Protein 1VK3 (pdb70)

Secondary structure (DSSP, 8-state):
-HHHHHHHHHHHTSPPPHHHHHHHH---HHHH-TTTHHHHHTS-B-TTSSSTTEEESSSSEEEEEEEEE-HHHHHH-HHHHHHHHHHHHHHHHH---EEEEEEEEE-----HHHHHHHHHHHHHHT--EEEEEEEE-GGGTT---EEEEEEEEEE-----SS--STT-EEEEEESPB-S---GGG-----HHHH--HHHHH--TTS--SEE----TTHHHHHHHHHHHHTT-EEEE-GGGS-BSS---HHHHHH---S---EEE-GGGHHHHHHHHHHTT-EEEEEEEEESS-EEE--TTS---EEHHHHHS---PPPPP----SPPP------EE--HHHHHHTTT---TTSSS-GGGS-B---BTTBEEEB--B--HHHHTT-HHHHHHHHHHHHHHHHHHTTPEE--EEEEEE-S-TTT-HHHHH--HHHHHHHHHTPPEEEEEEE---EETTEEPP-EEEE--EEE-GGGPPPP-SEEEEEES-SS--HHHHHHHHHHHHHHHHTT-EEE--TTSS-HHHHHHHHHTT-EEEE-PPP--SS---EEEESS----SS-EEEEEEEE-

Foldseek 3Di:
DVVQLVVVCVQVVHHDDPLVVLLCCLLPCQAFVQLCPVVVVLFFFDPVDQAFQWFDFPLFKIKRKFKEKLFLLCLLFVQLSQLLNVQQRCVASVLPFNWAEKEKEKEADPDVSNLLSNFVLCVLLVHAYAYYWYKHHPLCVSTIIIMMMIMGMDTPVDAAAAAADFQWFKKKKFAAFDQADNCSNGAHDDNLRLVLSVLSNVVVVVFFNHGDAQAFQGQSSSQLRRHVVNQWEKEWELQFGGHPDPDDSSSSRGTGHGTMIGTGHPVSPVVSQVSRVVSVMHMGTTMGIGHQQWYWYYVPDTPIDRSVPSNHNHHDDADDDDDDDDDAADQDDMDIDGSCVSNVVSVGHSPPALARCLLFWGWCDDQFWIKIKGKWKQLSRCQVPVLVRGLLRLLLSLVRCLLQVWAAAAKEKEWEKAACVVPVRSVNSCSSRVSCVLRVHGHRYYGYDYNRDDPPHMRRGIMIIMMTIGTSVLTADDDWFWKKDWAWQADDPVCSVQLSVLSNVLSNVRKRKGRDQVQDDVSNQVSLVVVPKHWDWDDDHHGSHGRIMITHHDWRDGPTDMGTTTIIGD

Sequence (570 aa):
KLRYLNILKEKLGREPTFVELQAFSVWSEHCGYSHTKKYIRRLPKTGFEGNAGVVNLDDYYSVAFKIESHNHPSAIEPYNGAATGVGGIIRDVLAGARPTAIFDSLHSRIIDGIIEGIADYGNSIGVPTVGGELRISSLYAHNPLVNVLAAGVVRNDLVDSKASRPGQVIVIFGGATGRDGTKLSIQVGDPFAEKLIEAFLEVEEGLVEGAQDLGAGGVLSATSELVAKGNLGAIVHLDRVPLREPDEPWEILISESQERAVVTSPQKASRILEIARKHLLFGDVVAEVIEEPVYRVYRNDLVEVPVQLLANAPEEDIVEYTPGKIPEFKRVEFEEVNAREVFEQYDHVGTDTVVPPGFGAAVRIKRDGGYSLVTHSRADLALQDTYWGTLIAVLESVRKTLSVGAEPLAITNCVNYGDPDVDPVGLSATALKNACEFSGVPVASGNASLYNTYQGKPIPPTLVVGLGKVNPQKVAKPKPSKVFAVGWNDFELEREKELWRAIRKLSEEGAFILSSSQLLTRTHVETFREYGLKIEVKLPEVRPAHQVLVFSERTPVVDVPVKEIGTLSR

Organism: Thermotoga maritima (strain ATCC 43589 / DSM 3109 / JCM 10099 / NBRC 100826 / MSB8) (NCBI:txid243274)

Solvent-accessible surface area: 23366 Å² total

Radius of gyration: 24.09 Å; Cα contacts (8 Å, |Δi|>4): 1378; chains: 1; bounding box: 52×68×67 Å

B-factor: mean 25.3, std 8.31, range [3.89, 69.63]

CATH classification: 3.90.650.10 (+3 more: 3.30.1330.10, 3.30.1330.10, 3.30.70.1670)

Structure (mmCIF, N/CA/C/O backbone):
data_1VK3
#
_entry.id   1VK3
#
_cell.length_a   59.775
_cell.length_b   72.689
_cell.length_c   128.418
_cell.angle_alpha   90.00
_cell.angle_beta   90.00
_cell.angle_gamma   90.00
#
_symmetry.space_group_name_H-M   'P 21 21 21'
#
loop_
_entity.id
_entity.type
_entity.pdbx_description
1 polymer 'Phosphoribosylformylglycinamidine synthase II'
2 non-polymer 'CHLORIDE ION'
3 water water
#
loop_
_atom_site.group_PDB
_atom_site.id
_atom_site.type_symbol
_atom_site.label_atom_id
_atom_site.label_alt_id
_atom_site.label_comp_id
_atom_site.label_asym_id
_atom_site.label_entity_id
_atom_site.label_seq_id
_atom_site.pdbx_PDB_ins_code
_atom_site.Cartn_x
_atom_site.Cartn_y
_atom_site.Cartn_z
_atom_site.occupancy
_atom_site.B_iso_or_equiv
_atom_site.auth_seq_id
_atom_site.auth_comp_id
_atom_site.auth_asym_id
_atom_site.auth_atom_id
_atom_site.pdbx_PDB_model_num
ATOM 1 N N . LYS A 1 14 ? -2.548 54.540 32.151 1.00 38.26 2 LYS A N 1
ATOM 2 C CA . LYS A 1 14 ? -1.544 53.578 31.611 1.00 37.96 2 LYS A CA 1
ATOM 3 C C . LYS A 1 14 ? -1.995 53.082 30.244 1.00 37.00 2 LYS A C 1
ATOM 4 O O . LYS A 1 14 ? -1.203 52.562 29.456 1.00 36.58 2 LYS A O 1
ATOM 6 N N . LEU A 1 15 ? -3.283 53.246 29.979 1.00 36.15 3 LEU A N 1
ATOM 7 C CA . LEU A 1 15 ? -3.850 52.931 28.679 1.00 36.11 3 LEU A CA 1
ATOM 8 C C . LEU A 1 15 ? -3.141 53.752 27.612 1.00 35.92 3 LEU A C 1
ATOM 9 O O . LEU A 1 15 ? -2.892 53.260 26.503 1.00 35.99 3 LEU A O 1
ATOM 14 N N . ARG A 1 16 ? -2.813 55.002 27.960 1.00 34.25 4 ARG A N 1
ATOM 15 C CA . ARG A 1 16 ? -2.026 55.861 27.079 1.00 31.72 4 ARG A CA 1
ATOM 16 C C . ARG A 1 16 ? -0.655 55.240 26.839 1.00 26.66 4 ARG A C 1
ATOM 17 O O . ARG A 1 16 ? -0.211 55.170 25.703 1.00 24.79 4 ARG A O 1
ATOM 25 N N . TYR A 1 17 ? -0.017 54.752 27.903 1.00 23.95 5 TYR A N 1
ATOM 26 C CA . TYR A 1 17 ? 1.317 54.162 27.797 1.00 25.46 5 TYR A CA 1
ATOM 27 C C . TYR A 1 17 ? 1.322 52.847 27.040 1.00 24.51 5 TYR A C 1
ATOM 28 O O . TYR A 1 17 ? 2.202 52.611 26.215 1.00 25.21 5 TYR A O 1
ATOM 37 N N . LEU A 1 18 ? 0.338 52.003 27.324 1.00 24.63 6 LEU A N 1
ATOM 38 C CA . LEU A 1 18 ? 0.126 50.757 26.574 1.00 25.67 6 LEU A CA 1
ATOM 39 C C . LEU A 1 18 ? -0.015 51.014 25.065 1.00 23.48 6 LEU A C 1
ATOM 40 O O . LEU A 1 18 ? 0.559 50.291 24.253 1.00 21.05 6 LEU A O 1
ATOM 45 N N . ASN A 1 19 ? -0.775 52.046 24.706 1.00 24.05 7 ASN A N 1
ATOM 46 C CA . ASN A 1 19 ? -0.888 52.453 23.301 1.00 25.55 7 ASN A CA 1
ATOM 47 C C . ASN A 1 19 ? 0.432 52.928 22.705 1.00 24.10 7 ASN A C 1
ATOM 48 O O . ASN A 1 19 ? 0.681 52.716 21.526 1.00 23.48 7 ASN A O 1
ATOM 53 N N . ILE A 1 20 ? 1.282 53.557 23.523 1.00 23.05 8 ILE A N 1
ATOM 54 C CA . ILE A 1 20 ? 2.595 53.972 23.045 1.00 22.71 8 ILE A CA 1
ATOM 55 C C . ILE A 1 20 ? 3.459 52.728 22.844 1.00 22.94 8 ILE A C 1
ATOM 56 O O . ILE A 1 20 ? 4.017 52.516 21.760 1.00 22.34 8 ILE A O 1
ATOM 61 N N . LEU A 1 21 ? 3.536 51.891 23.877 1.00 22.79 9 LEU A N 1
ATOM 62 C CA . LEU A 1 21 ? 4.242 50.618 23.782 1.00 22.00 9 LEU A CA 1
ATOM 63 C C . LEU A 1 21 ? 3.859 49.848 22.503 1.00 23.41 9 LEU A C 1
ATOM 64 O O . LEU A 1 21 ? 4.721 49.384 21.741 1.00 23.71 9 LEU A O 1
ATOM 69 N N . LYS A 1 22 ? 2.558 49.729 22.275 1.00 22.94 10 LYS A N 1
ATOM 70 C CA . LYS A 1 22 ? 2.049 48.996 21.131 1.00 23.32 10 LYS A CA 1
ATOM 71 C C . LYS A 1 22 ? 2.520 49.622 19.817 1.00 22.13 10 LYS A C 1
ATOM 72 O O . LYS A 1 22 ? 2.890 48.895 18.903 1.00 21.82 10 LYS A O 1
ATOM 78 N N . GLU A 1 23 ? 2.515 50.954 19.724 1.00 22.58 11 GLU A N 1
ATOM 79 C CA . GLU A 1 23 ? 2.970 51.631 18.501 1.00 24.52 11 GLU A CA 1
ATOM 80 C C . GLU A 1 23 ? 4.458 51.375 18.273 1.00 24.33 11 GLU A C 1
ATOM 81 O O . GLU A 1 23 ? 4.880 51.030 17.166 1.00 23.93 11 GLU A O 1
ATOM 83 N N . LYS A 1 24 ? 5.237 51.532 19.337 1.00 24.65 12 LYS A N 1
ATOM 84 C CA . LYS A 1 24 ? 6.670 51.290 19.293 1.00 24.83 12 LYS A CA 1
ATOM 85 C C . LYS A 1 24 ? 7.032 49.865 18.865 1.00 26.52 12 LYS A C 1
ATOM 86 O O . LYS A 1 24 ? 7.910 49.666 18.014 1.00 26.67 12 LYS A O 1
ATOM 92 N N . LEU A 1 25 ? 6.354 48.875 19.442 1.00 26.34 13 LEU A N 1
ATOM 93 C CA . LEU A 1 25 ? 6.596 47.497 19.053 1.00 27.00 13 LEU A CA 1
ATOM 94 C C . LEU A 1 25 ? 5.914 47.155 17.730 1.00 28.70 13 LEU A C 1
ATOM 95 O O . LEU A 1 25 ? 6.304 46.201 17.069 1.00 30.24 13 LEU A O 1
ATOM 100 N N . GLY A 1 26 ? 4.905 47.932 17.339 1.00 29.09 14 GLY A N 1
ATOM 101 C CA . GLY A 1 26 ? 4.159 47.660 16.109 1.00 28.77 14 GLY A CA 1
ATOM 10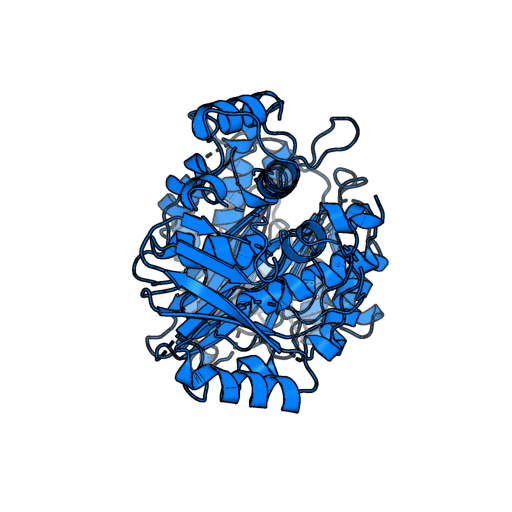2 C C . GLY A 1 26 ? 3.407 46.342 16.165 1.00 29.31 14 GLY A C 1
ATOM 103 O O . GLY A 1 26 ? 3.199 45.715 15.133 1.00 32.08 14 GLY A O 1
ATOM 104 N N . ARG A 1 27 ? 3.002 45.939 17.372 1.00 28.87 15 ARG A N 1
ATOM 105 C CA . ARG A 1 27 ? 2.232 44.712 17.633 1.00 27.00 15 ARG A CA 1
ATOM 106 C C . ARG A 1 27 ? 1.808 44.649 19.114 1.00 27.64 15 ARG A C 1
ATOM 107 O O . ARG A 1 27 ? 2.344 45.397 19.965 1.00 27.69 15 ARG A O 1
ATOM 115 N N . GLU A 1 28 ? 0.884 43.731 19.427 1.00 26.80 16 GLU A N 1
ATOM 116 C CA . GLU A 1 28 ? 0.478 43.447 20.814 1.00 25.89 16 GLU A CA 1
ATOM 117 C C . GLU A 1 28 ? 1.663 42.965 21.672 1.00 26.08 16 GLU A C 1
ATOM 118 O O . GLU A 1 28 ? 2.430 42.089 21.260 1.00 26.65 16 GLU A O 1
ATOM 124 N N . PRO A 1 29 ? 1.819 43.533 22.863 1.00 25.54 17 PRO A N 1
ATOM 125 C CA . PRO A 1 29 ? 2.871 43.093 23.767 1.00 24.69 17 PRO A CA 1
ATOM 126 C C . PRO A 1 29 ? 2.534 41.714 24.347 1.00 23.53 17 PRO A C 1
ATOM 127 O O . PRO A 1 29 ? 1.372 41.405 24.597 1.00 21.73 17 PRO A O 1
ATOM 131 N N . THR A 1 30 ? 3.560 40.894 24.525 1.00 23.84 18 THR A N 1
ATOM 132 C CA . THR A 1 30 ? 3.431 39.591 25.160 1.00 22.82 18 THR A CA 1
ATOM 133 C C . THR A 1 30 ? 3.146 39.743 26.659 1.00 21.24 18 THR A C 1
ATOM 134 O O . THR A 1 30 ? 3.206 40.843 27.214 1.00 19.69 18 THR A O 1
ATOM 138 N N . PHE A 1 31 ? 2.840 38.623 27.298 1.00 20.46 19 PHE A N 1
ATOM 139 C CA . PHE A 1 31 ? 2.648 38.597 28.725 1.00 21.49 19 PHE A CA 1
ATOM 140 C C . PHE A 1 31 ? 3.860 39.171 29.461 1.00 22.43 19 PHE A C 1
ATOM 141 O O . PHE A 1 31 ? 3.706 39.990 30.372 1.00 23.42 19 PHE A O 1
ATOM 149 N N . VAL A 1 32 ? 5.056 38.756 29.054 1.00 21.43 20 VAL A N 1
ATOM 150 C CA . VAL A 1 32 ? 6.292 39.196 29.711 1.00 22.70 20 VAL A CA 1
ATOM 151 C C . VAL A 1 32 ? 6.597 40.687 29.496 1.00 22.32 20 VAL A C 1
ATOM 152 O O . VAL A 1 32 ? 7.089 41.341 30.406 1.00 22.30 20 VAL A O 1
ATOM 156 N N . GLU A 1 33 ? 6.294 41.211 28.309 1.00 22.36 21 GLU A N 1
ATOM 157 C CA . GLU A 1 33 ? 6.498 42.639 27.990 1.00 21.92 21 GLU A CA 1
ATOM 158 C C . GLU A 1 33 ? 5.546 43.517 28.788 1.00 21.66 21 GLU A C 1
ATOM 159 O O . GLU A 1 33 ? 5.927 44.565 29.302 1.00 22.23 21 GLU A O 1
ATOM 165 N N . LEU A 1 34 ? 4.302 43.065 28.906 1.00 22.66 22 LEU A N 1
ATOM 166 C CA . LEU A 1 34 ? 3.331 43.670 29.813 1.00 20.48 22 LEU A CA 1
ATOM 167 C C . LEU A 1 34 ? 3.860 43.765 31.253 1.00 21.18 22 LEU A C 1
ATOM 168 O O . LEU A 1 34 ? 3.711 44.803 31.894 1.00 21.18 22 LEU A O 1
ATOM 173 N N . GLN A 1 35 ? 4.484 42.700 31.750 1.00 20.79 23 GLN A N 1
ATOM 174 C CA . GLN A 1 35 ? 5.071 42.727 33.102 1.00 23.52 23 GLN A CA 1
ATOM 175 C C . GLN A 1 35 ? 6.311 43.633 33.170 1.00 24.01 23 GLN A C 1
ATOM 176 O O . GLN A 1 35 ? 6.454 44.436 34.100 1.00 25.83 23 GLN A O 1
ATOM 182 N N . ALA A 1 36 ? 7.200 43.476 32.185 1.00 21.40 24 ALA A N 1
ATOM 183 C CA . ALA A 1 36 ? 8.452 44.218 32.093 1.00 18.57 24 ALA A CA 1
ATOM 184 C C . ALA A 1 36 ? 8.241 45.740 32.036 1.00 18.30 24 ALA A C 1
ATOM 185 O O . ALA A 1 36 ? 8.864 46.472 32.804 1.00 16.53 24 ALA A O 1
ATOM 187 N N . PHE A 1 37 ? 7.358 46.191 31.134 1.00 16.63 25 PHE A N 1
ATOM 188 C CA . PHE A 1 37 ? 7.039 47.609 30.942 1.00 16.53 25 PHE A CA 1
ATOM 189 C C . PHE A 1 37 ? 6.154 48.202 32.033 1.00 18.38 25 PHE A C 1
ATOM 190 O O . PHE A 1 37 ? 6.221 49.407 32.309 1.00 20.30 25 PHE A O 1
ATOM 198 N N . SER A 1 38 ? 5.341 47.368 32.673 1.00 17.93 26 SER A N 1
ATOM 199 C CA . SER A 1 38 ? 4.545 47.845 33.798 1.00 20.42 26 SER A CA 1
ATOM 200 C C . SER A 1 38 ? 5.471 48.261 34.951 1.00 20.35 26 SER A C 1
ATOM 201 O O . SER A 1 38 ? 5.137 49.170 35.719 1.00 23.78 26 SER A O 1
ATOM 204 N N . VAL A 1 39 ? 6.643 47.626 35.038 1.00 17.22 27 VAL A N 1
ATOM 205 C CA . VAL A 1 39 ? 7.670 47.999 36.018 1.00 19.32 27 VAL A CA 1
ATOM 206 C C . VAL A 1 39 ? 8.514 49.202 35.547 1.00 18.00 27 VAL A C 1
ATOM 207 O O . VAL A 1 39 ? 8.544 50.244 36.206 1.00 15.89 27 VAL A O 1
ATOM 219 N N . TRP A 1 41 ? 8.186 51.282 33.082 1.00 17.46 29 TRP A N 1
ATOM 220 C CA . TRP A 1 41 ? 7.453 52.487 32.716 1.00 14.95 29 TRP A CA 1
ATOM 221 C C . TRP A 1 41 ? 6.504 52.970 33.813 1.00 16.56 29 TRP A C 1
ATOM 222 O O . TRP A 1 41 ? 5.706 53.886 33.593 1.00 17.19 29 TRP A O 1
ATOM 233 N N . SER A 1 42 ? 6.578 52.351 34.986 1.00 16.25 30 SER A N 1
ATOM 234 C CA . SER A 1 42 ? 5.909 52.911 36.155 1.00 18.09 30 SER A CA 1
ATOM 235 C C . SER A 1 42 ? 6.644 54.215 36.467 1.00 17.61 30 SER A C 1
ATOM 236 O O . SER A 1 42 ? 7.786 54.389 36.033 1.00 18.57 30 SER A O 1
ATOM 239 N N . GLU A 1 43 ? 5.993 55.121 37.186 1.00 16.02 31 GLU A N 1
ATOM 240 C CA . GLU A 1 43 ? 6.609 56.387 37.571 1.00 18.79 31 GLU A CA 1
ATOM 241 C C . GLU A 1 43 ? 7.842 56.112 38.438 1.00 21.45 31 GLU A C 1
ATOM 242 O O . GLU A 1 43 ? 8.881 56.766 38.274 1.00 23.95 31 GLU A O 1
ATOM 248 N N . HIS A 1 44 ? 7.741 55.109 39.315 1.00 21.00 32 HIS A N 1
ATOM 249 C CA . HIS A 1 44 ? 8.849 54.736 40.208 1.00 23.32 32 HIS A CA 1
ATOM 250 C C . HIS A 1 44 ? 10.139 54.453 39.444 1.00 23.09 32 HIS A C 1
ATOM 251 O O . HIS A 1 44 ? 11.214 54.869 39.869 1.00 24.48 32 HIS A O 1
ATOM 258 N N . CYS A 1 45 ? 10.023 53.759 38.309 1.00 23.56 33 CYS A N 1
ATOM 259 C CA . CYS A 1 45 ? 11.190 53.387 37.521 1.00 21.85 33 CYS A CA 1
ATOM 260 C C . CYS A 1 45 ? 11.451 54.296 36.333 1.00 20.89 33 CYS A C 1
ATOM 261 O O . CYS A 1 45 ? 12.595 54.640 36.077 1.00 22.23 33 CYS A O 1
ATOM 264 N N . GLY A 1 46 ? 10.403 54.683 35.612 1.00 19.61 34 GLY A N 1
ATOM 265 C CA . GLY A 1 46 ? 10.563 55.434 34.362 1.00 18.31 34 GLY A CA 1
ATOM 266 C C . GLY A 1 46 ? 10.623 56.959 34.423 1.00 19.11 34 GLY A C 1
ATOM 267 O O . GLY A 1 46 ? 11.082 57.597 33.457 1.00 16.33 34 GLY A O 1
ATOM 268 N N . TYR A 1 47 ? 10.138 57.541 35.532 1.00 17.54 35 TYR A N 1
ATOM 269 C CA . TYR A 1 47 ? 10.156 59.006 35.760 1.00 17.54 35 TYR A CA 1
ATOM 270 C C . TYR A 1 47 ? 9.472 59.867 34.695 1.00 16.93 35 TYR A C 1
ATOM 271 O O . TYR A 1 47 ? 9.954 60.964 34.392 1.00 19.93 35 TYR A O 1
ATOM 280 N N . SER A 1 48 ? 8.348 59.410 34.136 1.00 16.76 36 SER A N 1
ATOM 281 C CA . SER A 1 48 ? 7.713 60.134 32.996 1.00 15.37 36 SER A CA 1
ATOM 282 C C . SER A 1 48 ? 7.378 61.606 33.233 1.00 14.55 36 SER A C 1
ATOM 283 O O . SER A 1 48 ? 7.513 62.433 32.325 1.00 14.92 36 SER A O 1
ATOM 286 N N . HIS A 1 49 ? 6.920 61.924 34.442 1.00 15.22 37 HIS A N 1
ATOM 287 C CA . HIS A 1 49 ? 6.511 63.299 34.814 1.00 16.25 37 HIS A CA 1
ATOM 288 C C . HIS A 1 49 ? 7.678 64.239 35.198 1.00 16.00 37 HIS A C 1
ATOM 289 O O . HIS A 1 49 ? 7.513 65.471 35.209 1.00 16.35 37 HIS A O 1
ATOM 296 N N . THR A 1 50 ? 8.842 63.663 35.516 1.00 16.30 38 THR A N 1
ATOM 297 C CA . THR A 1 50 ? 9.993 64.437 36.019 1.00 18.69 38 THR A CA 1
ATOM 298 C C . THR A 1 50 ? 11.227 64.451 35.103 1.00 19.92 38 THR A C 1
ATOM 299 O O . THR A 1 50 ? 12.096 65.313 35.255 1.00 20.83 38 THR A O 1
ATOM 303 N N . LYS A 1 51 ? 11.327 63.503 34.179 1.00 17.96 39 LYS A N 1
ATOM 304 C CA . LYS A 1 51 ? 12.524 63.429 33.338 1.00 19.34 39 LYS A CA 1
ATOM 305 C C . LYS A 1 51 ? 12.929 64.754 32.678 1.00 18.96 39 LYS A C 1
ATOM 306 O O . LYS A 1 51 ? 14.092 65.137 32.712 1.00 23.43 39 LYS A O 1
ATOM 312 N N . LYS A 1 52 ? 11.976 65.443 32.069 1.00 20.52 40 LYS A N 1
ATOM 313 C CA . LYS A 1 52 ? 12.239 66.742 31.473 1.00 19.35 40 LYS A CA 1
ATOM 314 C C . LYS A 1 52 ? 12.686 67.770 32.516 1.00 19.81 40 LYS A C 1
ATOM 315 O O . LYS A 1 52 ? 13.696 68.440 32.301 1.00 20.35 40 LYS A O 1
ATOM 321 N N . TYR A 1 53 ? 11.954 67.890 33.631 1.00 16.66 41 TYR A N 1
ATOM 322 C CA . TYR A 1 53 ? 12.386 68.745 34.741 1.00 16.35 41 TYR A CA 1
ATOM 323 C C . TYR A 1 53 ? 13.814 68.406 35.205 1.00 17.50 41 TYR A C 1
ATOM 324 O O . TYR A 1 53 ? 14.587 69.299 35.522 1.00 18.17 41 TYR A O 1
ATOM 333 N N . ILE A 1 54 ? 14.156 67.120 35.246 1.00 18.00 42 ILE A N 1
ATOM 334 C CA . ILE A 1 54 ? 15.480 66.692 35.700 1.00 19.07 42 ILE A CA 1
ATOM 335 C C . ILE A 1 54 ? 16.578 67.151 34.740 1.00 18.26 42 ILE A C 1
ATOM 336 O O . ILE A 1 54 ? 17.680 67.515 35.184 1.00 15.41 42 ILE A O 1
ATOM 341 N N . ARG A 1 55 ? 16.264 67.160 33.441 1.00 16.22 43 ARG A N 1
ATOM 342 C CA . ARG A 1 55 ? 17.205 67.635 32.414 1.00 18.99 43 ARG A CA 1
ATOM 343 C C . ARG A 1 55 ? 17.477 69.125 32.489 1.00 20.01 43 ARG A C 1
ATOM 344 O O . ARG A 1 55 ? 18.438 69.599 31.879 1.00 23.52 43 ARG A O 1
ATOM 352 N N . ARG A 1 56 ? 16.637 69.854 33.226 1.00 19.60 44 ARG A N 1
ATOM 353 C CA . ARG A 1 56 ? 16.809 71.297 33.411 1.00 19.89 44 ARG A CA 1
ATOM 354 C C . ARG A 1 56 ? 17.521 71.625 34.729 1.00 21.37 44 ARG A C 1
ATOM 355 O O . ARG A 1 56 ? 17.708 72.786 35.076 1.00 21.15 44 ARG A O 1
ATOM 363 N N . LEU A 1 57 ? 17.909 70.596 35.472 1.00 21.47 45 LEU A N 1
ATOM 364 C CA . LEU A 1 57 ? 18.678 70.811 36.689 1.00 21.20 45 LEU A CA 1
ATOM 365 C C . LEU A 1 57 ? 20.160 70.923 36.353 1.00 20.77 45 LEU A C 1
ATOM 366 O O . LEU A 1 57 ? 20.670 70.122 35.558 1.00 19.17 45 LEU A O 1
ATOM 371 N N . PRO A 1 58 ? 20.859 71.896 36.953 1.00 21.73 46 PRO A N 1
ATOM 372 C CA . PRO A 1 58 ? 22.318 71.972 36.792 1.00 22.24 46 PRO A CA 1
ATOM 373 C C . PRO A 1 58 ? 22.924 70.817 37.580 1.00 24.36 46 PRO A C 1
ATOM 374 O O . PRO A 1 58 ? 22.718 70.703 38.794 1.00 24.40 46 PRO A O 1
ATOM 378 N N . LYS A 1 59 ? 23.635 69.948 36.875 1.00 26.27 47 LYS A N 1
ATOM 379 C CA . LYS A 1 59 ? 24.150 68.718 37.459 1.00 27.95 47 LYS A CA 1
ATOM 380 C C . LYS A 1 59 ? 25.687 68.686 37.537 1.00 28.18 47 LYS A C 1
ATOM 381 O O . LYS A 1 59 ? 26.379 69.488 36.884 1.00 27.13 47 LYS A O 1
ATOM 390 N N . THR A 1 60 ? 26.200 67.762 38.350 1.00 28.51 48 THR A N 1
ATOM 391 C CA . THR A 1 60 ? 27.635 67.561 38.511 1.00 30.86 48 THR A CA 1
ATOM 392 C C . THR A 1 60 ? 28.228 66.846 37.302 1.00 32.99 48 THR A C 1
ATOM 393 O O . THR A 1 60 ? 28.458 65.640 37.338 1.00 33.44 48 THR A O 1
ATOM 397 N N . GLY A 1 61 ? 28.452 67.596 36.227 1.00 36.34 49 GLY A N 1
ATOM 398 C CA . GLY A 1 61 ? 29.285 67.132 35.108 1.00 40.48 49 GLY A CA 1
ATOM 399 C C . GLY A 1 61 ? 30.725 67.094 35.593 1.00 42.60 49 GLY A C 1
ATOM 400 O O . GLY A 1 61 ? 31.048 67.690 36.629 1.00 44.15 49 GLY A O 1
ATOM 401 N N . PHE A 1 62 ? 31.589 66.385 34.871 1.00 43.77 50 PHE A N 1
ATOM 402 C CA . PHE A 1 62 ? 32.986 66.175 35.306 1.00 44.08 50 PHE A CA 1
ATOM 403 C C . PHE A 1 62 ? 33.154 64.947 36.215 1.00 44.94 50 PHE A C 1
ATOM 404 O O . PHE A 1 62 ? 34.231 64.349 36.276 1.00 46.42 50 PHE A O 1
ATOM 412 N N . GLU A 1 63 ? 32.085 64.590 36.923 1.00 45.19 51 GLU A N 1
ATOM 413 C CA . GLU A 1 63 ? 31.989 63.321 37.643 1.00 43.90 51 GLU A CA 1
ATOM 414 C C . GLU A 1 63 ? 31.412 62.282 36.675 1.00 45.25 51 GLU A C 1
ATOM 415 O O . GLU A 1 63 ? 30.342 62.494 36.096 1.00 45.31 51 GLU A O 1
ATOM 421 N N . GLY A 1 64 ? 32.117 61.166 36.490 1.00 46.86 52 GLY A N 1
ATOM 422 C CA . GLY A 1 64 ? 31.687 60.125 35.537 1.00 46.69 52 GLY A CA 1
ATOM 423 C C . GLY A 1 64 ? 30.580 59.169 35.987 1.00 47.44 52 GLY A C 1
ATOM 424 O O . GLY A 1 64 ? 30.276 58.193 35.290 1.00 49.24 52 GLY A O 1
ATOM 425 N N . ASN A 1 65 ? 30.001 59.426 37.162 1.00 46.43 53 ASN A N 1
ATOM 426 C CA . ASN A 1 65 ? 28.832 58.688 37.662 1.00 44.77 53 ASN A CA 1
ATOM 427 C C . ASN A 1 65 ? 28.067 59.593 38.617 1.00 42.83 53 ASN A C 1
ATOM 428 O O . ASN A 1 65 ? 28.669 60.417 39.306 1.00 42.12 53 ASN A O 1
ATOM 430 N N . ALA A 1 66 ? 26.743 59.456 38.633 1.00 40.12 54 ALA A N 1
ATOM 431 C CA . ALA A 1 66 ? 25.902 60.274 39.484 1.00 38.11 54 ALA A CA 1
ATOM 432 C C . ALA A 1 66 ? 26.070 59.857 40.945 1.00 36.39 54 ALA A C 1
ATOM 433 O O . ALA A 1 66 ? 26.217 58.674 41.233 1.00 37.19 54 ALA A O 1
ATOM 435 N N . GLY A 1 67 ? 26.067 60.832 41.852 1.00 33.37 55 GLY A N 1
ATOM 436 C CA . GLY A 1 67 ? 26.132 60.549 43.284 1.00 31.44 55 GLY A CA 1
ATOM 437 C C . GLY A 1 67 ? 27.510 60.668 43.910 1.00 29.31 55 GLY A C 1
ATOM 438 O O . GLY A 1 67 ? 27.627 60.768 45.141 1.00 30.93 55 GLY A O 1
ATOM 439 N N . VAL A 1 68 ? 28.544 60.676 43.065 1.00 25.99 56 VAL A N 1
ATOM 440 C CA . VAL A 1 68 ? 29.942 60.704 43.493 1.00 26.22 56 VAL A CA 1
ATOM 441 C C . VAL A 1 68 ? 30.549 62.091 43.271 1.00 25.33 56 VAL A C 1
ATOM 442 O O . VAL A 1 68 ? 30.604 62.582 42.143 1.00 25.20 56 VAL A O 1
ATOM 446 N N . VAL A 1 69 ? 31.035 62.704 44.340 1.00 23.22 57 VAL A N 1
ATOM 447 C CA . VAL A 1 69 ? 31.504 64.078 44.283 1.00 21.80 57 VAL A CA 1
ATOM 448 C C . VAL A 1 69 ? 32.909 64.215 44.870 1.00 22.05 57 VAL A C 1
ATOM 449 O O . VAL A 1 69 ? 33.153 63.851 46.028 1.00 21.71 57 VAL A O 1
ATOM 453 N N . ASN A 1 70 ? 33.813 64.744 44.046 1.00 21.04 58 ASN A N 1
ATOM 454 C CA . ASN A 1 70 ? 35.197 64.966 44.417 1.00 20.88 58 ASN A CA 1
ATOM 455 C C . ASN A 1 70 ? 35.303 65.826 45.670 1.00 21.50 58 ASN A C 1
ATOM 456 O O . ASN A 1 70 ? 34.578 66.808 45.831 1.00 20.11 58 ASN A O 1
ATOM 461 N N . LEU A 1 71 ? 36.197 65.432 46.565 1.00 22.26 59 LEU A N 1
ATOM 462 C CA . LEU A 1 71 ? 36.323 66.109 47.838 1.00 23.45 59 LEU A CA 1
ATOM 463 C C . LEU A 1 71 ? 37.646 66.834 47.908 1.00 23.74 59 LEU A C 1
ATOM 464 O O . LEU A 1 71 ? 37.669 68.029 48.108 1.00 27.95 59 LEU A O 1
ATOM 469 N N . ASP A 1 72 ? 38.743 66.114 47.707 1.00 24.03 60 ASP A N 1
ATOM 470 C CA . ASP A 1 72 ? 40.076 66.712 47.757 1.00 23.02 60 ASP A CA 1
ATOM 471 C C . ASP A 1 72 ? 41.016 66.219 46.657 1.00 21.44 60 ASP A C 1
ATOM 472 O O . ASP A 1 72 ? 42.222 66.331 46.793 1.00 19.81 60 ASP A O 1
ATOM 477 N N . ASP A 1 73 ? 40.467 65.680 45.575 1.00 22.78 61 ASP A N 1
ATOM 478 C CA . ASP A 1 73 ? 41.279 65.115 44.476 1.00 27.32 61 ASP A CA 1
ATOM 479 C C . ASP A 1 73 ? 41.754 63.693 44.760 1.00 27.63 61 ASP A C 1
ATOM 480 O O . ASP A 1 73 ? 42.050 62.940 43.833 1.00 27.92 61 ASP A O 1
ATOM 485 N N . TYR A 1 74 ? 41.852 63.344 46.038 1.00 28.23 62 TYR A N 1
ATOM 486 C CA . TYR A 1 74 ? 42.233 61.996 46.436 1.00 28.49 62 TYR A CA 1
ATOM 487 C C . TYR A 1 74 ? 40.972 61.178 46.764 1.00 25.66 62 TYR A C 1
ATOM 488 O O . TYR A 1 74 ? 40.809 60.072 46.245 1.00 25.07 62 TYR A O 1
ATOM 497 N N . TYR A 1 75 ? 40.080 61.734 47.591 1.00 22.27 63 TYR A N 1
ATOM 498 C CA . TYR A 1 75 ? 38.818 61.089 47.943 1.00 21.12 63 TYR A CA 1
ATOM 499 C C . TYR A 1 75 ? 37.597 61.760 47.309 1.00 21.96 63 TYR A C 1
ATOM 500 O O . TYR A 1 75 ? 37.551 62.988 47.154 1.00 19.00 63 TYR A O 1
ATOM 509 N N . SER A 1 76 ? 36.625 60.937 46.914 1.00 20.58 64 SER A N 1
ATOM 510 C CA . SER A 1 76 ? 35.288 61.427 46.620 1.00 20.54 64 SER A CA 1
ATOM 511 C C . SER A 1 76 ? 34.324 60.957 47.701 1.00 20.85 64 SER A C 1
ATOM 512 O O . SER A 1 76 ? 34.600 60.020 48.449 1.00 22.15 64 SER A O 1
ATOM 515 N N . VAL A 1 77 ? 33.185 61.624 47.780 1.00 21.52 65 VAL A N 1
ATOM 516 C CA . VAL A 1 77 ? 32.102 61.158 48.612 1.00 18.94 65 VAL A CA 1
ATOM 517 C C . VAL A 1 77 ? 31.013 60.653 47.655 1.00 17.11 65 VAL A C 1
ATOM 518 O O . VAL A 1 77 ? 30.564 61.408 46.795 1.00 17.44 65 VAL A O 1
ATOM 522 N N . ALA A 1 78 ? 30.644 59.374 47.785 1.00 15.45 66 ALA A N 1
ATOM 523 C CA . ALA A 1 78 ? 29.428 58.812 47.169 1.00 16.80 66 ALA A CA 1
ATOM 524 C C . ALA A 1 78 ? 28.243 58.988 48.119 1.00 16.38 66 ALA A C 1
ATOM 525 O O . ALA A 1 78 ? 28.272 58.487 49.230 1.00 18.04 66 ALA A O 1
ATOM 527 N N . PHE A 1 79 ? 27.216 59.713 47.676 1.00 19.82 67 PHE A N 1
ATOM 528 C CA . PHE A 1 79 ? 25.991 59.919 48.467 1.00 19.42 67 PHE A CA 1
ATOM 529 C C . PHE A 1 79 ? 24.704 60.007 47.636 1.00 20.36 67 PHE A C 1
ATOM 530 O O . PHE A 1 79 ? 24.698 60.459 46.482 1.00 17.68 67 PHE A O 1
ATOM 538 N N . LYS A 1 80 ? 23.610 59.558 48.251 1.00 21.92 68 LYS A N 1
ATOM 539 C CA . LYS A 1 80 ? 22.305 59.581 47.620 1.00 21.72 68 LYS A CA 1
ATOM 540 C C . LYS A 1 80 ? 21.218 59.441 48.665 1.00 22.13 68 LYS A C 1
ATOM 541 O O . LYS A 1 80 ? 21.365 58.696 49.643 1.00 23.03 68 LYS A O 1
ATOM 547 N N . ILE A 1 81 ? 20.129 60.170 48.439 1.00 22.03 69 ILE A N 1
ATOM 548 C CA . ILE A 1 81 ? 18.906 60.051 49.212 1.00 22.36 69 ILE A CA 1
ATOM 549 C C . ILE A 1 81 ? 17.833 59.320 48.390 1.00 22.41 69 ILE A C 1
ATOM 550 O O . ILE A 1 81 ? 17.718 59.546 47.178 1.00 19.59 69 ILE A O 1
ATOM 555 N N . GLU A 1 82 ? 17.047 58.469 49.063 1.00 23.16 70 GLU A N 1
ATOM 556 C CA . GLU A 1 82 ? 15.965 57.706 48.433 1.00 24.16 70 GLU A CA 1
ATOM 557 C C . GLU A 1 82 ? 14.737 57.669 49.362 1.00 22.76 70 GLU A C 1
ATOM 558 O O . GLU A 1 82 ? 14.882 57.639 50.581 1.00 17.57 70 GLU A O 1
ATOM 564 N N . SER A 1 83 ? 13.537 57.673 48.772 1.00 22.62 71 SER A N 1
ATOM 565 C CA . SER A 1 83 ? 12.270 57.544 49.511 1.00 21.33 71 SER A CA 1
ATOM 566 C C . SER A 1 83 ? 11.813 56.085 49.562 1.00 21.99 71 SER A C 1
ATOM 567 O O . SER A 1 83 ? 12.123 55.302 48.662 1.00 21.85 71 SER A O 1
ATOM 570 N N . HIS A 1 84 ? 11.067 55.735 50.611 1.00 20.90 72 HIS A N 1
ATOM 571 C CA . HIS A 1 84 ? 10.456 54.414 50.744 1.00 19.98 72 HIS A CA 1
ATOM 572 C C . HIS A 1 84 ? 9.070 54.618 51.348 1.00 19.34 72 HIS A C 1
ATOM 573 O O . HIS A 1 84 ? 8.619 53.874 52.222 1.00 18.50 72 HIS A O 1
ATOM 580 N N . ASN A 1 85 ? 8.407 55.660 50.849 1.00 20.55 73 ASN A N 1
ATOM 581 C CA . ASN A 1 85 ? 7.099 56.106 51.309 1.00 20.23 73 ASN A CA 1
ATOM 582 C C . ASN A 1 85 ? 6.007 55.049 51.174 1.00 20.86 73 ASN A C 1
ATOM 583 O O . ASN A 1 85 ? 5.323 54.714 52.142 1.00 22.76 73 ASN A O 1
ATOM 588 N N . HIS A 1 86 ? 5.852 54.516 49.974 1.00 24.78 74 HIS A N 1
ATOM 589 C CA . HIS A 1 86 ? 4.743 53.606 49.691 1.00 26.37 74 HIS A CA 1
ATOM 590 C C . HIS A 1 86 ? 4.821 52.299 50.515 1.00 25.46 74 HIS A C 1
ATOM 591 O O . HIS A 1 86 ? 3.862 51.975 51.212 1.00 25.19 74 HIS A O 1
ATOM 598 N N . PRO A 1 87 ? 5.939 51.562 50.496 1.00 25.97 75 PRO A N 1
ATOM 599 C CA . PRO A 1 87 ? 6.093 50.424 51.431 1.00 26.00 75 PRO A CA 1
ATOM 600 C C . PRO A 1 87 ? 5.868 50.765 52.916 1.00 24.09 75 PRO A C 1
ATOM 601 O O . PRO A 1 87 ? 5.251 49.988 53.637 1.00 23.83 75 PRO A O 1
ATOM 605 N N . SER A 1 88 ? 6.347 51.928 53.353 1.00 24.44 76 SER A N 1
ATOM 606 C CA . SER A 1 88 ? 6.219 52.356 54.749 1.00 22.99 76 SER A CA 1
ATOM 607 C C . SER A 1 88 ? 4.790 52.643 55.207 1.00 22.61 76 SER A C 1
ATOM 608 O O . SER A 1 88 ? 4.482 52.492 56.396 1.00 22.55 76 SER A O 1
ATOM 611 N N . ALA A 1 89 ? 3.930 53.080 54.286 1.00 21.54 77 ALA A N 1
ATOM 612 C CA . ALA A 1 89 ? 2.523 53.299 54.614 1.00 22.81 77 ALA A CA 1
ATOM 613 C C . ALA A 1 89 ? 1.857 51.939 54.853 1.00 24.02 77 ALA A C 1
ATOM 614 O O . ALA A 1 89 ? 1.038 51.781 55.756 1.00 23.71 77 ALA A O 1
ATOM 616 N N . ILE A 1 90 ? 2.253 50.951 54.063 1.00 24.07 78 ILE A N 1
ATOM 617 C CA . ILE A 1 90 ? 1.687 49.612 54.152 1.00 24.28 78 ILE A CA 1
ATOM 618 C C . ILE A 1 90 ? 2.238 48.804 55.331 1.00 22.96 78 ILE A C 1
ATOM 619 O O . ILE A 1 90 ? 1.489 48.124 56.025 1.00 23.47 78 ILE A O 1
ATOM 624 N N . GLU A 1 91 ? 3.546 48.868 55.543 1.00 21.59 79 GLU A N 1
ATOM 625 C CA . GLU A 1 91 ? 4.162 48.123 56.630 1.00 24.12 79 GLU A CA 1
ATOM 626 C C . GLU A 1 91 ? 5.309 48.966 57.199 1.00 21.44 79 GLU A C 1
ATOM 627 O O . GLU A 1 91 ? 6.460 48.848 56.764 1.00 22.39 79 GLU A O 1
ATOM 633 N N . PRO A 1 92 ? 5.004 49.835 58.156 1.00 20.53 80 PRO A N 1
ATOM 634 C CA . PRO A 1 92 ? 5.996 50.790 58.636 1.00 19.76 80 PRO A CA 1
ATOM 635 C C . PRO A 1 92 ? 7.380 50.159 58.927 1.00 19.37 80 PRO A C 1
ATOM 636 O O . PRO A 1 92 ? 8.389 50.675 58.427 1.00 20.20 80 PRO A O 1
ATOM 640 N N . TYR A 1 93 ? 7.415 49.045 59.669 1.00 18.18 81 TYR A N 1
ATOM 641 C CA . TYR A 1 93 ? 8.671 48.411 60.113 1.00 18.42 81 TYR A CA 1
ATOM 642 C C . TYR A 1 93 ? 9.507 47.873 58.954 1.00 20.67 81 TYR A C 1
ATOM 643 O O . TYR A 1 93 ? 10.676 48.242 58.799 1.00 20.16 81 TYR A O 1
ATOM 652 N N . ASN A 1 94 ? 8.906 47.001 58.146 1.00 21.93 82 ASN A N 1
ATOM 653 C CA . ASN A 1 94 ? 9.621 46.415 57.023 1.00 22.05 82 ASN A CA 1
ATOM 654 C C . ASN A 1 94 ? 9.909 47.428 55.935 1.00 20.54 82 ASN A C 1
ATOM 655 O O . ASN A 1 94 ? 10.951 47.350 55.262 1.00 20.77 82 ASN A O 1
ATOM 660 N N . GLY A 1 95 ? 9.005 48.395 55.790 1.00 18.15 83 GLY A N 1
ATOM 661 C CA . GLY A 1 95 ? 9.142 49.437 54.781 1.00 18.00 83 GLY A CA 1
ATOM 662 C C . GLY A 1 95 ? 10.350 50.298 55.078 1.00 18.02 83 GLY A C 1
ATOM 663 O O . GLY A 1 95 ? 11.145 50.584 54.197 1.00 20.73 83 GLY A O 1
ATOM 664 N N . ALA A 1 96 ? 10.499 50.687 56.335 1.00 18.68 84 ALA A N 1
ATOM 665 C CA . ALA A 1 96 ? 11.625 51.522 56.752 1.00 17.38 84 ALA A CA 1
ATOM 666 C C . ALA A 1 96 ? 12.960 50.775 56.745 1.00 16.65 84 ALA A C 1
ATOM 667 O O . ALA A 1 96 ? 13.950 51.297 56.261 1.00 17.74 84 ALA A O 1
ATOM 669 N N . ALA A 1 97 ? 12.982 49.557 57.271 1.00 18.90 85 ALA A N 1
ATOM 670 C CA . ALA A 1 97 ? 14.195 48.739 57.322 1.00 17.23 85 ALA A CA 1
ATOM 671 C C . ALA A 1 97 ? 14.728 48.468 55.921 1.00 19.32 85 ALA A C 1
ATOM 672 O O . ALA A 1 97 ? 15.929 48.576 55.665 1.00 18.18 85 ALA A O 1
ATOM 674 N N . THR A 1 98 ? 13.812 48.118 55.020 1.00 20.13 86 THR A N 1
ATOM 675 C CA . THR A 1 98 ? 14.136 47.754 53.653 1.00 20.86 86 THR A CA 1
ATOM 676 C C . THR A 1 98 ? 14.610 49.015 52.915 1.00 20.77 86 THR A C 1
ATOM 677 O O . THR A 1 98 ? 15.532 48.967 52.099 1.00 22.79 86 THR A O 1
ATOM 681 N N . GLY A 1 99 ? 13.993 50.148 53.237 1.00 19.49 87 GLY A N 1
ATOM 682 C CA . GLY A 1 99 ? 14.450 51.447 52.758 1.00 18.77 87 GLY A CA 1
ATOM 683 C C . GLY A 1 99 ? 15.915 51.699 53.059 1.00 19.19 87 GLY A C 1
ATOM 684 O O . GLY A 1 99 ? 16.697 52.108 52.178 1.00 17.99 87 GLY A O 1
ATOM 685 N N . VAL A 1 100 ? 16.300 51.436 54.301 1.00 18.33 88 VAL A N 1
ATOM 686 C CA . VAL A 1 100 ? 17.688 51.582 54.678 1.00 18.48 88 VAL A CA 1
ATOM 687 C C . VAL A 1 100 ? 18.571 50.634 53.875 1.00 18.31 88 VAL A C 1
ATOM 688 O O . VAL A 1 100 ? 19.610 51.050 53.353 1.00 16.11 88 VAL A O 1
ATOM 692 N N . GLY A 1 101 ? 18.162 49.372 53.774 1.00 16.00 89 GLY A N 1
ATOM 693 C CA . GLY A 1 101 ? 18.963 48.405 53.022 1.00 17.75 89 GLY A CA 1
ATOM 694 C C . GLY A 1 101 ? 19.183 48.745 51.556 1.00 17.44 89 GLY A C 1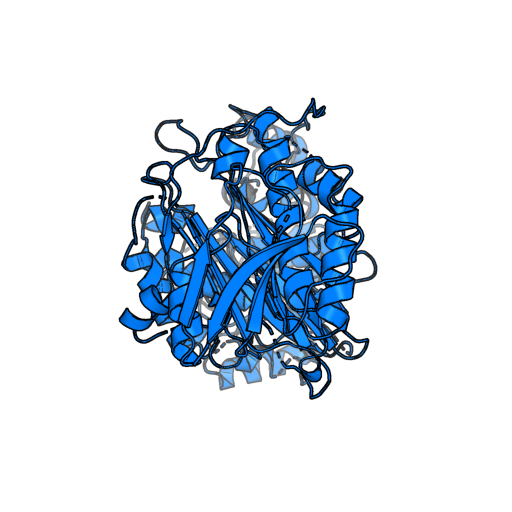
ATOM 695 O O . GLY A 1 101 ? 20.263 48.480 51.010 1.00 16.75 89 GLY A O 1
ATOM 696 N N . GLY A 1 102 ? 18.160 49.324 50.915 1.00 16.83 90 GLY A N 1
ATOM 697 C CA . GLY A 1 102 ? 18.249 49.738 49.513 1.00 16.60 90 GLY A CA 1
ATOM 698 C C . GLY A 1 102 ? 19.242 50.860 49.230 1.00 19.25 90 GLY A C 1
ATOM 699 O O . GLY A 1 102 ? 20.025 50.789 48.269 1.00 15.96 90 GLY A O 1
ATOM 700 N N . ILE A 1 103 ? 19.206 51.915 50.049 1.00 20.68 91 ILE A N 1
ATOM 701 C CA . ILE A 1 103 ? 20.121 53.048 49.853 1.00 23.05 91 ILE A CA 1
ATOM 702 C C . ILE A 1 103 ? 21.588 52.715 50.206 1.00 22.68 91 ILE A C 1
ATOM 703 O O . ILE A 1 103 ? 22.512 53.263 49.602 1.00 24.97 91 ILE A O 1
ATOM 708 N N . ILE A 1 104 ? 21.799 51.810 51.160 1.00 22.96 92 ILE A N 1
ATOM 709 C CA . ILE A 1 104 ? 23.144 51.272 51.438 1.00 22.30 92 ILE A CA 1
ATOM 710 C C . ILE A 1 104 ? 23.753 50.537 50.219 1.00 21.75 92 ILE A C 1
ATOM 711 O O . ILE A 1 104 ? 24.934 50.739 49.876 1.00 20.21 92 ILE A O 1
ATOM 716 N N . ARG A 1 105 ? 22.938 49.718 49.551 1.00 22.14 93 ARG A N 1
ATOM 717 C CA . ARG A 1 105 ? 23.385 48.977 48.364 1.00 21.24 93 ARG A CA 1
ATOM 718 C C . ARG A 1 105 ? 23.709 49.952 47.250 1.00 21.42 93 ARG A C 1
ATOM 719 O O . ARG A 1 105 ? 24.624 49.700 46.443 1.00 20.26 93 ARG A O 1
ATOM 727 N N . ASP A 1 106 ? 22.934 51.042 47.194 1.00 21.96 94 ASP A N 1
ATOM 728 C CA . ASP A 1 106 ? 23.097 52.093 46.170 1.00 22.72 94 ASP A CA 1
ATOM 729 C C . ASP A 1 106 ? 24.462 52.773 46.296 1.00 19.46 94 ASP A C 1
ATOM 730 O O . ASP A 1 106 ? 25.186 52.950 45.300 1.00 19.91 94 ASP A O 1
ATOM 735 N N . VAL A 1 107 ? 24.821 53.134 47.521 1.00 19.32 95 VAL A N 1
ATOM 736 C CA . VAL A 1 107 ? 26.120 53.767 47.802 1.00 19.37 95 VAL A CA 1
ATOM 737 C C . VAL A 1 107 ? 27.262 52.765 47.587 1.00 19.55 95 VAL A C 1
ATOM 738 O O . VAL A 1 107 ? 28.251 53.077 46.933 1.00 21.06 95 VAL A O 1
ATOM 742 N N . LEU A 1 108 ? 27.097 51.557 48.109 1.00 18.01 96 LEU A N 1
ATOM 743 C CA . LEU A 1 108 ? 28.035 50.489 47.867 1.00 15.80 96 LEU A CA 1
ATOM 744 C C . LEU A 1 108 ? 28.376 50.321 46.380 1.00 18.29 96 LEU A C 1
ATOM 745 O O . LEU A 1 108 ? 29.553 50.251 46.022 1.00 16.23 96 LEU A O 1
ATOM 750 N N . ALA A 1 109 ? 27.353 50.285 45.519 1.00 18.32 97 ALA A N 1
ATOM 751 C CA . ALA A 1 109 ? 27.563 50.067 44.088 1.00 17.61 97 ALA A CA 1
ATOM 752 C C . ALA A 1 109 ? 28.465 51.125 43.438 1.00 20.14 97 ALA A C 1
ATOM 753 O O . ALA A 1 109 ? 29.135 50.847 42.450 1.00 21.46 97 ALA A O 1
ATOM 763 N N . GLY A 1 111 ? 31.015 52.115 44.825 1.00 25.93 99 GLY A N 1
ATOM 764 C CA . GLY A 1 111 ? 32.361 51.661 45.174 1.00 23.44 99 GLY A CA 1
ATOM 765 C C . GLY A 1 111 ? 32.789 52.073 46.562 1.00 23.89 99 GLY A C 1
ATOM 766 O O . GLY A 1 111 ? 33.946 51.869 46.951 1.00 25.01 99 GLY A O 1
ATOM 767 N N . ALA A 1 112 ? 31.852 52.638 47.321 1.00 24.31 100 ALA A N 1
ATOM 768 C CA . ALA A 1 112 ? 32.149 53.204 48.642 1.00 23.84 100 ALA A CA 1
ATOM 769 C C . ALA A 1 112 ? 31.692 52.299 49.773 1.00 23.91 100 ALA A C 1
ATOM 770 O O . ALA A 1 112 ? 30.599 51.720 49.713 1.00 22.81 100 ALA A O 1
ATOM 772 N N . ARG A 1 113 ? 32.508 52.201 50.823 1.00 23.78 101 ARG A N 1
ATOM 773 C CA . ARG A 1 113 ? 32.030 51.601 52.050 1.00 24.01 101 ARG A CA 1
ATOM 774 C C . ARG A 1 113 ? 30.994 52.559 52.627 1.00 23.69 101 ARG A C 1
ATOM 775 O O . ARG A 1 113 ? 31.325 53.709 52.963 1.00 22.97 101 ARG A O 1
ATOM 783 N N . PRO A 1 114 ? 29.735 52.124 52.709 1.00 24.38 102 PRO A N 1
ATOM 784 C CA . PRO A 1 114 ? 28.714 52.983 53.281 1.00 24.29 102 PRO A CA 1
ATOM 785 C C . PRO A 1 114 ? 29.088 53.219 54.739 1.00 24.51 102 PRO A C 1
ATOM 786 O O . PRO A 1 114 ? 29.322 52.263 55.493 1.00 23.35 102 PRO A O 1
ATOM 790 N N . THR A 1 115 ? 29.185 54.493 55.111 1.00 24.64 103 THR A N 1
ATOM 791 C CA . THR A 1 115 ? 29.748 54.852 56.399 1.00 25.22 103 THR A CA 1
ATOM 792 C C . THR A 1 115 ? 28.886 55.836 57.213 1.00 23.91 103 THR A C 1
ATOM 793 O O . THR A 1 115 ? 29.157 56.072 58.385 1.00 25.00 103 THR A O 1
ATOM 797 N N . ALA A 1 116 ? 27.846 56.385 56.587 1.00 21.61 104 ALA A N 1
ATOM 798 C CA . ALA A 1 116 ? 26.992 57.377 57.224 1.00 20.81 104 ALA A CA 1
ATOM 799 C C . ALA A 1 116 ? 25.562 57.270 56.727 1.00 21.99 104 ALA A C 1
ATOM 800 O O . ALA A 1 116 ? 25.334 57.118 55.530 1.00 19.97 104 ALA A O 1
ATOM 802 N N . ILE A 1 117 ? 24.613 57.350 57.665 1.00 21.83 105 ILE A N 1
ATOM 803 C CA . ILE A 1 117 ? 23.194 57.422 57.360 1.00 22.68 105 ILE A CA 1
ATOM 804 C C . ILE A 1 117 ? 22.563 58.660 58.012 1.00 22.10 105 ILE A C 1
ATOM 805 O O . ILE A 1 117 ? 22.808 58.968 59.186 1.00 19.70 105 ILE A O 1
ATOM 810 N N . PHE A 1 118 ? 21.742 59.353 57.228 1.00 22.84 106 PHE A N 1
ATOM 811 C CA . PHE A 1 118 ? 20.989 60.533 57.669 1.00 20.87 106 PHE A CA 1
ATOM 812 C C . PHE A 1 118 ? 19.550 60.309 57.247 1.00 23.01 106 PHE A C 1
ATOM 813 O O . PHE A 1 118 ? 19.275 60.129 56.050 1.00 19.53 106 PHE A O 1
ATOM 821 N N . ASP A 1 119 ? 18.641 60.310 58.228 1.00 21.34 107 ASP A N 1
ATOM 822 C CA . ASP A 1 119 ? 17.220 60.056 57.972 1.00 25.60 107 ASP A CA 1
ATOM 823 C C . ASP A 1 119 ? 16.388 61.338 57.878 1.00 24.42 107 ASP A C 1
ATOM 824 O O . ASP A 1 119 ? 16.621 62.308 58.603 1.00 25.03 107 ASP A O 1
ATOM 829 N N . SER A 1 120 ? 15.419 61.346 56.977 1.00 23.11 108 SER A N 1
ATOM 830 C CA . SER A 1 120 ? 14.480 62.445 56.912 1.00 22.74 108 SER A CA 1
ATOM 831 C C . SER A 1 120 ? 13.094 61.845 56.964 1.00 22.11 108 SER A C 1
ATOM 832 O O . SER A 1 120 ? 12.623 61.266 55.974 1.00 19.05 108 SER A O 1
ATOM 835 N N . LEU A 1 121 ? 12.466 61.974 58.140 1.00 21.46 109 LEU A N 1
ATOM 836 C CA . LEU A 1 121 ? 11.170 61.351 58.424 1.00 21.14 109 LEU A CA 1
ATOM 837 C C . LEU A 1 121 ? 10.071 62.398 58.595 1.00 20.60 109 LEU A C 1
ATOM 838 O O . LEU A 1 121 ? 10.261 63.410 59.269 1.00 20.39 109 LEU A O 1
ATOM 843 N N . HIS A 1 122 ? 8.915 62.142 57.992 1.00 19.53 110 HIS A N 1
ATOM 844 C CA . HIS A 1 122 ? 7.811 63.073 58.070 1.00 20.28 110 HIS A CA 1
ATOM 845 C C . HIS A 1 122 ? 6.513 62.303 58.318 1.00 21.20 110 HIS A C 1
ATOM 846 O O . HIS A 1 122 ? 6.096 61.480 57.497 1.00 20.18 110 HIS A O 1
ATOM 861 N N . SER A 1 124 ? 2.584 61.975 60.933 1.00 23.01 112 SER A N 1
ATOM 862 C CA . SER A 1 124 ? 1.608 62.589 61.835 1.00 25.04 112 SER A CA 1
ATOM 863 C C . SER A 1 124 ? 2.007 62.378 63.280 1.00 24.76 112 SER A C 1
ATOM 864 O O . SER A 1 124 ? 1.567 63.097 64.161 1.00 24.45 112 SER A O 1
ATOM 867 N N . ARG A 1 125 ? 2.856 61.385 63.509 1.00 26.04 113 ARG A N 1
ATOM 868 C CA . ARG A 1 125 ? 3.146 60.902 64.852 1.00 28.28 113 ARG A CA 1
ATOM 869 C C . ARG A 1 125 ? 4.485 60.189 64.789 1.00 27.19 113 ARG A C 1
ATOM 870 O O . ARG A 1 125 ? 4.944 59.856 63.697 1.00 28.22 113 ARG A O 1
ATOM 878 N N . ILE A 1 126 ? 5.129 59.966 65.936 1.00 26.87 114 ILE A N 1
ATOM 879 C CA . ILE A 1 126 ? 6.259 59.043 65.976 1.00 27.58 114 ILE A CA 1
ATOM 880 C C . ILE A 1 126 ? 5.720 57.638 65.729 1.00 26.41 114 ILE A C 1
ATOM 881 O O . ILE A 1 126 ? 5.076 57.059 66.608 1.00 28.00 114 ILE A O 1
ATOM 886 N N . ILE A 1 127 ? 5.941 57.111 64.523 1.00 24.38 115 ILE A N 1
ATOM 887 C CA . ILE A 1 127 ? 5.521 55.752 64.211 1.00 23.54 115 ILE A CA 1
ATOM 888 C C . ILE A 1 127 ? 6.626 54.791 64.625 1.00 24.10 115 ILE A C 1
ATOM 889 O O . ILE A 1 127 ? 7.588 54.575 63.866 1.00 24.76 115 ILE A O 1
ATOM 894 N N . ASP A 1 128 ? 6.478 54.217 65.820 1.00 23.27 116 ASP A N 1
ATOM 895 C CA . ASP A 1 128 ? 7.442 53.260 66.380 1.00 24.12 116 ASP A CA 1
ATOM 896 C C . ASP A 1 128 ? 8.058 52.309 65.350 1.00 22.01 116 ASP A C 1
ATOM 897 O O . ASP A 1 128 ? 9.268 52.120 65.350 1.00 23.71 116 ASP A O 1
ATOM 902 N N . GLY A 1 129 ? 7.245 51.729 64.468 1.00 20.95 117 GLY A N 1
ATOM 903 C CA . GLY A 1 129 ? 7.755 50.762 63.483 1.00 18.61 117 GLY A CA 1
ATOM 904 C C . GLY A 1 129 ? 8.773 51.371 62.538 1.00 20.09 117 GLY A C 1
ATOM 905 O O . GLY A 1 129 ? 9.727 50.702 62.089 1.00 19.30 117 GLY A O 1
ATOM 906 N N . ILE A 1 130 ? 8.575 52.650 62.223 1.00 20.00 118 ILE A N 1
ATOM 907 C CA . ILE A 1 130 ? 9.494 53.338 61.328 1.00 19.05 118 ILE A CA 1
ATOM 908 C C . ILE A 1 130 ? 10.835 53.594 62.034 1.00 19.50 118 ILE A C 1
ATOM 909 O O . ILE A 1 130 ? 11.906 53.244 61.502 1.00 18.27 118 ILE A O 1
ATOM 914 N N . ILE A 1 131 ? 10.770 54.169 63.235 1.00 18.70 119 ILE A N 1
ATOM 915 C CA . ILE A 1 131 ? 11.983 54.497 63.972 1.00 20.56 119 ILE A CA 1
ATOM 916 C C . ILE A 1 131 ? 12.728 53.205 64.296 1.00 20.67 119 ILE A C 1
ATOM 917 O O . ILE A 1 131 ? 13.942 53.115 64.098 1.00 22.62 119 ILE A O 1
ATOM 922 N N . GLU A 1 132 ? 11.986 52.196 64.739 1.00 20.46 120 GLU A N 1
ATOM 923 C CA . GLU A 1 132 ? 12.591 50.909 65.070 1.00 20.28 120 GLU A CA 1
ATOM 924 C C . GLU A 1 132 ? 13.126 50.144 63.864 1.00 20.17 120 GLU A C 1
ATOM 925 O O . GLU A 1 132 ? 14.159 49.473 63.976 1.00 19.66 120 GLU A O 1
ATOM 931 N N . GLY A 1 133 ? 12.431 50.225 62.726 1.00 18.71 121 GLY A N 1
ATOM 932 C CA . GLY A 1 133 ? 12.866 49.495 61.540 1.00 19.72 121 GLY A CA 1
ATOM 933 C C . GLY A 1 133 ? 14.213 49.993 61.055 1.00 19.97 121 GLY A C 1
ATOM 934 O O . GLY A 1 133 ? 15.042 49.216 60.594 1.00 21.77 121 GLY A O 1
ATOM 935 N N . ILE A 1 134 ? 14.405 51.303 61.159 1.00 19.21 122 ILE A N 1
ATOM 936 C CA . ILE A 1 134 ? 15.636 51.977 60.790 1.00 19.35 122 ILE A CA 1
ATOM 937 C C . ILE A 1 134 ? 16.730 51.692 61.816 1.00 19.25 122 ILE A C 1
ATOM 938 O O . ILE A 1 134 ? 17.864 51.384 61.458 1.00 17.93 122 ILE A O 1
ATOM 943 N N . ALA A 1 135 ? 16.375 51.796 63.095 1.00 19.17 123 ALA A N 1
ATOM 944 C CA . ALA A 1 135 ? 17.307 51.539 64.189 1.00 18.12 123 ALA A CA 1
ATOM 945 C C . ALA A 1 135 ? 17.860 50.105 64.147 1.00 20.79 123 ALA A C 1
ATOM 946 O O . ALA A 1 135 ? 19.082 49.894 64.158 1.00 23.03 123 ALA A O 1
ATOM 948 N N . ASP A 1 136 ? 16.962 49.121 64.094 1.00 20.35 124 ASP A N 1
ATOM 949 C CA . ASP A 1 136 ? 17.354 47.709 64.103 1.00 19.53 124 ASP A CA 1
ATOM 950 C C . ASP A 1 136 ? 18.200 47.321 62.909 1.00 18.34 124 ASP A C 1
ATOM 951 O O . ASP A 1 136 ? 19.167 46.578 63.041 1.00 19.96 124 ASP A O 1
ATOM 956 N N . TYR A 1 137 ? 17.819 47.806 61.741 1.00 17.81 125 TYR A N 1
ATOM 957 C CA . TYR A 1 137 ? 18.554 47.498 60.530 1.00 19.12 125 TYR A CA 1
ATOM 958 C C . TYR A 1 137 ? 19.943 48.159 60.586 1.00 20.18 125 TYR A C 1
ATOM 959 O O . TYR A 1 137 ? 20.965 47.530 60.306 1.00 20.96 125 TYR A O 1
ATOM 968 N N . GLY A 1 138 ? 19.961 49.435 60.956 1.00 19.96 126 GLY A N 1
ATOM 969 C CA . GLY A 1 138 ? 21.198 50.184 61.069 1.00 21.62 126 GLY A CA 1
ATOM 970 C C . GLY A 1 138 ? 22.164 49.568 62.061 1.00 17.59 126 GLY A C 1
ATOM 971 O O . GLY A 1 138 ? 23.352 49.480 61.781 1.00 17.48 126 GLY A O 1
ATOM 972 N N . ASN A 1 139 ? 21.647 49.148 63.209 1.00 17.68 127 ASN A N 1
ATOM 973 C CA . ASN A 1 139 ? 22.437 48.433 64.215 1.00 20.16 127 ASN A CA 1
ATOM 974 C C . ASN A 1 139 ? 23.007 47.118 63.689 1.00 21.63 127 ASN A C 1
ATOM 975 O O . ASN A 1 139 ? 24.146 46.782 63.981 1.00 23.57 127 ASN A O 1
ATOM 980 N N . SER A 1 140 ? 22.228 46.381 62.904 1.00 21.62 128 SER A N 1
ATOM 981 C CA . SER A 1 140 ? 22.676 45.065 62.434 1.00 22.30 128 SER A CA 1
ATOM 982 C C . SER A 1 140 ? 23.721 45.107 61.307 1.00 21.21 128 SER A C 1
ATOM 983 O O . SER A 1 140 ? 24.537 44.202 61.220 1.00 23.10 128 SER A O 1
ATOM 986 N N . ILE A 1 141 ? 23.711 46.149 60.473 1.00 21.77 129 ILE A N 1
ATOM 987 C CA . ILE A 1 141 ? 24.702 46.290 59.379 1.00 21.57 129 ILE A CA 1
ATOM 988 C C . ILE A 1 141 ? 26.029 46.945 59.728 1.00 21.60 129 ILE A C 1
ATOM 989 O O . ILE A 1 141 ? 26.943 46.920 58.906 1.00 20.97 129 ILE A O 1
ATOM 994 N N . GLY A 1 142 ? 26.121 47.566 60.903 1.00 23.44 130 GLY A N 1
ATOM 995 C CA . GLY A 1 142 ? 27.361 48.199 61.346 1.00 23.51 130 GLY A CA 1
ATOM 996 C C . GLY A 1 142 ? 27.642 49.525 60.656 1.00 25.01 130 GLY A C 1
ATOM 997 O O . GLY A 1 142 ? 28.794 49.929 60.522 1.00 27.47 130 GLY A O 1
ATOM 998 N N . VAL A 1 143 ? 26.589 50.206 60.215 1.00 25.48 131 VAL A N 1
ATOM 999 C CA . VAL A 1 143 ? 26.734 51.496 59.557 1.00 24.10 131 VAL A CA 1
ATOM 1000 C C . VAL A 1 143 ? 26.072 52.562 60.408 1.00 25.53 131 VAL A C 1
ATOM 1001 O O . VAL A 1 143 ? 24.859 52.506 60.617 1.00 27.14 131 VAL A O 1
ATOM 1005 N N . PRO A 1 144 ? 26.857 53.532 60.894 1.00 24.31 132 PRO A N 1
ATOM 1006 C CA . PRO A 1 144 ? 26.336 54.536 61.831 1.00 23.00 132 PRO A CA 1
ATOM 1007 C C . PRO A 1 144 ? 25.330 55.542 61.238 1.00 21.33 132 PRO A C 1
ATOM 1008 O O . PRO A 1 144 ? 25.498 56.002 60.105 1.00 21.52 132 PRO A O 1
ATOM 1012 N N . THR A 1 145 ? 24.290 55.846 62.017 1.00 20.55 133 THR A N 1
ATOM 1013 C CA . THR A 1 145 ? 23.433 57.000 61.795 1.00 21.46 133 THR A CA 1
ATOM 1014 C C . THR A 1 145 ? 24.160 58.241 62.300 1.00 20.79 133 THR A C 1
ATOM 1015 O O . THR A 1 145 ? 24.518 58.322 63.480 1.00 20.18 133 THR A O 1
ATOM 1019 N N . VAL A 1 146 ? 24.420 59.178 61.395 1.00 18.87 134 VAL A N 1
ATOM 1020 C CA . VAL A 1 146 ? 25.150 60.417 61.749 1.00 20.25 134 VAL A CA 1
ATOM 1021 C C . VAL A 1 146 ? 24.185 61.595 61.990 1.00 21.27 134 VAL A C 1
ATOM 1022 O O . VAL A 1 146 ? 24.562 62.592 62.583 1.00 20.89 134 VAL A O 1
ATOM 1026 N N . GLY A 1 147 ? 22.949 61.485 61.506 1.00 21.42 135 GLY A N 1
ATOM 1027 C CA . GLY A 1 147 ? 21.919 62.445 61.882 1.00 23.12 135 GLY A CA 1
ATOM 1028 C C . GLY A 1 147 ? 20.527 62.064 61.420 1.00 25.93 135 GLY A C 1
ATOM 1029 O O . GLY A 1 147 ? 20.330 61.026 60.763 1.00 24.40 135 GLY A O 1
ATOM 1030 N N . GLY A 1 148 ? 19.566 62.921 61.763 1.00 26.42 136 GLY A N 1
ATOM 1031 C CA . GLY A 1 148 ? 18.180 62.768 61.352 1.00 25.84 136 GLY A CA 1
ATOM 1032 C C . GLY A 1 148 ? 17.451 64.100 61.387 1.00 28.55 136 GLY A C 1
ATOM 1033 O O . GLY A 1 148 ? 17.724 64.954 62.229 1.00 28.84 136 GLY A O 1
ATOM 1034 N N . GLU A 1 149 ? 16.556 64.289 60.423 1.00 28.52 137 GLU A N 1
ATOM 1035 C CA . GLU A 1 149 ? 15.606 65.381 60.429 1.00 27.57 137 GLU A CA 1
ATOM 1036 C C . GLU A 1 149 ? 14.246 64.702 60.619 1.00 27.18 137 GLU A C 1
ATOM 1037 O O . GLU A 1 149 ? 13.859 63.838 59.826 1.00 27.29 137 GLU A O 1
ATOM 1043 N N . LEU A 1 150 ? 13.540 65.058 61.687 1.00 25.43 138 LEU A N 1
ATOM 1044 C CA . LEU A 1 150 ? 12.262 64.433 61.990 1.00 27.47 138 LEU A CA 1
ATOM 1045 C C . LEU A 1 150 ? 11.175 65.485 62.222 1.00 27.09 138 LEU A C 1
ATOM 1046 O O . LEU A 1 150 ? 11.268 66.285 63.146 1.00 27.75 138 LEU A O 1
ATOM 1051 N N . ARG A 1 151 ? 10.164 65.479 61.358 1.00 27.36 139 ARG A N 1
ATOM 1052 C CA . ARG A 1 151 ? 9.094 66.479 61.353 1.00 27.36 139 ARG A CA 1
ATOM 1053 C C . ARG A 1 151 ? 7.746 65.798 61.541 1.00 25.69 139 ARG A C 1
ATOM 1054 O O . ARG A 1 151 ? 7.487 64.771 60.932 1.00 24.92 139 ARG A O 1
ATOM 1062 N N . ILE A 1 152 ? 6.895 66.387 62.382 1.00 25.20 140 ILE A N 1
ATOM 1063 C CA . ILE A 1 152 ? 5.609 65.809 62.768 1.00 23.13 140 ILE A CA 1
ATOM 1064 C C . ILE A 1 152 ? 4.485 66.760 62.334 1.00 24.39 140 ILE A C 1
ATOM 1065 O O . ILE A 1 152 ? 4.448 67.915 62.750 1.00 25.61 140 ILE A O 1
ATOM 1070 N N . SER A 1 153 ? 3.584 66.275 61.481 1.00 25.63 141 SER A N 1
ATOM 1071 C CA . SER A 1 153 ? 2.428 67.044 61.030 1.00 25.12 141 SER A CA 1
ATOM 1072 C C . SER A 1 153 ? 1.273 66.120 60.659 1.00 25.78 141 SER A C 1
ATOM 1073 O O . SER A 1 153 ? 1.459 65.155 59.903 1.00 25.36 141 SER A O 1
ATOM 1076 N N . SER A 1 154 ? 0.083 66.431 61.171 1.00 23.98 142 SER A N 1
ATOM 1077 C CA . SER A 1 154 ? -1.126 65.672 60.843 1.00 26.40 142 SER A CA 1
ATOM 1078 C C . SER A 1 154 ? -1.418 65.617 59.328 1.00 25.03 142 SER A C 1
ATOM 1079 O O . SER A 1 154 ? -2.134 64.736 58.851 1.00 25.53 142 SER A O 1
ATOM 1082 N N . LEU A 1 155 ? -0.840 66.542 58.575 1.00 26.16 143 LEU A N 1
ATOM 1083 C CA . LEU A 1 155 ? -0.956 66.531 57.105 1.00 26.05 143 LEU A CA 1
ATOM 1084 C C . LEU A 1 155 ? -0.278 65.325 56.451 1.00 24.40 143 LEU A C 1
ATOM 1085 O O . LEU A 1 155 ? -0.459 65.076 55.258 1.00 23.56 143 LEU A O 1
ATOM 1090 N N . TYR A 1 156 ? 0.495 64.589 57.248 1.00 24.83 144 TYR A N 1
ATOM 1091 C CA . TYR A 1 156 ? 1.204 63.381 56.818 1.00 25.98 144 TYR A CA 1
ATOM 1092 C C . TYR A 1 156 ? 0.585 62.053 57.327 1.00 27.98 144 TYR A C 1
ATOM 1093 O O . TYR A 1 156 ? 1.204 60.988 57.198 1.00 28.37 144 TYR A O 1
ATOM 1102 N N . ALA A 1 157 ? -0.619 62.114 57.901 1.00 27.65 145 ALA A N 1
ATOM 1103 C CA . ALA A 1 157 ? -1.204 60.979 58.652 1.00 27.35 145 ALA A CA 1
ATOM 1104 C C . ALA A 1 157 ? -1.325 59.640 57.908 1.00 28.62 145 ALA A C 1
ATOM 1105 O O . ALA A 1 157 ? -1.064 58.567 58.480 1.00 29.97 145 ALA A O 1
ATOM 1107 N N . HIS A 1 158 ? -1.742 59.690 56.652 1.00 27.25 146 HIS A N 1
ATOM 1108 C CA . HIS A 1 158 ? -1.916 58.464 55.907 1.00 27.29 146 HIS A CA 1
ATOM 1109 C C . HIS A 1 158 ? -0.800 58.239 54.880 1.00 28.02 146 HIS A C 1
ATOM 1110 O O . HIS A 1 158 ? -0.847 57.285 54.099 1.00 29.84 146 HIS A O 1
ATOM 1117 N N . ASN A 1 159 ? 0.198 59.122 54.893 1.00 26.05 147 ASN A N 1
ATOM 1118 C CA . ASN A 1 159 ? 1.315 59.058 53.961 1.00 24.84 147 ASN A CA 1
ATOM 1119 C C . ASN A 1 159 ? 2.600 59.484 54.666 1.00 23.95 147 ASN A C 1
ATOM 1120 O O . ASN A 1 159 ? 3.106 60.599 54.426 1.00 22.65 147 ASN A O 1
ATOM 1125 N N . PRO A 1 160 ? 3.148 58.633 55.533 1.00 22.81 148 PRO A N 1
ATOM 1126 C CA . PRO A 1 160 ? 4.417 58.973 56.154 1.00 22.62 148 PRO A CA 1
ATOM 1127 C C . PRO A 1 160 ? 5.534 58.964 55.087 1.00 22.69 148 PRO A C 1
ATOM 1128 O O . PRO A 1 160 ? 5.562 58.086 54.215 1.00 24.04 148 PRO A O 1
ATOM 1132 N N . LEU A 1 161 ? 6.406 59.971 55.142 1.00 21.74 149 LEU A N 1
ATOM 1133 C CA . LEU A 1 161 ? 7.576 60.061 54.271 1.00 21.82 149 LEU A CA 1
ATOM 1134 C C . LEU A 1 161 ? 8.823 59.490 54.953 1.00 21.53 149 LEU A C 1
ATOM 1135 O O . LEU A 1 161 ? 9.208 59.930 56.043 1.00 21.13 149 LEU A O 1
ATOM 1140 N N . VAL A 1 162 ? 9.420 58.494 54.303 1.00 20.33 150 VAL A N 1
ATOM 1141 C CA . VAL A 1 162 ? 10.658 57.882 54.754 1.00 19.36 150 VAL A CA 1
ATOM 1142 C C . VAL A 1 162 ? 11.729 58.127 53.685 1.00 18.60 150 VAL A C 1
ATOM 1143 O O . VAL A 1 162 ? 11.744 57.506 52.634 1.00 21.07 150 VAL A O 1
ATOM 1147 N N . ASN A 1 163 ? 12.582 59.103 53.941 1.00 18.39 151 ASN A N 1
ATOM 1148 C CA . ASN A 1 163 ? 13.706 59.392 53.066 1.00 17.11 151 ASN A CA 1
ATOM 1149 C C . ASN A 1 163 ? 14.962 59.047 53.818 1.00 19.49 151 ASN A C 1
ATOM 1150 O O . ASN A 1 163 ? 15.129 59.428 54.970 1.00 20.37 151 ASN A O 1
ATOM 1155 N N . VAL A 1 164 ? 15.850 58.317 53.171 1.00 20.01 152 VAL A N 1
ATOM 1156 C CA . VAL A 1 164 ? 17.053 57.901 53.825 1.00 21.68 152 VAL A CA 1
ATOM 1157 C C . VAL A 1 164 ? 18.208 58.312 52.921 1.00 22.61 152 VAL A C 1
ATOM 1158 O O . VAL A 1 164 ? 18.214 58.025 51.710 1.00 20.88 152 VAL A O 1
ATOM 1162 N N . LEU A 1 165 ? 19.157 59.024 53.507 1.00 20.39 153 LEU A N 1
ATOM 1163 C CA . LEU A 1 165 ? 20.357 59.394 52.801 1.00 20.20 153 LEU A CA 1
ATOM 1164 C C . LEU A 1 165 ? 21.512 58.569 53.363 1.00 19.44 153 LEU A C 1
ATOM 1165 O O . LEU A 1 165 ? 21.634 58.394 54.579 1.00 17.87 153 LEU A O 1
ATOM 1170 N N . ALA A 1 166 ? 22.350 58.072 52.463 1.00 19.10 154 ALA A N 1
ATOM 1171 C CA . ALA A 1 166 ? 23.525 57.304 52.826 1.00 19.25 154 ALA A CA 1
ATOM 1172 C C . ALA A 1 166 ? 24.736 57.895 52.122 1.00 19.66 154 ALA A C 1
ATOM 1173 O O . ALA A 1 166 ? 24.632 58.447 51.017 1.00 18.29 154 ALA A O 1
ATOM 1175 N N . ALA A 1 167 ? 25.881 57.809 52.788 1.00 19.28 155 ALA A N 1
ATOM 1176 C CA . ALA A 1 167 ? 27.121 58.316 52.240 1.00 16.77 155 ALA A CA 1
ATOM 1177 C C . ALA A 1 167 ? 28.274 57.407 52.586 1.00 16.03 155 ALA A C 1
ATOM 1178 O O . ALA A 1 167 ? 28.173 56.561 53.482 1.00 14.63 155 ALA A O 1
ATOM 1180 N N . GLY A 1 168 ? 29.350 57.562 51.812 1.00 17.51 156 GLY A N 1
ATOM 1181 C CA . GLY A 1 168 ? 30.605 56.875 52.013 1.00 14.94 156 GLY A CA 1
ATOM 1182 C C . GLY A 1 168 ? 31.708 57.506 51.169 1.00 19.04 156 GLY A C 1
ATOM 1183 O O . GLY A 1 168 ? 31.461 58.257 50.206 1.00 19.76 156 GLY A O 1
ATOM 1184 N N . VAL A 1 169 ? 32.938 57.199 51.545 1.00 20.18 157 VAL A N 1
ATOM 1185 C CA . VAL A 1 169 ? 34.122 57.740 50.905 1.00 20.43 157 VAL A CA 1
ATOM 1186 C C . VAL A 1 169 ? 34.742 56.655 50.028 1.00 19.29 157 VAL A C 1
ATOM 1187 O O . VAL A 1 169 ? 34.780 55.478 50.390 1.00 19.51 157 VAL A O 1
ATOM 1191 N N . VAL A 1 170 ? 35.212 57.074 48.862 1.00 18.46 158 VAL A N 1
ATOM 1192 C CA . VAL A 1 170 ? 35.835 56.195 47.907 1.00 15.53 158 VAL A CA 1
ATOM 1193 C C . VAL A 1 170 ? 37.050 56.906 47.316 1.00 16.54 158 VAL A C 1
ATOM 1194 O O . VAL A 1 170 ? 36.997 58.092 47.021 1.00 19.69 158 VAL A O 1
ATOM 1198 N N . ARG A 1 171 ? 38.154 56.179 47.203 1.00 17.84 159 ARG A N 1
ATOM 1199 C CA . ARG A 1 171 ? 39.338 56.617 46.466 1.00 19.04 159 ARG A CA 1
ATOM 1200 C C . ARG A 1 171 ? 39.027 56.968 45.014 1.00 19.96 159 ARG A C 1
ATOM 1201 O O . ARG A 1 171 ? 38.397 56.182 44.296 1.00 16.71 159 ARG A O 1
ATOM 1205 N N . ASN A 1 172 ? 39.484 58.146 44.587 1.00 23.51 160 ASN A N 1
ATOM 1206 C CA . ASN A 1 172 ? 39.346 58.585 43.186 1.00 27.26 160 ASN A CA 1
ATOM 1207 C C . ASN A 1 172 ? 39.963 57.642 42.162 1.00 29.17 160 ASN A C 1
ATOM 1208 O O . ASN A 1 172 ? 39.595 57.680 40.985 1.00 30.02 160 ASN A O 1
ATOM 1213 N N . ASP A 1 173 ? 40.892 56.803 42.621 1.00 30.92 161 ASP A N 1
ATOM 1214 C CA . ASP A 1 173 ? 41.534 55.804 41.773 1.00 33.46 161 ASP A CA 1
ATOM 1215 C C . ASP A 1 173 ? 40.862 54.436 41.852 1.00 35.76 161 ASP A C 1
ATOM 1216 O O . ASP A 1 173 ? 41.428 53.443 41.395 1.00 36.96 161 ASP A O 1
ATOM 1229 N N . LEU A 1 175 ? 36.977 54.290 41.683 1.00 34.94 163 LEU A N 1
ATOM 1230 C CA . LEU A 1 175 ? 35.564 54.591 41.454 1.00 31.65 163 LEU A CA 1
ATOM 1231 C C . LEU A 1 175 ? 34.904 53.479 40.632 1.00 31.81 163 LEU A C 1
ATOM 1232 O O . LEU A 1 175 ? 35.527 52.909 39.729 1.00 32.44 163 LEU A O 1
ATOM 1237 N N . VAL A 1 176 ? 33.656 53.150 40.949 1.00 29.24 164 VAL A N 1
ATOM 1238 C CA . VAL A 1 176 ? 32.961 52.127 40.194 1.00 27.60 164 VAL A CA 1
ATOM 1239 C C . VAL A 1 176 ? 31.971 52.799 39.254 1.00 28.45 164 VAL A C 1
ATOM 1240 O O . VAL A 1 176 ? 31.205 53.681 39.664 1.00 28.12 164 VAL A O 1
ATOM 1244 N N . ASP A 1 177 ? 32.017 52.398 37.989 1.00 29.38 165 ASP A N 1
ATOM 1245 C CA . ASP A 1 177 ? 31.095 52.901 36.979 1.00 31.61 165 ASP A CA 1
ATOM 1246 C C . ASP A 1 177 ? 29.717 52.283 37.165 1.00 30.64 165 ASP A C 1
ATOM 1247 O O . ASP A 1 177 ? 29.599 51.138 37.596 1.00 29.22 165 ASP A O 1
ATOM 1252 N N . SER A 1 178 ? 28.677 53.041 36.840 1.00 31.68 166 SER A N 1
ATOM 1253 C CA . SER A 1 178 ? 27.302 52.521 36.901 1.00 33.24 166 SER A CA 1
ATOM 1254 C C . SER A 1 178 ? 26.780 52.179 35.514 1.00 30.32 166 SER A C 1
ATOM 1255 O O . SER A 1 178 ? 25.603 52.344 35.215 1.00 30.96 166 SER A O 1
ATOM 1258 N N . LYS A 1 179 ? 27.677 51.697 34.669 1.00 30.09 167 LYS A N 1
ATOM 1259 C CA . LYS A 1 179 ? 27.317 51.253 33.325 1.00 28.83 167 LYS A CA 1
ATOM 1260 C C . LYS A 1 179 ? 28.196 50.070 3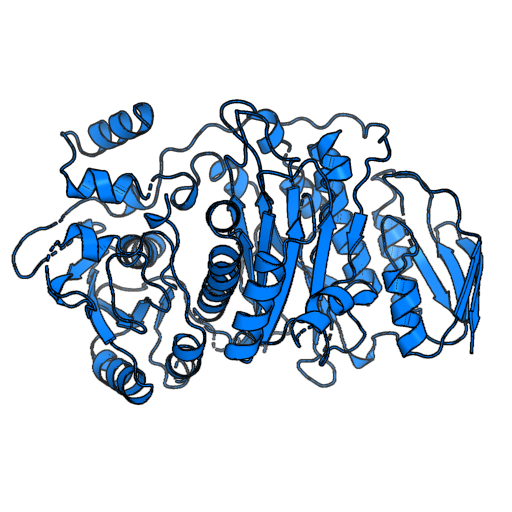2.912 1.00 27.19 167 LYS A C 1
ATOM 1261 O O . LYS A 1 179 ? 29.244 49.834 33.515 1.00 25.99 167 LYS A O 1
ATOM 1267 N N . ALA A 1 180 ? 27.725 49.311 31.925 1.00 25.91 168 ALA A N 1
ATOM 1268 C CA . ALA A 1 180 ? 28.571 48.399 31.138 1.00 25.76 168 ALA A CA 1
ATOM 1269 C C . ALA A 1 180 ? 29.367 49.259 30.158 1.00 25.22 168 ALA A C 1
ATOM 1270 O O . ALA A 1 180 ? 29.016 50.406 29.935 1.00 27.44 168 ALA A O 1
ATOM 1272 N N . SER A 1 181 ? 30.433 48.734 29.571 1.00 25.39 169 SER A N 1
ATOM 1273 C CA . SER A 1 181 ? 31.404 49.611 28.906 1.00 24.48 169 SER A CA 1
ATOM 1274 C C . SER A 1 181 ? 31.841 49.158 27.534 1.00 22.90 169 SER A C 1
ATOM 1275 O O . SER A 1 181 ? 32.386 49.953 26.760 1.00 21.39 169 SER A O 1
ATOM 1278 N N . ARG A 1 182 ? 31.650 47.869 27.261 1.00 22.03 170 ARG A N 1
ATOM 1279 C CA . ARG A 1 182 ? 32.073 47.264 26.009 1.00 22.95 170 ARG A CA 1
ATOM 1280 C C . ARG A 1 182 ? 31.382 45.915 25.805 1.00 22.24 170 ARG A C 1
ATOM 1281 O O . ARG A 1 182 ? 31.171 45.161 26.762 1.00 21.59 170 ARG A O 1
ATOM 1289 N N . PRO A 1 183 ? 31.031 45.612 24.557 1.00 21.81 171 PRO A N 1
ATOM 1290 C CA . PRO A 1 183 ? 30.490 44.301 24.228 1.00 21.40 171 PRO A CA 1
ATOM 1291 C C . PRO A 1 183 ? 31.452 43.214 24.726 1.00 21.38 171 PRO A C 1
ATOM 1292 O O . PRO A 1 183 ? 32.678 43.387 24.673 1.00 20.72 171 PRO A O 1
ATOM 1296 N N . GLY A 1 184 ? 30.897 42.124 25.240 1.00 21.14 172 GLY A N 1
ATOM 1297 C CA . GLY A 1 184 ? 31.722 41.008 25.655 1.00 18.87 172 GLY A CA 1
ATOM 1298 C C . GLY A 1 184 ? 31.993 40.963 27.143 1.00 17.60 172 GLY A C 1
ATOM 1299 O O . GLY A 1 184 ? 32.410 39.923 27.661 1.00 16.59 172 GLY A O 1
ATOM 1300 N N . GLN A 1 185 ? 31.778 42.081 27.836 1.00 15.18 173 GLN A N 1
ATOM 1301 C CA . GLN A 1 185 ? 31.688 42.028 29.295 1.00 14.77 173 GLN A CA 1
ATOM 1302 C C . GLN A 1 185 ? 30.530 41.121 29.646 1.00 15.69 173 GLN A C 1
ATOM 1303 O O . GLN A 1 185 ? 29.662 40.869 28.805 1.00 16.51 173 GLN A O 1
ATOM 1309 N N . VAL A 1 186 ? 30.535 40.622 30.879 1.00 16.92 174 VAL A N 1
ATOM 1310 C CA . VAL A 1 186 ? 29.445 39.808 31.402 1.00 15.82 174 VAL A CA 1
ATOM 1311 C C . VAL A 1 186 ? 28.875 40.473 32.643 1.00 16.32 174 VAL A C 1
ATOM 1312 O O . VAL A 1 186 ? 29.517 41.357 33.229 1.00 18.10 174 VAL A O 1
ATOM 1316 N N . ILE A 1 187 ? 27.673 40.062 33.037 1.00 15.09 175 ILE A N 1
ATOM 1317 C CA . ILE A 1 187 ? 27.077 40.572 34.293 1.00 17.04 175 ILE A CA 1
ATOM 1318 C C . ILE A 1 187 ? 26.795 39.454 35.286 1.00 19.19 175 ILE A C 1
ATOM 1319 O O . ILE A 1 187 ? 26.078 38.483 34.985 1.00 21.81 175 ILE A O 1
ATOM 1324 N N . VAL A 1 188 ? 27.416 39.586 36.458 1.00 19.93 176 VAL A N 1
ATOM 1325 C CA . VAL A 1 188 ? 27.188 38.718 37.594 1.00 18.82 176 VAL A CA 1
ATOM 1326 C C . VAL A 1 188 ? 26.090 39.312 38.475 1.00 19.05 176 VAL A C 1
ATOM 1327 O O . VAL A 1 188 ? 26.084 40.520 38.766 1.00 16.82 176 VAL A O 1
ATOM 1331 N N . ILE A 1 189 ? 25.143 38.450 38.856 1.00 21.59 177 ILE A N 1
ATOM 1332 C CA . ILE A 1 189 ? 24.187 38.721 39.938 1.00 19.08 177 ILE A CA 1
ATOM 1333 C C . ILE A 1 189 ? 24.651 37.943 41.163 1.00 19.86 177 ILE A C 1
ATOM 1334 O O . ILE A 1 189 ? 24.844 36.723 41.083 1.00 20.76 177 ILE A O 1
ATOM 1339 N N . PHE A 1 190 ? 24.851 38.636 42.288 1.00 19.03 178 PHE A N 1
ATOM 1340 C CA . PHE A 1 190 ? 25.223 37.942 43.509 1.00 19.64 178 PHE A CA 1
ATOM 1341 C C . PHE A 1 190 ? 24.636 38.562 44.787 1.00 22.07 178 PHE A C 1
ATOM 1342 O O . PHE A 1 190 ? 24.277 39.747 44.808 1.00 21.87 178 PHE A O 1
ATOM 1350 N N . GLY A 1 191 ? 24.572 37.755 45.851 1.00 20.61 179 GLY A N 1
ATOM 1351 C CA . GLY A 1 191 ? 24.038 38.187 47.138 1.00 21.09 179 GLY A CA 1
ATOM 1352 C C . GLY A 1 191 ? 22.985 37.214 47.612 1.00 22.08 179 GLY A C 1
ATOM 1353 O O . GLY A 1 191 ? 23.211 36.012 47.577 1.00 22.41 179 GLY A O 1
ATOM 1354 N N . GLY A 1 192 ? 21.839 37.721 48.071 1.00 23.74 180 GLY A N 1
ATOM 1355 C CA . GLY A 1 192 ? 20.727 36.848 48.478 1.00 23.23 180 GLY A CA 1
ATOM 1356 C C . GLY A 1 192 ? 20.111 36.117 47.283 1.00 24.17 180 GLY A C 1
ATOM 1357 O O . GLY A 1 192 ? 20.141 36.611 46.142 1.00 24.99 180 GLY A O 1
ATOM 1358 N N . ALA A 1 193 ? 19.555 34.935 47.531 1.00 23.26 181 ALA A N 1
ATOM 1359 C CA . ALA A 1 193 ? 18.844 34.213 46.493 1.00 22.67 181 ALA A CA 1
ATOM 1360 C C . ALA A 1 193 ? 17.542 34.938 46.108 1.00 22.96 181 ALA A C 1
ATOM 1361 O O . ALA A 1 193 ? 17.011 35.765 46.866 1.00 23.70 181 ALA A O 1
ATOM 1363 N N . THR A 1 194 ? 17.040 34.610 44.920 1.00 24.67 182 THR A N 1
ATOM 1364 C CA . THR A 1 194 ? 15.854 35.231 44.328 1.00 21.02 182 THR A CA 1
ATOM 1365 C C . THR A 1 194 ? 14.593 34.436 44.645 1.00 23.92 182 THR A C 1
ATOM 1366 O O . THR A 1 194 ? 14.475 33.248 44.304 1.00 24.43 182 THR A O 1
ATOM 1370 N N . GLY A 1 195 ? 13.661 35.095 45.330 1.00 23.92 183 GLY A N 1
ATOM 1371 C CA . GLY A 1 195 ? 12.368 34.495 45.634 1.00 24.18 183 GLY A CA 1
ATOM 1372 C C . GLY A 1 195 ? 11.227 35.204 44.928 1.00 24.08 183 GLY A C 1
ATOM 1373 O O . GLY A 1 195 ? 11.429 35.988 43.992 1.00 20.59 183 GLY A O 1
ATOM 1374 N N . ARG A 1 196 ? 10.019 34.919 45.380 1.00 26.63 184 ARG A N 1
ATOM 1375 C CA . ARG A 1 196 ? 8.845 35.600 44.880 1.00 29.28 184 ARG A CA 1
ATOM 1376 C C . ARG A 1 196 ? 8.614 36.790 45.773 1.00 30.45 184 ARG A C 1
ATOM 1377 O O . ARG A 1 196 ? 7.895 36.705 46.764 1.00 33.04 184 ARG A O 1
ATOM 1385 N N . ASP A 1 197 ? 9.261 37.894 45.430 1.00 31.95 185 ASP A N 1
ATOM 1386 C CA . ASP A 1 197 ? 9.212 39.115 46.231 1.00 33.58 185 ASP A CA 1
ATOM 1387 C C . ASP A 1 197 ? 8.832 40.289 45.337 1.00 33.42 185 ASP A C 1
ATOM 1388 O O . ASP A 1 197 ? 9.473 40.499 44.305 1.00 31.48 185 ASP A O 1
ATOM 1393 N N . GLY A 1 198 ? 7.805 41.047 45.728 1.00 34.27 186 GLY A N 1
ATOM 1394 C CA . GLY A 1 198 ? 7.411 42.256 44.986 1.00 35.42 186 GLY A CA 1
ATOM 1395 C C . GLY A 1 198 ? 6.807 42.014 43.607 1.00 35.51 186 GLY A C 1
ATOM 1396 O O . GLY A 1 198 ? 6.280 40.932 43.323 1.00 34.41 186 GLY A O 1
ATOM 1397 N N . THR A 1 215 ? -1.462 43.631 48.273 1.00 47.57 203 THR A N 1
ATOM 1398 C CA . THR A 1 215 ? -0.850 44.749 48.995 1.00 48.58 203 THR A CA 1
ATOM 1399 C C . THR A 1 215 ? 0.409 44.347 49.776 1.00 48.85 203 THR A C 1
ATOM 1400 O O . THR A 1 215 ? 1.485 44.892 49.520 1.00 49.07 203 THR A O 1
ATOM 1404 N N . LYS A 1 216 ? 0.285 43.389 50.699 1.00 48.95 204 LYS A N 1
ATOM 1405 C CA . LYS A 1 216 ? 1.447 42.866 51.438 1.00 49.71 204 LYS A CA 1
ATOM 1406 C C . LYS A 1 216 ? 2.465 42.194 50.512 1.00 50.95 204 LYS A C 1
ATOM 1407 O O . LYS A 1 216 ? 3.594 41.919 50.922 1.00 51.83 204 LYS A O 1
ATOM 1413 N N . LEU A 1 217 ? 2.056 41.944 49.267 1.00 51.72 205 LEU A N 1
ATOM 1414 C CA . LEU A 1 217 ? 2.940 41.426 48.226 1.00 51.96 205 LEU A CA 1
ATOM 1415 C C . LEU A 1 217 ? 3.995 42.457 47.833 1.00 52.62 205 LEU A C 1
ATOM 1416 O O . LEU A 1 217 ? 5.028 42.100 47.267 1.00 53.99 205 LEU A O 1
ATOM 1421 N N . SER A 1 218 ? 3.728 43.729 48.128 1.00 52.33 206 SER A N 1
ATOM 1422 C CA . SER A 1 218 ? 4.657 44.815 47.803 1.00 52.83 206 SER A CA 1
ATOM 1423 C C . SER A 1 218 ? 5.681 45.090 48.918 1.00 52.24 206 SER A C 1
ATOM 1424 O O . SER A 1 218 ? 6.594 45.904 48.743 1.00 52.06 206 SER A O 1
ATOM 1427 N N . ILE A 1 219 ? 5.517 44.409 50.051 1.00 51.38 207 ILE A N 1
ATOM 1428 C CA . ILE A 1 219 ? 6.469 44.482 51.154 1.00 50.64 207 ILE A CA 1
ATOM 1429 C C . ILE A 1 219 ? 7.494 43.345 51.062 1.00 49.88 207 ILE A C 1
ATOM 1430 O O . ILE A 1 219 ? 7.128 42.176 50.902 1.00 49.87 207 ILE A O 1
ATOM 1431 N N . GLN A 1 220 ? 8.775 43.702 51.144 1.00 48.30 208 GLN A N 1
ATOM 1432 C CA . GLN A 1 220 ? 9.858 42.724 51.247 1.00 46.49 208 GLN A CA 1
ATOM 1433 C C . GLN A 1 220 ? 10.486 42.793 52.630 1.00 44.08 208 GLN A C 1
ATOM 1434 O O . GLN A 1 220 ? 10.452 43.841 53.283 1.00 43.77 208 GLN A O 1
ATOM 1440 N N . VAL A 1 221 ? 11.058 41.675 53.074 1.00 42.31 209 VAL A N 1
ATOM 1441 C CA . VAL A 1 221 ? 11.715 41.620 54.379 1.00 40.77 209 VAL A CA 1
ATOM 1442 C C . VAL A 1 221 ? 13.231 41.697 54.194 1.00 39.55 209 VAL A C 1
ATOM 1443 O O . VAL A 1 221 ? 13.863 40.762 53.681 1.00 40.82 209 VAL A O 1
ATOM 1447 N N . GLY A 1 222 ? 13.803 42.829 54.591 1.00 35.83 210 GLY A N 1
ATOM 1448 C CA . GLY A 1 222 ? 15.222 43.047 54.423 1.00 31.24 210 GLY A CA 1
ATOM 1449 C C . GLY A 1 222 ? 15.941 42.274 55.495 1.00 29.55 210 GLY A C 1
ATOM 1450 O O . GLY A 1 222 ? 15.403 42.100 56.603 1.00 29.31 210 GLY A O 1
ATOM 1451 N N . ASP A 1 223 ? 17.141 41.784 55.185 1.00 26.73 211 ASP A N 1
ATOM 1452 C CA . ASP A 1 223 ? 17.981 41.287 56.262 1.00 26.28 211 ASP A CA 1
ATOM 1453 C C . ASP A 1 223 ? 19.426 41.777 56.290 1.00 23.00 211 ASP A C 1
ATOM 1454 O O . ASP A 1 223 ? 20.225 41.563 55.373 1.00 22.48 211 ASP A O 1
ATOM 1459 N N . PRO A 1 224 ? 19.718 42.490 57.368 1.00 20.00 212 PRO A N 1
ATOM 1460 C CA . PRO A 1 224 ? 20.946 43.248 57.484 1.00 17.60 212 PRO A CA 1
ATOM 1461 C C . PRO A 1 224 ? 22.188 42.355 57.528 1.00 17.37 212 PRO A C 1
ATOM 1462 O O . PRO A 1 224 ? 23.279 42.782 57.123 1.00 17.66 212 PRO A O 1
ATOM 1466 N N . PHE A 1 225 ? 22.025 41.121 57.982 1.00 14.91 213 PHE A N 1
ATOM 1467 C CA . PHE A 1 225 ? 23.160 40.222 58.120 1.00 15.61 213 PHE A CA 1
ATOM 1468 C C . PHE A 1 225 ? 23.654 39.810 56.740 1.00 15.59 213 PHE A C 1
ATOM 1469 O O . PHE A 1 225 ? 24.847 39.838 56.468 1.00 13.64 213 PHE A O 1
ATOM 1477 N N . ALA A 1 226 ? 22.728 39.472 55.855 1.00 16.47 214 ALA A N 1
ATOM 1478 C CA . ALA A 1 226 ? 23.094 39.228 54.481 1.00 17.48 214 ALA A CA 1
ATOM 1479 C C . ALA A 1 226 ? 23.727 40.482 53.831 1.00 18.79 214 ALA A C 1
ATOM 1480 O O . ALA A 1 226 ? 24.754 40.391 53.165 1.00 18.81 214 ALA A O 1
ATOM 1482 N N . GLU A 1 227 ? 23.124 41.654 54.012 1.00 19.07 215 GLU A N 1
ATOM 1483 C CA . GLU A 1 227 ? 23.661 42.838 53.366 1.00 19.20 215 GLU A CA 1
ATOM 1484 C C . GLU A 1 227 ? 25.074 43.173 53.876 1.00 20.88 215 GLU A C 1
ATOM 1485 O O . GLU A 1 227 ? 25.946 43.599 53.116 1.00 22.27 215 GLU A O 1
ATOM 1491 N N . LYS A 1 228 ? 25.292 42.957 55.162 1.00 22.50 216 LYS A N 1
ATOM 1492 C CA . LYS A 1 228 ? 26.612 43.102 55.770 1.00 23.76 216 LYS A CA 1
ATOM 1493 C C . LYS A 1 228 ? 27.680 42.250 55.045 1.00 24.38 216 LYS A C 1
ATOM 1494 O O . LYS A 1 228 ? 28.801 42.715 54.812 1.00 22.03 216 LYS A O 1
ATOM 1508 N N . LEU A 1 230 ? 27.294 41.186 51.921 1.00 23.40 218 LEU A N 1
ATOM 1509 C CA . LEU A 1 230 ? 27.286 41.745 50.572 1.00 23.17 218 LEU A CA 1
ATOM 1510 C C . LEU A 1 230 ? 28.251 42.918 50.469 1.00 22.52 218 LEU A C 1
ATOM 1511 O O . LEU A 1 230 ? 28.946 43.041 49.461 1.00 22.25 218 LEU A O 1
ATOM 1516 N N . ILE A 1 231 ? 28.296 43.760 51.513 1.00 21.65 219 ILE A N 1
ATOM 1517 C CA . ILE A 1 231 ? 29.279 44.869 51.599 1.00 22.69 219 ILE A CA 1
ATOM 1518 C C . ILE A 1 231 ? 30.745 44.413 51.586 1.00 22.11 219 ILE A C 1
ATOM 1519 O O . ILE A 1 231 ? 31.545 44.925 50.814 1.00 21.98 219 ILE A O 1
ATOM 1524 N N . GLU A 1 232 ? 31.085 43.461 52.448 1.00 24.57 220 GLU A N 1
ATOM 1525 C CA . GLU A 1 232 ? 32.439 42.930 52.531 1.00 24.23 220 GLU A CA 1
ATOM 1526 C C . GLU A 1 232 ? 32.873 42.267 51.225 1.00 25.23 220 GLU A C 1
ATOM 1527 O O . GLU A 1 232 ? 34.000 42.476 50.752 1.00 27.66 220 GLU A O 1
ATOM 1533 N N . ALA A 1 233 ? 31.969 41.483 50.643 1.00 23.45 221 ALA A N 1
ATOM 1534 C CA . ALA A 1 233 ? 32.236 40.749 49.420 1.00 22.37 221 ALA A CA 1
ATOM 1535 C C . ALA A 1 233 ? 32.452 41.672 48.208 1.00 23.47 221 ALA A C 1
ATOM 1536 O O . ALA A 1 233 ? 33.379 41.438 47.407 1.00 23.29 221 ALA A O 1
ATOM 1538 N N . PHE A 1 234 ? 31.592 42.697 48.076 1.00 22.61 222 PHE A N 1
ATOM 1539 C CA . PHE A 1 234 ? 31.699 43.707 47.015 1.00 22.32 222 PHE A CA 1
ATOM 1540 C C . PHE A 1 234 ? 32.968 44.520 47.165 1.00 22.84 222 PHE A C 1
ATOM 1541 O O . PHE A 1 234 ? 33.714 44.700 46.201 1.00 22.63 222 PHE A O 1
ATOM 1549 N N . LEU A 1 235 ? 33.230 45.007 48.376 1.00 24.42 223 LEU A N 1
ATOM 1550 C CA . LEU A 1 235 ? 34.475 45.728 48.614 1.00 24.40 223 LEU A CA 1
ATOM 1551 C C . LEU A 1 235 ? 35.719 44.862 48.341 1.00 25.13 223 LEU A C 1
ATOM 1552 O O . LEU A 1 235 ? 36.702 45.348 47.768 1.00 23.96 223 LEU A O 1
ATOM 1557 N N . GLU A 1 236 ? 35.677 43.581 48.713 1.00 25.14 224 GLU A N 1
ATOM 1558 C CA . GLU A 1 236 ? 36.769 42.680 48.359 1.00 25.42 224 GLU A CA 1
ATOM 1559 C C . GLU A 1 236 ? 36.954 42.542 46.831 1.00 25.68 224 GLU A C 1
ATOM 1560 O O . GLU A 1 236 ? 38.074 42.670 46.320 1.00 24.04 224 GLU A O 1
ATOM 1574 N N . VAL A 1 238 ? 36.066 44.698 44.522 1.00 19.57 226 VAL A N 1
ATOM 1575 C CA . VAL A 1 238 ? 36.554 45.998 44.071 1.00 18.76 226 VAL A CA 1
ATOM 1576 C C . VAL A 1 238 ? 38.062 46.094 44.239 1.00 22.28 226 VAL A C 1
ATOM 1577 O O . VAL A 1 238 ? 38.768 46.489 43.300 1.00 23.45 226 VAL A O 1
ATOM 1581 N N . GLU A 1 239 ? 38.547 45.708 45.425 1.00 22.84 227 GLU A N 1
ATOM 1582 C CA . GLU A 1 239 ? 39.968 45.788 45.783 1.00 24.35 227 GLU A CA 1
ATOM 1583 C C . GLU A 1 239 ? 40.814 44.905 44.875 1.00 26.61 227 GLU A C 1
ATOM 1584 O O . GLU A 1 239 ? 41.953 45.240 44.551 1.00 27.65 227 GLU A O 1
ATOM 1586 N N . GLU A 1 240 ? 40.255 43.775 44.453 1.00 26.19 228 GLU A N 1
ATOM 1587 C CA . GLU A 1 240 ? 41.001 42.874 43.586 1.00 27.26 228 GLU A CA 1
ATOM 1588 C C . GLU A 1 240 ? 41.040 43.354 42.126 1.00 26.18 228 GLU A C 1
ATOM 1589 O O . GLU A 1 240 ? 41.842 42.875 41.331 1.00 29.30 228 GLU A O 1
ATOM 1595 N N . GLY A 1 241 ? 40.186 44.309 41.781 1.00 24.51 229 GLY A N 1
ATOM 1596 C CA . GLY A 1 241 ? 40.149 44.843 40.427 1.00 23.46 229 GLY A CA 1
ATOM 1597 C C . GLY A 1 241 ? 39.158 44.101 39.557 1.00 22.97 229 GLY A C 1
ATOM 1598 O O . GLY A 1 241 ? 39.321 44.023 38.334 1.00 22.95 229 GLY A O 1
ATOM 1599 N N . LEU A 1 242 ? 38.121 43.561 40.190 1.00 22.69 230 LEU A N 1
ATOM 1600 C CA . LEU A 1 242 ? 37.209 42.649 39.517 1.00 22.64 230 LEU A CA 1
ATOM 1601 C C . LEU A 1 242 ? 35.961 43.366 39.042 1.00 23.61 230 LEU A C 1
ATOM 1602 O O . LEU A 1 242 ? 35.334 42.955 38.063 1.00 23.67 230 LEU A O 1
ATOM 1607 N N . VAL A 1 243 ? 35.607 44.449 39.729 1.00 22.65 231 VAL A N 1
ATOM 1608 C CA . VAL A 1 243 ? 34.389 45.180 39.398 1.00 20.81 231 VAL A CA 1
ATOM 1609 C C . VAL A 1 243 ? 34.651 46.237 38.334 1.00 21.93 231 VAL A C 1
ATOM 1610 O O . VAL A 1 243 ? 35.315 47.231 38.598 1.00 23.37 231 VAL A O 1
ATOM 1614 N N . GLU A 1 244 ? 34.127 46.013 37.132 1.00 20.80 232 GLU A N 1
ATOM 1615 C CA . GLU A 1 244 ? 34.252 46.981 36.037 1.00 21.11 232 GLU A CA 1
ATOM 1616 C C . GLU A 1 244 ? 33.022 47.897 35.880 1.00 20.03 232 GLU A C 1
ATOM 1617 O O . GLU A 1 244 ? 33.095 48.927 35.240 1.00 19.14 232 GLU A O 1
ATOM 1623 N N . GLY A 1 245 ? 31.898 47.491 36.459 1.00 20.20 233 GLY A N 1
ATOM 1624 C CA . GLY A 1 245 ? 30.692 48.314 36.572 1.00 16.59 233 GLY A CA 1
ATOM 1625 C C . GLY A 1 245 ? 29.801 47.672 37.639 1.00 16.00 233 GLY A C 1
ATOM 1626 O O . GLY A 1 245 ? 30.040 46.532 38.019 1.00 15.67 233 GLY A O 1
ATOM 1627 N N . ALA A 1 246 ? 28.810 48.402 38.150 1.00 15.95 234 ALA A N 1
ATOM 1628 C CA . ALA A 1 246 ? 27.895 47.856 39.163 1.00 16.60 234 ALA A CA 1
ATOM 1629 C C . ALA A 1 246 ? 26.597 48.637 39.262 1.00 18.07 234 ALA A C 1
ATOM 1630 O O . ALA A 1 246 ? 26.562 49.848 38.993 1.00 16.53 234 ALA A O 1
ATOM 1632 N N . GLN A 1 247 ? 25.548 47.928 39.678 1.00 18.07 235 GLN A N 1
ATOM 1633 C CA . GLN A 1 247 ? 24.266 48.499 40.058 1.00 18.04 235 GLN A CA 1
ATOM 1634 C C . GLN A 1 247 ? 23.515 47.590 41.054 1.00 19.80 235 GLN A C 1
ATOM 1635 O O . GLN A 1 247 ? 23.326 46.404 40.814 1.00 23.25 235 GLN A O 1
ATOM 1641 N N . ASP A 1 248 ? 23.063 48.164 42.158 1.00 21.69 236 ASP A N 1
ATOM 1642 C CA . ASP A 1 248 ? 22.210 47.470 43.131 1.00 23.53 236 ASP A CA 1
ATOM 1643 C C . ASP A 1 248 ? 20.894 47.010 42.510 1.00 24.19 236 ASP A C 1
ATOM 1644 O O . ASP A 1 248 ? 20.334 47.687 41.628 1.00 23.70 236 ASP A O 1
ATOM 1649 N N . LEU A 1 249 ? 20.380 45.875 42.978 1.00 24.25 237 LEU A N 1
ATOM 1650 C CA . LEU A 1 249 ? 19.008 45.501 42.614 1.00 21.92 237 LEU A CA 1
ATOM 1651 C C . LEU A 1 249 ? 18.032 46.090 43.615 1.00 21.18 237 LEU A C 1
ATOM 1652 O O . LEU A 1 249 ? 18.228 46.014 44.838 1.00 20.12 237 LEU A O 1
ATOM 1657 N N . GLY A 1 250 ? 17.007 46.733 43.078 1.00 21.83 238 GLY A N 1
ATOM 1658 C CA . GLY A 1 250 ? 15.909 47.243 43.879 1.00 21.67 238 GLY A CA 1
ATOM 1659 C C . GLY A 1 250 ? 14.646 46.933 43.110 1.00 23.39 238 GLY A C 1
ATOM 1660 O O . GLY A 1 250 ? 14.413 45.777 42.739 1.00 22.09 238 GLY A O 1
ATOM 1661 N N . ALA A 1 251 ? 13.846 47.969 42.856 1.00 22.35 239 ALA A N 1
ATOM 1662 C CA . ALA A 1 251 ? 12.620 47.829 42.098 1.00 23.59 239 ALA A CA 1
ATOM 1663 C C . ALA A 1 251 ? 12.966 47.303 40.715 1.00 24.54 239 ALA A C 1
ATOM 1664 O O . ALA A 1 251 ? 13.917 47.788 40.080 1.00 26.48 239 ALA A O 1
ATOM 1666 N N . GLY A 1 252 ? 12.229 46.291 40.258 1.00 24.10 240 GLY A N 1
ATOM 1667 C CA . GLY A 1 252 ? 12.454 45.751 38.914 1.00 23.54 240 GLY A CA 1
ATOM 1668 C C . GLY A 1 252 ? 13.444 44.606 38.857 1.00 23.57 240 GLY A C 1
ATOM 1669 O O . GLY A 1 252 ? 13.507 43.900 37.858 1.00 25.41 240 GLY A O 1
ATOM 1670 N N . GLY A 1 253 ? 14.233 44.438 39.918 1.00 23.07 241 GLY A N 1
ATOM 1671 C CA . GLY A 1 253 ? 15.087 43.262 40.103 1.00 22.06 241 GLY A CA 1
ATOM 1672 C C . GLY A 1 253 ? 16.110 43.123 39.003 1.00 23.12 241 GLY A C 1
ATOM 1673 O O . GLY A 1 253 ? 16.710 44.113 38.585 1.00 23.03 241 GLY A O 1
ATOM 1674 N N . VAL A 1 254 ? 16.305 41.890 38.537 1.00 21.94 242 VAL A N 1
ATOM 1675 C CA . VAL A 1 254 ? 17.205 41.617 37.419 1.00 23.21 242 VAL A CA 1
ATOM 1676 C C . VAL A 1 254 ? 16.943 42.544 36.215 1.00 22.29 242 VAL A C 1
ATOM 1677 O O . VAL A 1 254 ? 17.882 43.131 35.704 1.00 24.00 242 VAL A O 1
ATOM 1681 N N . LEU A 1 255 ? 15.683 42.692 35.795 1.00 23.11 243 LEU A N 1
ATOM 1682 C CA . LEU A 1 255 ? 15.343 43.476 34.590 1.00 24.94 243 LEU A CA 1
ATOM 1683 C C . LEU A 1 255 ? 15.858 44.911 34.661 1.00 25.24 243 LEU A C 1
ATOM 1684 O O . LEU A 1 255 ? 16.525 45.386 33.744 1.00 25.76 243 LEU A O 1
ATOM 1689 N N . SER A 1 256 ? 15.558 45.582 35.765 1.00 26.44 244 SER A N 1
ATOM 1690 C CA . SER A 1 256 ? 15.994 46.954 35.977 1.00 27.42 244 SER A CA 1
ATOM 1691 C C . SER A 1 256 ? 17.515 47.065 35.920 1.00 27.34 244 SER A C 1
ATOM 1692 O O . SER A 1 256 ? 18.066 47.846 35.146 1.00 25.18 244 SER A O 1
ATOM 1695 N N . ALA A 1 257 ? 18.191 46.263 36.727 1.00 25.48 245 ALA A N 1
ATOM 1696 C CA . ALA A 1 257 ? 19.627 46.388 36.853 1.00 27.15 245 ALA A CA 1
ATOM 1697 C C . ALA A 1 257 ? 20.354 46.129 35.530 1.00 26.02 245 ALA A C 1
ATOM 1698 O O . ALA A 1 257 ? 21.208 46.919 35.131 1.00 26.35 245 ALA A O 1
ATOM 1700 N N . THR A 1 258 ? 20.004 45.042 34.842 1.00 26.86 246 THR A N 1
ATOM 1701 C CA . THR A 1 258 ? 20.723 44.677 33.601 1.00 24.97 246 THR A CA 1
ATOM 1702 C C . THR A 1 258 ? 20.380 45.567 32.418 1.00 22.88 246 THR A C 1
ATOM 1703 O O . THR A 1 258 ? 21.280 45.934 31.641 1.00 22.72 246 THR A O 1
ATOM 1707 N N . SER A 1 259 ? 19.099 45.902 32.263 1.00 21.98 247 SER A N 1
ATOM 1708 C CA . SER A 1 259 ? 18.701 46.769 31.146 1.00 23.07 247 SER A CA 1
ATOM 1709 C C . SER A 1 259 ? 19.337 48.142 31.320 1.00 23.10 247 SER A C 1
ATOM 1710 O O . SER A 1 259 ? 19.836 48.724 30.366 1.00 21.35 247 SER A O 1
ATOM 1713 N N . GLU A 1 260 ? 19.379 48.627 32.555 1.00 23.38 248 GLU A N 1
ATOM 1714 C CA . GLU A 1 260 ? 19.916 49.960 32.803 1.00 24.13 248 GLU A CA 1
ATOM 1715 C C . GLU A 1 260 ? 21.431 50.059 32.692 1.00 22.88 248 GLU A C 1
ATOM 1716 O O . GLU A 1 260 ? 21.941 51.035 32.149 1.00 22.77 248 GLU A O 1
ATOM 1722 N N . LEU A 1 261 ? 22.140 49.047 33.188 1.00 22.05 249 LEU A N 1
ATOM 1723 C CA . LEU A 1 261 ? 23.587 48.987 33.023 1.00 20.43 249 LEU A CA 1
ATOM 1724 C C . LEU A 1 261 ? 24.004 49.116 31.557 1.00 19.14 249 LEU A C 1
ATOM 1725 O O . LEU A 1 261 ? 24.887 49.898 31.205 1.00 18.85 249 LEU A O 1
ATOM 1730 N N . VAL A 1 262 ? 23.349 48.363 30.690 1.00 19.56 250 VAL A N 1
ATOM 1731 C CA . VAL A 1 262 ? 23.718 48.408 29.273 1.00 19.14 250 VAL A CA 1
ATOM 1732 C C . VAL A 1 262 ? 23.087 49.587 28.546 1.00 21.08 250 VAL A C 1
ATOM 1733 O O . VAL A 1 262 ? 23.656 50.080 27.574 1.00 22.31 250 VAL A O 1
ATOM 1737 N N . ALA A 1 263 ? 21.928 50.047 29.013 1.00 20.73 251 ALA A N 1
ATOM 1738 C CA . ALA A 1 263 ? 21.265 51.182 28.381 1.00 22.75 251 ALA A CA 1
ATOM 1739 C C . ALA A 1 263 ? 22.101 52.430 28.579 1.00 23.65 251 ALA A C 1
ATOM 1740 O O . ALA A 1 263 ? 22.205 53.254 27.667 1.00 21.98 251 ALA A O 1
ATOM 1742 N N . LYS A 1 264 ? 22.731 52.541 29.755 1.00 24.71 252 LYS A N 1
ATOM 1743 C CA . LYS A 1 264 ? 23.610 53.678 30.048 1.00 24.67 252 LYS A CA 1
ATOM 1744 C C . LYS A 1 264 ? 24.904 53.689 29.217 1.00 22.69 252 LYS A C 1
ATOM 1745 O O . LYS A 1 264 ? 25.520 54.737 29.025 1.00 22.27 252 LYS A O 1
ATOM 1751 N N . GLY A 1 265 ? 25.305 52.527 28.711 1.00 21.08 253 GLY A N 1
ATOM 1752 C CA . GLY A 1 265 ? 26.502 52.427 27.886 1.00 20.90 253 GLY A CA 1
ATOM 1753 C C . GLY A 1 265 ? 26.204 52.292 26.413 1.00 21.11 253 GLY A C 1
ATOM 1754 O O . GLY A 1 265 ? 27.100 52.007 25.628 1.00 23.71 253 GLY A O 1
ATOM 1755 N N . ASN A 1 266 ? 24.943 52.500 26.040 1.00 22.68 254 ASN A N 1
ATOM 1756 C CA . ASN A 1 266 ? 24.482 52.360 24.651 1.00 24.30 254 ASN A CA 1
ATOM 1757 C C . ASN A 1 266 ? 24.808 50.999 24.078 1.00 23.09 254 ASN A C 1
ATOM 1758 O O . ASN A 1 266 ? 25.330 50.886 22.968 1.00 24.57 254 ASN A O 1
ATOM 1763 N N . LEU A 1 267 ? 24.496 49.970 24.851 1.00 21.30 255 LEU A N 1
ATOM 1764 C CA . LEU A 1 267 ? 24.813 48.591 24.506 1.00 19.31 255 LEU A CA 1
ATOM 1765 C C . LEU A 1 267 ? 23.565 47.736 24.625 1.00 17.38 255 LEU A C 1
ATOM 1766 O O . LEU A 1 267 ? 22.490 48.251 24.907 1.00 16.23 255 LEU A O 1
ATOM 1771 N N . GLY A 1 268 ? 23.715 46.436 24.397 1.00 16.57 256 GLY A N 1
ATOM 1772 C CA . GLY A 1 268 ? 22.624 45.482 24.576 1.00 17.25 256 GLY A CA 1
ATOM 1773 C C . GLY A 1 268 ? 22.999 44.460 25.629 1.00 19.26 256 GLY A C 1
ATOM 1774 O O . GLY A 1 268 ? 24.116 44.486 26.156 1.00 17.95 256 GLY A O 1
ATOM 17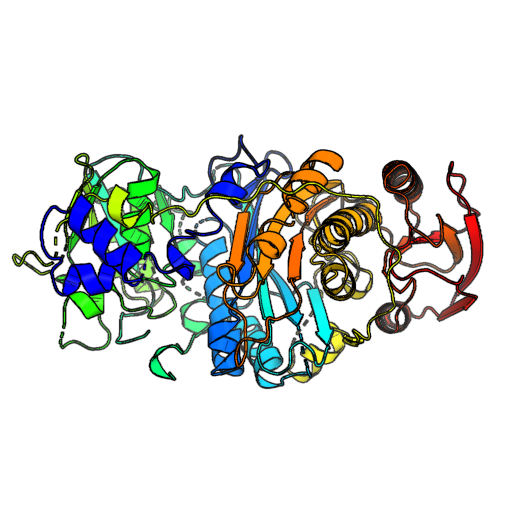75 N N . ALA A 1 269 ? 22.061 43.567 25.933 1.00 19.72 257 ALA A N 1
ATOM 1776 C CA . ALA A 1 269 ? 22.308 42.448 26.831 1.00 23.24 257 ALA A CA 1
ATOM 1777 C C . ALA A 1 269 ? 21.573 41.184 26.359 1.00 24.63 257 ALA A C 1
ATOM 1778 O O . ALA A 1 269 ? 20.494 41.269 25.756 1.00 26.62 257 ALA A O 1
ATOM 1780 N N . ILE A 1 270 ? 22.171 40.024 26.604 1.00 24.69 258 ILE A N 1
ATOM 1781 C CA . ILE A 1 270 ? 21.421 38.763 26.586 1.00 24.70 258 ILE A CA 1
ATOM 1782 C C . ILE A 1 270 ? 21.438 38.237 28.008 1.00 24.09 258 ILE A C 1
ATOM 1783 O O . ILE A 1 270 ? 22.495 38.023 28.554 1.00 25.81 258 ILE A O 1
ATOM 1788 N N . VAL A 1 271 ? 20.259 38.061 28.595 1.00 24.52 259 VAL A N 1
ATOM 1789 C CA . VAL A 1 271 ? 20.082 37.692 30.001 1.00 23.20 259 VAL A CA 1
ATOM 1790 C C . VAL A 1 271 ? 19.624 36.223 30.083 1.00 23.39 259 VAL A C 1
ATOM 1791 O O . VAL A 1 271 ? 18.606 35.842 29.481 1.00 23.16 259 VAL A O 1
ATOM 1795 N N . HIS A 1 272 ? 20.386 35.407 30.809 1.00 22.38 260 HIS A N 1
ATOM 1796 C CA . HIS A 1 272 ? 20.095 33.971 30.952 1.00 21.49 260 HIS A CA 1
ATOM 1797 C C . HIS A 1 272 ? 19.491 33.689 32.319 1.00 21.38 260 HIS A C 1
ATOM 1798 O O . HIS A 1 272 ? 20.217 33.505 33.302 1.00 21.68 260 HIS A O 1
ATOM 1805 N N . LEU A 1 273 ? 18.159 33.676 32.380 1.00 21.06 261 LEU A N 1
ATOM 1806 C CA . LEU A 1 273 ? 17.423 33.629 33.654 1.00 18.06 261 LEU A CA 1
ATOM 1807 C C . LEU A 1 273 ? 17.601 32.317 34.417 1.00 17.80 261 LEU A C 1
ATOM 1808 O O . LEU A 1 273 ? 17.574 32.305 35.652 1.00 16.19 261 LEU A O 1
ATOM 1813 N N . ASP A 1 274 ? 17.810 31.231 33.670 1.00 15.75 262 ASP A N 1
ATOM 1814 C CA . ASP A 1 274 ? 18.138 29.924 34.219 1.00 20.53 262 ASP A CA 1
ATOM 1815 C C . ASP A 1 274 ? 19.416 29.901 35.051 1.00 21.65 262 ASP A C 1
ATOM 1816 O O . ASP A 1 274 ? 19.768 28.851 35.572 1.00 22.06 262 ASP A O 1
ATOM 1821 N N . ARG A 1 275 ? 20.095 31.048 35.162 1.00 22.38 263 ARG A N 1
ATOM 1822 C CA . ARG A 1 275 ? 21.368 31.146 35.879 1.00 21.68 263 ARG A CA 1
ATOM 1823 C C . ARG A 1 275 ? 21.252 31.929 37.182 1.00 22.48 263 ARG A C 1
ATOM 1824 O O . ARG A 1 275 ? 22.161 31.894 38.011 1.00 21.11 263 ARG A O 1
ATOM 1832 N N . VAL A 1 276 ? 20.144 32.646 37.354 1.00 23.00 264 VAL A N 1
ATOM 1833 C CA . VAL A 1 276 ? 19.894 33.382 38.595 1.00 22.52 264 VAL A CA 1
ATOM 1834 C C . VAL A 1 276 ? 19.738 32.331 39.695 1.00 23.78 264 VAL A C 1
ATOM 1835 O O . VAL A 1 276 ? 18.970 31.383 39.522 1.00 24.30 264 VAL A O 1
ATOM 1839 N N . PRO A 1 277 ? 20.515 32.441 40.776 1.00 22.20 265 PRO A N 1
ATOM 1840 C CA . PRO A 1 277 ? 20.367 31.540 41.928 1.00 22.04 265 PRO A CA 1
ATOM 1841 C C . PRO A 1 277 ? 19.037 31.758 42.641 1.00 21.57 265 PRO A C 1
ATOM 1842 O O . PRO A 1 277 ? 18.723 32.876 43.026 1.00 21.52 265 PRO A O 1
ATOM 1846 N N . LEU A 1 278 ? 18.278 30.680 42.822 1.00 23.33 266 LEU A N 1
ATOM 1847 C CA . LEU A 1 278 ? 16.907 30.775 43.285 1.00 24.29 266 LEU A CA 1
ATOM 1848 C C . LEU A 1 278 ? 16.675 30.223 44.678 1.00 27.31 266 LEU A C 1
ATOM 1849 O O . LEU A 1 278 ? 17.370 29.328 45.152 1.00 27.13 266 LEU A O 1
ATOM 1854 N N . ARG A 1 279 ? 15.658 30.785 45.311 1.00 30.74 267 ARG A N 1
ATOM 1855 C CA . ARG A 1 279 ? 15.281 30.478 46.663 1.00 32.61 267 ARG A CA 1
ATOM 1856 C C . ARG A 1 279 ? 14.028 29.596 46.605 1.00 34.71 267 ARG A C 1
ATOM 1857 O O . ARG A 1 279 ? 13.831 28.746 47.471 1.00 35.76 267 ARG A O 1
ATOM 1865 N N . GLU A 1 280 ? 13.195 29.812 45.579 1.00 36.09 268 GLU A N 1
ATOM 1866 C CA . GLU A 1 280 ? 12.027 28.975 45.285 1.00 38.20 268 GLU A CA 1
ATOM 1867 C C . GLU A 1 280 ? 12.138 28.441 43.859 1.00 41.08 268 GLU A C 1
ATOM 1868 O O . GLU A 1 280 ? 11.991 29.202 42.915 1.00 41.69 268 GLU A O 1
ATOM 1874 N N . PRO A 1 281 ? 12.367 27.136 43.700 1.00 44.64 269 PRO A N 1
ATOM 1875 C CA . PRO A 1 281 ? 12.779 26.554 42.399 1.00 45.94 269 PRO A CA 1
ATOM 1876 C C . PRO A 1 281 ? 11.758 26.623 41.249 1.00 46.33 269 PRO A C 1
ATOM 1877 O O . PRO A 1 281 ? 12.157 26.732 40.087 1.00 46.79 269 PRO A O 1
ATOM 1881 N N . ASP A 1 282 ? 10.466 26.540 41.564 1.00 46.20 270 ASP A N 1
ATOM 1882 C CA . ASP A 1 282 ? 9.417 26.448 40.532 1.00 45.65 270 ASP A CA 1
ATOM 1883 C C . ASP A 1 282 ? 8.867 27.813 40.099 1.00 43.27 270 ASP A C 1
ATOM 1884 O O . ASP A 1 282 ? 7.676 27.953 39.813 1.00 43.83 270 ASP A O 1
ATOM 1897 N N . GLU A 1 284 ? 8.361 30.961 37.539 1.00 31.87 272 GLU A N 1
ATOM 1898 C CA . GLU A 1 284 ? 8.255 31.211 36.104 1.00 31.63 272 GLU A CA 1
ATOM 1899 C C . GLU A 1 284 ? 9.314 32.252 35.681 1.00 27.65 272 GLU A C 1
ATOM 1900 O O . GLU A 1 284 ? 9.707 33.091 36.492 1.00 26.91 272 GLU A O 1
ATOM 1906 N N . PRO A 1 285 ? 9.818 32.182 34.445 1.00 27.65 273 PRO A N 1
ATOM 1907 C CA . PRO A 1 285 ? 10.828 33.148 33.976 1.00 25.32 273 PRO A CA 1
ATOM 1908 C C . PRO A 1 285 ? 10.482 34.611 34.254 1.00 24.59 273 PRO A C 1
ATOM 1909 O O . PRO A 1 285 ? 11.336 35.357 34.775 1.00 23.32 273 PRO A O 1
ATOM 1913 N N . TRP A 1 286 ? 9.248 35.024 33.964 1.00 21.68 274 TRP A N 1
ATOM 1914 C CA . TRP A 1 286 ? 8.849 36.410 34.270 1.00 21.94 274 TRP A CA 1
ATOM 1915 C C . TRP A 1 286 ? 9.034 36.751 35.748 1.00 21.51 274 TRP A C 1
ATOM 1916 O O . TRP A 1 286 ? 9.392 37.879 36.078 1.00 20.82 274 TRP A O 1
ATOM 1927 N N . GLU A 1 287 ? 8.795 35.767 36.620 1.00 21.96 275 GLU A N 1
ATOM 1928 C CA . GLU A 1 287 ? 8.971 35.937 38.068 1.00 22.67 275 GLU A CA 1
ATOM 1929 C C . GLU A 1 287 ? 10.435 36.093 38.444 1.00 22.40 275 GLU A C 1
ATOM 1930 O O . GLU A 1 287 ? 10.757 36.827 39.369 1.00 23.27 275 GLU A O 1
ATOM 1936 N N . ILE A 1 288 ? 11.326 35.406 37.734 1.00 22.22 276 ILE A N 1
ATOM 1937 C CA . ILE A 1 288 ? 12.756 35.570 38.003 1.00 22.10 276 ILE A CA 1
ATOM 1938 C C . ILE A 1 288 ? 13.243 36.957 37.563 1.00 21.99 276 ILE A C 1
ATOM 1939 O O . ILE A 1 288 ? 14.062 37.578 38.259 1.00 21.25 276 ILE A O 1
ATOM 1944 N N . LEU A 1 289 ? 12.707 37.425 36.431 1.00 19.51 277 LEU A N 1
ATOM 1945 C CA . LEU A 1 289 ? 13.091 38.689 35.789 1.00 19.15 277 LEU A CA 1
ATOM 1946 C C . LEU A 1 289 ? 12.729 39.890 36.657 1.00 21.87 277 LEU A C 1
ATOM 1947 O O . LEU A 1 289 ? 13.447 40.889 36.686 1.00 23.79 277 LEU A O 1
ATOM 1952 N N . ILE A 1 290 ? 11.643 39.760 37.406 1.00 24.65 278 ILE A N 1
ATOM 1953 C CA . ILE A 1 290 ? 10.997 40.908 38.042 1.00 26.92 278 ILE A CA 1
ATOM 1954 C C . ILE A 1 290 ? 10.963 40.852 39.587 1.00 25.93 278 ILE A C 1
ATOM 1955 O O . ILE A 1 290 ? 10.597 41.817 40.255 1.00 26.44 278 ILE A O 1
ATOM 1960 N N . SER A 1 291 ? 11.366 39.717 40.140 1.00 24.31 279 SER A N 1
ATOM 1961 C CA . SER A 1 291 ? 11.506 39.569 41.582 1.00 24.03 279 SER A CA 1
ATOM 1962 C C . SER A 1 291 ? 12.304 40.720 42.182 1.00 21.34 279 SER A C 1
ATOM 1963 O O . SER A 1 291 ? 13.343 41.118 41.648 1.00 18.36 279 SER A O 1
ATOM 1966 N N . GLU A 1 292 ? 11.806 41.249 43.290 1.00 20.26 280 GLU A N 1
ATOM 1967 C CA . GLU A 1 292 ? 12.507 42.313 43.985 1.00 22.92 280 GLU A CA 1
ATOM 1968 C C . GLU A 1 292 ? 13.082 41.827 45.320 1.00 21.97 280 GLU A C 1
ATOM 1969 O O . GLU A 1 292 ? 13.125 42.573 46.308 1.00 21.03 280 GLU A O 1
ATOM 1975 N N . SER A 1 293 ? 13.531 40.569 45.331 1.00 20.79 281 SER A N 1
ATOM 1976 C CA . SER A 1 293 ? 14.221 40.012 46.493 1.00 21.20 281 SER A CA 1
ATOM 1977 C C . SER A 1 293 ? 15.354 40.953 46.872 1.00 21.08 281 SER A C 1
ATOM 1978 O O . SER A 1 293 ? 16.001 41.544 46.014 1.00 24.04 281 SER A O 1
ATOM 1981 N N . GLN A 1 294 ? 15.583 41.087 48.160 1.00 21.63 282 GLN A N 1
ATOM 1982 C CA . GLN A 1 294 ? 16.546 42.039 48.676 1.00 21.13 282 GLN A CA 1
ATOM 1983 C C . GLN A 1 294 ? 17.984 41.497 48.723 1.00 20.85 282 GLN A C 1
ATOM 1984 O O . GLN A 1 294 ? 18.214 40.301 48.544 1.00 18.93 282 GLN A O 1
ATOM 1990 N N . GLU A 1 295 ? 18.937 42.398 48.963 1.00 20.90 283 GLU A N 1
ATOM 1991 C CA . GLU A 1 295 ? 20.369 42.064 49.126 1.00 20.72 283 GLU A CA 1
ATOM 1992 C C . GLU A 1 295 ? 21.044 41.486 47.866 1.00 19.98 283 GLU A C 1
ATOM 1993 O O . GLU A 1 295 ? 21.842 40.560 47.945 1.00 20.42 283 GLU A O 1
ATOM 1999 N N . ARG A 1 296 ? 20.732 42.044 46.704 1.00 19.52 284 ARG A N 1
ATOM 2000 C CA . ARG A 1 296 ? 21.344 41.565 45.478 1.00 18.44 284 ARG A CA 1
ATOM 2001 C C . ARG A 1 296 ? 22.114 42.663 44.745 1.00 19.08 284 ARG A C 1
ATOM 2002 O O . ARG A 1 296 ? 21.762 43.842 44.823 1.00 19.10 284 ARG A O 1
ATOM 2018 N N . ALA A 1 298 ? 24.447 43.698 41.025 1.00 18.37 286 ALA A N 1
ATOM 2019 C CA . ALA A 1 298 ? 24.857 43.395 39.659 1.00 18.00 286 ALA A CA 1
ATOM 2020 C C . ALA A 1 298 ? 26.251 43.951 3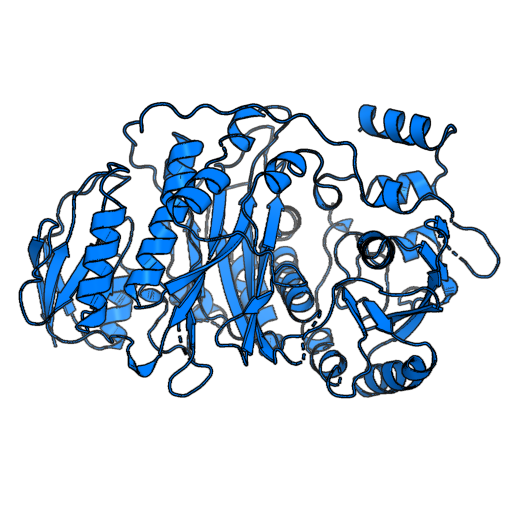9.424 1.00 18.19 286 ALA A C 1
ATOM 2021 O O . ALA A 1 298 ? 26.526 45.127 39.689 1.00 16.80 286 ALA A O 1
ATOM 2023 N N . VAL A 1 299 ? 27.130 43.088 38.940 1.00 17.04 287 VAL A N 1
ATOM 2024 C CA . VAL A 1 299 ? 28.512 43.441 38.752 1.00 18.90 287 VAL A CA 1
ATOM 2025 C C . VAL A 1 299 ? 28.858 43.192 37.280 1.00 19.49 287 VAL A C 1
ATOM 2026 O O . VAL A 1 299 ? 28.674 42.095 36.778 1.00 18.59 287 VAL A O 1
ATOM 2030 N N . VAL A 1 300 ? 29.336 44.219 36.591 1.00 20.97 288 VAL A N 1
ATOM 2031 C CA . VAL A 1 300 ? 29.799 44.067 35.218 1.00 21.17 288 VAL A CA 1
ATOM 2032 C C . VAL A 1 300 ? 31.276 43.756 35.291 1.00 22.17 288 VAL A C 1
ATOM 2033 O O . VAL A 1 300 ? 32.014 44.427 36.005 1.00 21.90 288 VAL A O 1
ATOM 2037 N N . THR A 1 301 ? 31.712 42.730 34.568 1.00 22.82 289 THR A N 1
ATOM 2038 C CA . THR A 1 301 ? 33.115 42.337 34.615 1.00 21.60 289 THR A CA 1
ATOM 2039 C C . THR A 1 301 ? 33.581 41.726 33.285 1.00 21.44 289 THR A C 1
ATOM 2040 O O . THR A 1 301 ? 32.803 41.636 32.321 1.00 21.40 289 THR A O 1
ATOM 2044 N N . SER A 1 302 ? 34.854 41.348 33.204 1.00 19.39 290 SER A N 1
ATOM 2045 C CA . SER A 1 302 ? 35.323 40.589 32.048 1.00 20.22 290 SER A CA 1
ATOM 2046 C C . SER A 1 302 ? 35.072 39.128 32.385 1.00 21.50 290 SER A C 1
ATOM 2047 O O . SER A 1 302 ? 35.235 38.731 33.547 1.00 21.83 290 SER A O 1
ATOM 2050 N N . PRO A 1 303 ? 34.646 38.334 31.407 1.00 21.29 291 PRO A N 1
ATOM 2051 C CA . PRO A 1 303 ? 34.310 36.932 31.683 1.00 21.89 291 PRO A CA 1
ATOM 2052 C C . PRO A 1 303 ? 35.419 36.118 32.402 1.00 22.09 291 PRO A C 1
ATOM 2053 O O . PRO A 1 303 ? 35.101 35.127 33.063 1.00 22.52 291 PRO A O 1
ATOM 2057 N N . GLN A 1 304 ? 36.682 36.546 32.312 1.00 22.93 292 GLN A N 1
ATOM 2058 C CA . GLN A 1 304 ? 37.792 35.811 32.959 1.00 24.45 292 GLN A CA 1
ATOM 2059 C C . GLN A 1 304 ? 37.905 36.123 34.438 1.00 21.84 292 GLN A C 1
ATOM 2060 O O . GLN A 1 304 ? 38.575 35.404 35.176 1.00 20.79 292 GLN A O 1
ATOM 2066 N N . LYS A 1 305 ? 37.277 37.206 34.870 1.00 20.91 293 LYS A N 1
ATOM 2067 C CA . LYS A 1 305 ? 37.324 37.580 36.275 1.00 18.94 293 LYS A CA 1
ATOM 2068 C C . LYS A 1 305 ? 36.163 36.965 37.081 1.00 19.66 293 LYS A C 1
ATOM 2069 O O . LYS A 1 305 ? 36.109 37.078 38.317 1.00 17.26 293 LYS A O 1
ATOM 2075 N N . ALA A 1 306 ? 35.246 36.316 36.368 1.00 18.13 294 ALA A N 1
ATOM 2076 C CA . ALA A 1 306 ? 33.977 35.923 36.943 1.00 19.10 294 ALA A CA 1
ATOM 2077 C C . ALA A 1 306 ? 34.064 34.800 37.966 1.00 20.44 294 ALA A C 1
ATOM 2078 O O . ALA A 1 306 ? 33.307 34.803 38.931 1.00 22.54 294 ALA A O 1
ATOM 2080 N N . SER A 1 307 ? 34.961 33.839 37.771 1.00 22.56 295 SER A N 1
ATOM 2081 C CA . SER A 1 307 ? 34.999 32.703 38.692 1.00 24.83 295 SER A CA 1
ATOM 2082 C C . SER A 1 307 ? 35.595 33.076 40.046 1.00 25.99 295 SER A C 1
ATOM 2083 O O . SER A 1 307 ? 35.261 32.449 41.062 1.00 27.97 295 SER A O 1
ATOM 2086 N N . ARG A 1 308 ? 36.429 34.128 40.053 1.00 25.56 296 ARG A N 1
ATOM 2087 C CA . ARG A 1 308 ? 36.977 34.728 41.284 1.00 25.03 296 ARG A CA 1
ATOM 2088 C C . ARG A 1 308 ? 35.927 35.556 42.023 1.00 25.92 296 ARG A C 1
ATOM 2089 O O . ARG A 1 308 ? 35.881 35.543 43.262 1.00 27.36 296 ARG A O 1
ATOM 2097 N N . ILE A 1 309 ? 35.094 36.277 41.267 1.00 24.38 297 ILE A N 1
ATOM 2098 C CA . ILE A 1 309 ? 33.960 37.004 41.838 1.00 23.00 297 ILE A CA 1
ATOM 2099 C C . ILE A 1 309 ? 33.062 36.031 42.602 1.00 23.31 297 ILE A C 1
ATOM 2100 O O . ILE A 1 309 ? 32.738 36.250 43.780 1.00 23.06 297 ILE A O 1
ATOM 2105 N N . LEU A 1 310 ? 32.672 34.959 41.925 1.00 22.18 298 LEU A N 1
ATOM 2106 C CA . LEU A 1 310 ? 31.849 33.915 42.546 1.00 22.00 298 LEU A CA 1
ATOM 2107 C C . LEU A 1 310 ? 32.591 33.217 43.687 1.00 21.65 298 LEU A C 1
ATOM 2108 O O . LEU A 1 310 ? 31.972 32.833 44.683 1.00 19.99 298 LEU A O 1
ATOM 2113 N N . GLU A 1 311 ? 33.905 33.041 43.535 1.00 22.47 299 GLU A N 1
ATOM 2114 C CA . GLU A 1 311 ? 34.769 32.581 44.639 1.00 25.28 299 GLU A CA 1
ATOM 2115 C C . GLU A 1 311 ? 34.546 33.442 45.906 1.00 23.32 299 GLU A C 1
ATOM 2116 O O . GLU A 1 311 ? 34.317 32.910 47.003 1.00 23.03 299 GLU A O 1
ATOM 2122 N N . ILE A 1 312 ? 34.594 34.766 45.741 1.00 21.49 300 ILE A N 1
ATOM 2123 C CA . ILE A 1 312 ? 34.433 35.703 46.860 1.00 20.90 300 ILE A CA 1
ATOM 2124 C C . ILE A 1 312 ? 33.013 35.699 47.437 1.00 20.97 300 ILE A C 1
ATOM 2125 O O . ILE A 1 312 ? 32.831 35.717 48.651 1.00 19.96 300 ILE A O 1
ATOM 2130 N N . ALA A 1 313 ? 32.010 35.696 46.563 1.00 22.09 301 ALA A N 1
ATOM 2131 C CA . ALA A 1 313 ? 30.629 35.690 47.022 1.00 22.91 301 ALA A CA 1
ATOM 2132 C C . ALA A 1 313 ? 30.373 34.431 47.847 1.00 24.79 301 ALA A C 1
ATOM 2133 O O . ALA A 1 313 ? 29.793 34.515 48.938 1.00 22.25 301 ALA A O 1
ATOM 2135 N N . ARG A 1 314 ? 30.817 33.279 47.326 1.00 25.01 302 ARG A N 1
ATOM 2136 C CA . ARG A 1 314 ? 30.687 32.008 48.027 1.00 29.58 302 ARG A CA 1
ATOM 2137 C C . ARG A 1 314 ? 31.350 32.061 49.410 1.00 28.77 302 ARG A C 1
ATOM 2138 O O . ARG A 1 314 ? 30.721 31.698 50.416 1.00 27.25 302 ARG A O 1
ATOM 2146 N N . LYS A 1 315 ? 32.604 32.524 49.450 1.00 28.61 303 LYS A N 1
ATOM 2147 C CA . LYS A 1 315 ? 33.352 32.682 50.708 1.00 27.95 303 LYS A CA 1
ATOM 2148 C C . LYS A 1 315 ? 32.533 33.469 51.734 1.00 27.26 303 LYS A C 1
ATOM 2149 O O . LYS A 1 315 ? 32.535 33.148 52.916 1.00 26.89 303 LYS A O 1
ATOM 2155 N N . HIS A 1 316 ? 31.820 34.490 51.259 1.00 26.07 304 HIS A N 1
ATOM 2156 C CA . HIS A 1 316 ? 31.035 35.352 52.121 1.00 24.15 304 HIS A CA 1
ATOM 2157 C C . HIS A 1 316 ? 29.612 34.821 52.336 1.00 24.16 304 HIS A C 1
ATOM 2158 O O . HIS A 1 316 ? 28.735 35.531 52.862 1.00 23.44 304 HIS A O 1
ATOM 2165 N N . LEU A 1 317 ? 29.410 33.560 51.949 1.00 21.71 305 LEU A N 1
ATOM 2166 C CA . LEU A 1 317 ? 28.189 32.807 52.237 1.00 22.68 305 LEU A CA 1
ATOM 2167 C C . LEU A 1 317 ? 27.003 33.303 51.411 1.00 21.61 305 LEU A C 1
ATOM 2168 O O . LEU A 1 317 ? 25.840 33.230 51.843 1.00 20.54 305 LEU A O 1
ATOM 2173 N N . LEU A 1 318 ? 27.305 33.805 50.218 1.00 20.68 306 LEU A N 1
ATOM 2174 C CA . LEU A 1 318 ? 26.279 34.370 49.355 1.00 20.58 306 LEU A CA 1
ATOM 2175 C C . LEU A 1 318 ? 26.085 33.505 48.116 1.00 20.82 306 LEU A C 1
ATOM 2176 O O . LEU A 1 318 ? 26.821 32.551 47.904 1.00 20.00 306 LEU A O 1
ATOM 2181 N N . PHE A 1 319 ? 25.056 33.806 47.329 1.00 21.70 307 PHE A N 1
ATOM 2182 C CA . PHE A 1 319 ? 24.801 33.069 46.102 1.00 24.24 307 PHE A CA 1
ATOM 2183 C C . PHE A 1 319 ? 25.228 33.958 44.957 1.00 24.30 307 PHE A C 1
ATOM 2184 O O . PHE A 1 319 ? 25.066 35.164 45.029 1.00 27.73 307 PHE A O 1
ATOM 2192 N N . GLY A 1 320 ? 25.798 33.369 43.918 1.00 23.82 308 GLY A N 1
ATOM 2193 C CA . GLY A 1 320 ? 26.213 34.124 42.748 1.00 23.99 308 GLY A CA 1
ATOM 2194 C C . GLY A 1 320 ? 26.250 33.278 41.503 1.00 24.38 308 GLY A C 1
ATOM 2195 O O . GLY A 1 320 ? 26.496 32.080 41.574 1.00 23.82 308 GLY A O 1
ATOM 2196 N N . ASP A 1 321 ? 25.985 33.913 40.364 1.00 26.11 309 ASP A N 1
ATOM 2197 C CA . ASP A 1 321 ? 26.205 33.304 39.056 1.00 26.05 309 ASP A CA 1
ATOM 2198 C C . ASP A 1 321 ? 26.355 34.376 37.986 1.00 25.15 309 ASP A C 1
ATOM 2199 O O . ASP A 1 321 ? 25.872 35.509 38.147 1.00 26.84 309 ASP A O 1
ATOM 2204 N N . VAL A 1 322 ? 27.049 34.021 36.907 1.00 24.02 310 VAL A N 1
ATOM 2205 C CA . VAL A 1 322 ? 27.106 34.850 35.709 1.00 23.41 310 VAL A CA 1
ATOM 2206 C C . VAL A 1 322 ? 25.769 34.755 34.985 1.00 24.10 310 VAL A C 1
ATOM 2207 O O . VAL A 1 322 ? 25.343 33.667 34.598 1.00 23.11 310 VAL A O 1
ATOM 2211 N N . VAL A 1 323 ? 25.126 35.901 34.760 1.00 24.12 311 VAL A N 1
ATOM 2212 C CA . VAL A 1 323 ? 23.731 35.897 34.341 1.00 23.13 311 VAL A CA 1
ATOM 2213 C C . VAL A 1 323 ? 23.482 36.476 32.957 1.00 22.71 311 VAL A C 1
ATOM 2214 O O . VAL A 1 323 ? 22.653 35.946 32.215 1.00 23.27 311 VAL A O 1
ATOM 2218 N N . ALA A 1 324 ? 24.187 37.553 32.611 1.00 21.61 312 ALA A N 1
ATOM 2219 C CA . ALA A 1 324 ? 23.996 38.192 31.313 1.00 19.82 312 ALA A CA 1
ATOM 2220 C C . ALA A 1 324 ? 25.301 38.398 30.583 1.00 20.19 312 ALA A C 1
ATOM 2221 O O . ALA A 1 324 ? 26.380 38.443 31.190 1.00 18.48 312 ALA A O 1
ATOM 2223 N N . GLU A 1 325 ? 25.166 38.488 29.266 1.00 19.40 313 GLU A N 1
ATOM 2224 C CA . GLU A 1 325 ? 26.233 38.857 28.349 1.00 21.95 313 GLU A CA 1
ATOM 2225 C C . GLU A 1 325 ? 25.939 40.275 27.807 1.00 21.88 313 GLU A C 1
ATOM 2226 O O . GLU A 1 325 ? 24.817 40.567 27.368 1.00 22.53 313 GLU A O 1
ATOM 2229 N N . VAL A 1 326 ? 26.939 41.155 27.882 1.00 20.76 314 VAL A N 1
ATOM 2230 C CA . VAL A 1 326 ? 26.861 42.487 27.280 1.00 19.61 314 VAL A CA 1
ATOM 2231 C C . VAL A 1 326 ? 27.183 42.374 25.790 1.00 19.89 314 VAL A C 1
ATOM 2232 O O . VAL A 1 326 ? 28.195 41.797 25.379 1.00 19.97 314 VAL A O 1
ATOM 2236 N N . ILE A 1 327 ? 26.291 42.906 24.973 1.00 21.19 315 ILE A N 1
ATOM 2237 C CA . ILE A 1 327 ? 26.474 42.837 23.540 1.00 19.37 315 ILE A CA 1
ATOM 2238 C C . ILE A 1 327 ? 26.397 44.208 22.881 1.00 20.12 315 ILE A C 1
ATOM 2239 O O . ILE A 1 327 ? 25.957 45.180 23.494 1.00 17.81 315 ILE A O 1
ATOM 2244 N N . GLU A 1 328 ? 26.841 44.257 21.625 1.00 19.31 316 GLU A N 1
ATOM 2245 C CA . GLU A 1 328 ? 26.933 45.480 20.864 1.00 21.37 316 GLU A CA 1
ATOM 2246 C C . GLU A 1 328 ? 25.609 45.937 20.281 1.00 20.29 316 GLU A C 1
ATOM 2247 O O . GLU A 1 328 ? 25.314 47.134 20.294 1.00 21.38 316 GLU A O 1
ATOM 2253 N N . GLU A 1 329 ? 24.831 44.999 19.746 1.00 20.03 317 GLU A N 1
ATOM 2254 C CA . GLU A 1 329 ? 23.506 45.328 19.251 1.00 22.88 317 GLU A CA 1
ATOM 2255 C C . GLU A 1 329 ? 22.695 45.795 20.458 1.00 23.41 317 GLU A C 1
ATOM 2256 O O . GLU A 1 329 ? 22.776 45.172 21.523 1.00 22.19 317 GLU A O 1
ATOM 2262 N N . PRO A 1 330 ? 21.988 46.923 20.326 1.00 23.27 318 PRO A N 1
ATOM 2263 C CA . PRO A 1 330 ? 21.244 47.492 21.449 1.00 23.31 318 PRO A CA 1
ATOM 2264 C C . PRO A 1 330 ? 19.881 46.838 21.678 1.00 21.84 318 PRO A C 1
ATOM 2265 O O . PRO A 1 330 ? 18.860 47.517 21.815 1.00 23.52 318 PRO A O 1
ATOM 2269 N N . VAL A 1 331 ? 19.892 45.517 21.746 1.00 20.60 319 VAL A N 1
ATOM 2270 C CA . VAL A 1 331 ? 18.706 44.736 21.992 1.00 21.59 319 VAL A CA 1
ATOM 2271 C C . VAL A 1 331 ? 18.744 44.165 23.422 1.00 21.57 319 VAL A C 1
ATOM 2272 O O . VAL A 1 331 ? 19.820 43.877 23.959 1.00 21.17 319 VAL A O 1
ATOM 2276 N N . TYR A 1 332 ? 17.581 44.044 24.053 1.00 19.98 320 TYR A N 1
ATOM 2277 C CA . TYR A 1 332 ? 17.491 43.336 25.332 1.00 20.03 320 TYR A CA 1
ATOM 2278 C C . TYR A 1 332 ? 16.807 41.977 25.111 1.00 21.22 320 TYR A C 1
ATOM 2279 O O . TYR A 1 332 ? 15.594 41.918 24.920 1.00 21.73 320 TYR A O 1
ATOM 2288 N N . ARG A 1 333 ? 17.596 40.904 25.126 1.00 21.23 321 ARG A N 1
ATOM 2289 C CA . ARG A 1 333 ? 17.121 39.558 24.817 1.00 20.42 321 ARG A CA 1
ATOM 2290 C C . ARG A 1 333 ? 17.157 38.703 26.083 1.00 22.17 321 ARG A C 1
ATOM 2291 O O . ARG A 1 333 ? 18.219 38.488 26.680 1.00 24.52 321 ARG A O 1
ATOM 2299 N N . VAL A 1 334 ? 15.995 38.222 26.501 1.00 19.82 322 VAL A N 1
ATOM 2300 C CA . VAL A 1 334 ? 15.878 37.466 27.740 1.00 20.02 322 VAL A CA 1
ATOM 2301 C C . VAL A 1 334 ? 15.665 35.982 27.417 1.00 19.41 322 VAL A C 1
ATOM 2302 O O . VAL A 1 334 ? 14.780 35.642 26.627 1.00 16.97 322 VAL A O 1
ATOM 2314 N N . TYR A 1 336 ? 15.318 31.796 28.847 1.00 20.84 324 TYR A N 1
ATOM 2315 C CA . TYR A 1 336 ? 15.336 30.727 29.839 1.00 22.25 324 TYR A CA 1
ATOM 2316 C C . TYR A 1 336 ? 15.789 29.444 29.131 1.00 22.83 324 TYR A C 1
ATOM 2317 O O . TYR A 1 336 ? 15.039 28.865 28.330 1.00 21.45 324 TYR A O 1
ATOM 2326 N N . ARG A 1 337 ? 17.016 29.009 29.438 1.00 24.69 325 ARG A N 1
ATOM 2327 C CA . ARG A 1 337 ? 17.722 28.005 28.621 1.00 29.69 325 ARG A CA 1
ATOM 2328 C C . ARG A 1 337 ? 17.727 28.474 27.163 1.00 30.19 325 ARG A C 1
ATOM 2329 O O . ARG A 1 337 ? 18.252 29.547 26.844 1.00 29.31 325 ARG A O 1
ATOM 2337 N N . ASN A 1 338 ? 17.089 27.674 26.305 1.00 31.61 326 ASN A N 1
ATOM 2338 C CA . ASN A 1 338 ? 16.947 27.957 24.880 1.00 30.60 326 ASN A CA 1
ATOM 2339 C C . ASN A 1 338 ? 15.619 28.613 24.515 1.00 28.69 326 ASN A C 1
ATOM 2340 O O . ASN A 1 338 ? 15.362 28.871 23.344 1.00 27.01 326 ASN A O 1
ATOM 2345 N N . ASP A 1 339 ? 14.781 28.880 25.522 1.00 28.45 327 ASP A N 1
ATOM 2346 C CA . ASP A 1 339 ? 13.484 29.517 25.308 1.00 26.82 327 ASP A CA 1
ATOM 2347 C C . ASP A 1 339 ? 13.647 31.036 25.321 1.00 27.70 327 ASP A C 1
ATOM 2348 O O . ASP A 1 339 ? 14.233 31.593 26.252 1.00 28.33 327 ASP A O 1
ATOM 2353 N N . LEU A 1 340 ? 13.149 31.691 24.272 1.00 26.68 328 LEU A N 1
ATOM 2354 C CA . LEU A 1 340 ? 13.112 33.135 24.227 1.00 26.66 328 LEU A CA 1
ATOM 2355 C C . LEU A 1 340 ? 12.012 33.575 25.168 1.00 25.85 328 LEU A C 1
ATOM 2356 O O . LEU A 1 340 ? 10.849 33.222 24.981 1.00 24.91 328 LEU A O 1
ATOM 2361 N N . VAL A 1 341 ? 12.405 34.308 26.203 1.00 24.92 329 VAL A N 1
ATOM 2362 C CA . VAL A 1 341 ? 11.471 34.886 27.151 1.00 24.38 329 VAL A CA 1
ATOM 2363 C C . VAL A 1 341 ? 10.945 36.222 26.619 1.00 25.97 329 VAL A C 1
ATOM 2364 O O . VAL A 1 341 ? 9.750 36.517 26.736 1.00 24.63 329 VAL A O 1
ATOM 2376 N N . GLU A 1 343 ? 12.230 39.775 23.737 1.00 25.39 331 GLU A N 1
ATOM 2377 C CA . GLU A 1 343 ? 13.211 40.600 23.033 1.00 26.29 331 GLU A CA 1
ATOM 2378 C C . GLU A 1 343 ? 12.626 41.957 22.629 1.00 24.17 331 GLU A C 1
ATOM 2379 O O . GLU A 1 343 ? 11.634 42.047 21.886 1.00 21.09 331 GLU A O 1
ATOM 2385 N N . VAL A 1 344 ? 13.239 43.014 23.141 1.00 23.48 332 VAL A N 1
ATOM 2386 C CA . VAL A 1 344 ? 12.856 44.361 22.742 1.00 24.55 332 VAL A CA 1
ATOM 2387 C C . VAL A 1 344 ? 14.100 45.237 22.630 1.00 22.93 332 VAL A C 1
ATOM 2388 O O . VAL A 1 344 ? 15.147 44.867 23.151 1.00 24.85 332 VAL A O 1
ATOM 2392 N N . PRO A 1 345 ? 13.988 46.393 21.972 1.00 23.47 333 PRO A N 1
ATOM 2393 C CA . PRO A 1 345 ? 15.060 47.388 21.986 1.00 21.97 333 PRO A CA 1
ATOM 2394 C C . PRO A 1 345 ? 15.281 47.879 23.419 1.00 23.31 333 PRO A C 1
ATOM 2395 O O . PRO A 1 345 ? 14.327 48.256 24.116 1.00 25.59 333 PRO A O 1
ATOM 2399 N N . VAL A 1 346 ? 16.531 47.864 23.860 1.00 23.12 334 VAL A N 1
ATOM 2400 C CA . VAL A 1 346 ? 16.842 48.189 25.240 1.00 24.19 334 VAL A CA 1
ATOM 2401 C C . VAL A 1 346 ? 16.457 49.627 25.626 1.00 24.43 334 VAL A C 1
ATOM 2402 O O . VAL A 1 346 ? 16.095 49.892 26.773 1.00 28.24 334 VAL A O 1
ATOM 2406 N N . GLN A 1 347 ? 16.504 50.538 24.661 1.00 24.34 335 GLN A N 1
ATOM 2407 C CA . GLN A 1 347 ? 16.252 51.955 24.914 1.00 24.78 335 GLN A CA 1
ATOM 2408 C C . GLN A 1 347 ? 14.764 52.257 24.994 1.00 25.32 335 GLN A C 1
ATOM 2409 O O . GLN A 1 347 ? 14.375 53.390 25.308 1.00 26.69 335 GLN A O 1
ATOM 2415 N N . LEU A 1 348 ? 13.951 51.247 24.688 1.00 23.32 336 LEU A N 1
ATOM 2416 C CA . LEU A 1 348 ? 12.503 51.311 24.817 1.00 21.81 336 LEU A CA 1
ATOM 2417 C C . LEU A 1 348 ? 12.126 51.083 26.279 1.00 20.82 336 LEU A C 1
ATOM 2418 O O . LEU A 1 348 ? 11.342 51.828 26.857 1.00 20.73 336 LEU A O 1
ATOM 2423 N N . LEU A 1 349 ? 12.716 50.058 26.876 1.00 21.00 337 LEU A N 1
ATOM 2424 C CA . LEU A 1 349 ? 12.643 49.859 28.331 1.00 22.27 337 LEU A CA 1
ATOM 2425 C C . LEU A 1 349 ? 13.166 51.047 29.140 1.00 21.20 337 LEU A C 1
ATOM 2426 O O . LEU A 1 349 ? 12.568 51.434 30.136 1.00 25.09 337 LEU A O 1
ATOM 2431 N N . ALA A 1 350 ? 14.273 51.628 28.703 1.00 20.79 338 ALA A N 1
ATOM 2432 C CA . ALA A 1 350 ? 15.007 52.589 29.521 1.00 22.50 338 ALA A CA 1
ATOM 2433 C C . ALA A 1 350 ? 14.464 54.009 29.402 1.00 22.39 338 ALA A C 1
ATOM 2434 O O . ALA A 1 350 ? 14.791 54.883 30.224 1.00 21.74 338 ALA A O 1
ATOM 2436 N N . ASN A 1 351 ? 13.630 54.237 28.392 1.00 20.53 339 ASN A N 1
ATOM 2437 C CA . ASN A 1 351 ? 13.050 55.548 28.186 1.00 20.02 339 ASN A CA 1
ATOM 2438 C C . ASN A 1 351 ? 11.535 55.482 28.174 1.00 20.02 339 ASN A C 1
ATOM 2439 O O . ASN A 1 351 ? 10.945 55.181 27.145 1.00 19.34 339 ASN A O 1
ATOM 2444 N N . ALA A 1 352 ? 10.919 55.749 29.328 1.00 19.03 340 ALA A N 1
ATOM 2445 C CA . ALA A 1 352 ? 9.458 55.827 29.451 1.00 19.84 340 ALA A CA 1
ATOM 2446 C C . ALA A 1 352 ? 8.917 57.042 28.693 1.00 20.54 340 ALA A C 1
ATOM 2447 O O . ALA A 1 352 ? 9.637 58.026 28.527 1.00 21.19 340 ALA A O 1
ATOM 2449 N N . PRO A 1 353 ? 7.664 57.004 28.236 1.00 20.54 341 PRO A N 1
ATOM 2450 C CA . PRO A 1 353 ? 7.076 58.173 27.579 1.00 22.02 341 PRO A CA 1
ATOM 2451 C C . PRO A 1 353 ? 7.251 59.408 28.473 1.00 23.20 341 PRO A C 1
ATOM 2452 O O . PRO A 1 353 ? 7.227 59.287 29.699 1.00 23.11 341 PRO A O 1
ATOM 2456 N N . GLU A 1 354 ? 7.484 60.569 27.867 1.00 23.72 342 GLU A N 1
ATOM 2457 C CA . GLU A 1 354 ? 7.775 61.770 28.649 1.00 23.40 342 GLU A CA 1
ATOM 2458 C C . GLU A 1 354 ? 6.637 62.746 28.600 1.00 23.06 342 GLU A C 1
ATOM 2459 O O . GLU A 1 354 ? 6.197 63.153 27.517 1.00 20.47 342 GLU A O 1
ATOM 2465 N N . GLU A 1 355 ? 6.164 63.106 29.791 1.00 21.14 343 GLU A N 1
ATOM 2466 C CA . GLU A 1 355 ? 5.064 64.027 29.940 1.00 23.71 343 GLU A CA 1
ATOM 2467 C C . GLU A 1 355 ? 5.598 65.453 29.811 1.00 24.95 343 GLU A C 1
ATOM 2468 O O . GLU A 1 355 ? 6.629 65.794 30.395 1.00 24.64 343 GLU A O 1
ATOM 2474 N N . ASP A 1 356 ? 4.893 66.282 29.048 1.00 27.38 344 ASP A N 1
ATOM 2475 C CA . ASP A 1 356 ? 5.266 67.689 28.888 1.00 29.74 344 ASP A CA 1
ATOM 2476 C C . ASP A 1 356 ? 5.463 68.383 30.238 1.00 30.42 344 ASP A C 1
ATOM 2477 O O . ASP A 1 356 ? 4.809 68.039 31.230 1.00 29.97 344 ASP A O 1
ATOM 2482 N N . ILE A 1 357 ? 6.389 69.332 30.283 1.00 29.27 345 ILE A N 1
ATOM 2483 C CA . ILE A 1 357 ? 6.515 70.178 31.454 1.00 29.27 345 ILE A CA 1
ATOM 2484 C C . ILE A 1 357 ? 5.565 71.371 31.354 1.00 29.81 345 ILE A C 1
ATOM 2485 O O . ILE A 1 357 ? 5.043 71.679 30.273 1.00 29.05 345 ILE A O 1
ATOM 2490 N N . VAL A 1 358 ? 5.336 72.018 32.492 1.00 29.30 346 VAL A N 1
ATOM 2491 C CA . VAL A 1 358 ? 4.687 73.320 32.538 1.00 29.64 346 VAL A CA 1
ATOM 2492 C C . VAL A 1 358 ? 5.784 74.344 32.794 1.00 29.03 346 VAL A C 1
ATOM 2493 O O . VAL A 1 358 ? 6.641 74.106 33.639 1.00 26.70 346 VAL A O 1
ATOM 2497 N N . GLU A 1 359 ? 5.770 75.460 32.062 1.00 29.76 347 GLU A N 1
ATOM 2498 C CA . GLU A 1 359 ? 6.666 76.589 32.354 1.00 31.27 347 GLU A CA 1
ATOM 2499 C C . GLU A 1 359 ? 6.137 77.285 33.587 1.00 30.78 347 GLU A C 1
ATOM 2500 O O . GLU A 1 359 ? 4.965 77.700 33.619 1.00 30.95 347 GLU A O 1
ATOM 2506 N N . TYR A 1 360 ? 6.984 77.384 34.609 1.00 29.16 348 TYR A N 1
ATOM 2507 C CA . TYR A 1 360 ? 6.583 78.026 35.844 1.00 27.53 348 TYR A CA 1
ATOM 2508 C C . TYR A 1 360 ? 7.207 79.398 35.919 1.00 27.83 348 TYR A C 1
ATOM 2509 O O . TYR A 1 360 ? 8.396 79.560 35.656 1.00 28.61 348 TYR A O 1
ATOM 2518 N N . THR A 1 361 ? 6.383 80.385 36.260 1.00 28.58 349 THR A N 1
ATOM 2519 C CA . THR A 1 361 ? 6.838 81.758 36.424 1.00 29.80 349 THR A CA 1
ATOM 2520 C C . THR A 1 361 ? 6.635 82.166 37.869 1.00 29.87 349 THR A C 1
ATOM 2521 O O . THR A 1 361 ? 5.497 82.209 38.348 1.00 31.61 349 THR A O 1
ATOM 2525 N N . PRO A 1 362 ? 7.734 82.430 38.575 1.00 30.01 350 PRO A N 1
ATOM 2526 C CA . PRO A 1 362 ? 7.659 82.870 39.956 1.00 29.99 350 PRO A CA 1
ATOM 2527 C C . PRO A 1 362 ? 7.180 84.312 40.038 1.00 31.56 350 PRO A C 1
ATOM 2528 O O . PRO A 1 362 ? 7.727 85.189 39.357 1.00 29.70 350 PRO A O 1
ATOM 2532 N N . GLY A 1 363 ? 6.160 84.535 40.866 1.00 33.55 351 GLY A N 1
ATOM 2533 C CA . GLY A 1 363 ? 5.768 85.879 41.279 1.00 35.73 351 GLY A CA 1
ATOM 2534 C C . GLY A 1 363 ? 6.593 86.358 42.465 1.00 36.22 351 GLY A C 1
ATOM 2535 O O . GLY A 1 363 ? 7.651 85.791 42.775 1.00 36.34 351 GLY A O 1
ATOM 2536 N N . LYS A 1 364 ? 6.110 87.406 43.130 1.00 35.70 352 LYS A N 1
ATOM 2537 C CA . LYS A 1 364 ? 6.754 87.925 44.345 1.00 35.02 352 LYS A CA 1
ATOM 2538 C C . LYS A 1 364 ? 6.659 86.910 45.477 1.00 31.85 352 LYS A C 1
ATOM 2539 O O . LYS A 1 364 ? 5.696 86.127 45.520 1.00 32.22 352 LYS A O 1
ATOM 2545 N N . ILE A 1 365 ? 7.652 86.902 46.372 1.00 28.74 353 ILE A N 1
ATOM 2546 C CA . ILE A 1 365 ? 7.566 86.092 47.603 1.00 27.93 353 ILE A CA 1
ATOM 2547 C C . ILE A 1 365 ? 6.278 86.479 48.315 1.00 26.38 353 ILE A C 1
ATOM 2548 O O . ILE A 1 365 ? 6.077 87.661 48.592 1.00 28.00 353 ILE A O 1
ATOM 2553 N N . PRO A 1 366 ? 5.394 85.518 48.596 1.00 24.25 354 PRO A N 1
ATOM 2554 C CA . PRO A 1 366 ? 4.219 85.806 49.414 1.00 23.51 354 PRO A CA 1
ATOM 2555 C C . PRO A 1 366 ? 4.596 85.903 50.884 1.00 22.17 354 PRO A C 1
ATOM 2556 O O . PRO A 1 366 ? 5.670 85.440 51.278 1.00 20.89 354 PRO A O 1
ATOM 2560 N N . GLU A 1 367 ? 3.701 86.493 51.672 1.00 22.30 355 GLU A N 1
ATOM 2561 C CA . GLU A 1 367 ? 3.753 86.408 53.119 1.00 21.93 355 GLU A CA 1
ATOM 2562 C C . GLU A 1 367 ? 3.371 84.981 53.517 1.00 21.92 355 GLU A C 1
ATOM 2563 O O . GLU A 1 367 ? 2.460 84.392 52.936 1.00 21.72 355 GLU A O 1
ATOM 2569 N N . PHE A 1 368 ? 4.072 84.429 54.501 1.00 21.09 356 PHE A N 1
ATOM 2570 C CA . PHE A 1 368 ? 3.811 83.069 54.973 1.00 21.57 356 PHE A CA 1
ATOM 2571 C C . PHE A 1 368 ? 3.088 83.076 56.323 1.00 22.97 356 PHE A C 1
ATOM 2572 O O . PHE A 1 368 ? 3.369 83.918 57.155 1.00 23.39 356 PHE A O 1
ATOM 2580 N N . LYS A 1 369 ? 2.162 82.141 56.524 1.00 24.75 357 LYS A N 1
ATOM 2581 C CA . LYS A 1 369 ? 1.578 81.888 57.845 1.00 30.74 357 LYS A CA 1
ATOM 2582 C C . LYS A 1 369 ? 2.481 80.904 58.589 1.00 31.12 357 LYS A C 1
ATOM 2583 O O . LYS A 1 369 ? 3.290 80.210 57.966 1.00 32.63 357 LYS A O 1
ATOM 2589 N N . ARG A 1 370 ? 2.338 80.816 59.908 1.00 31.72 358 ARG A N 1
ATOM 2590 C CA . ARG A 1 370 ? 3.052 79.779 60.652 1.00 32.12 358 ARG A CA 1
ATOM 2591 C C . ARG A 1 370 ? 2.188 78.534 60.651 1.00 31.68 358 ARG A C 1
ATOM 2592 O O . ARG A 1 370 ? 1.069 78.565 61.137 1.00 29.35 358 ARG A O 1
ATOM 2594 N N . VAL A 1 371 ? 2.696 77.451 60.071 1.00 33.45 359 VAL A N 1
ATOM 2595 C CA . VAL A 1 371 ? 1.959 76.194 60.053 1.00 34.95 359 VAL A CA 1
ATOM 2596 C C . VAL A 1 371 ? 2.603 75.261 61.071 1.00 37.84 359 VAL A C 1
ATOM 2597 O O . VAL A 1 371 ? 3.828 75.173 61.134 1.00 38.61 359 VAL A O 1
ATOM 2601 N N . GLU A 1 372 ? 1.768 74.587 61.867 1.00 40.12 360 GLU A N 1
ATOM 2602 C CA . GLU A 1 372 ? 2.211 73.667 62.932 1.00 41.24 360 GLU A CA 1
ATOM 2603 C C . GLU A 1 372 ? 2.965 72.414 62.445 1.00 41.22 360 GLU A C 1
ATOM 2604 O O . GLU A 1 372 ? 2.338 71.397 62.103 1.00 41.96 360 GLU A O 1
ATOM 2606 N N . PHE A 1 373 ? 4.298 72.507 62.416 1.00 39.37 361 PHE A N 1
ATOM 2607 C CA . PHE A 1 373 ? 5.193 71.361 62.198 1.00 38.30 361 PHE A CA 1
ATOM 2608 C C . PHE A 1 373 ? 6.112 71.229 63.430 1.00 39.90 361 PHE A C 1
ATOM 2609 O O . PHE A 1 373 ? 6.905 72.133 63.722 1.00 42.11 361 PHE A O 1
ATOM 2617 N N . GLU A 1 374 ? 5.995 70.127 64.167 1.00 38.17 362 GLU A N 1
ATOM 2618 C CA . GLU A 1 374 ? 6.850 69.904 65.331 1.00 36.55 362 GLU A CA 1
ATOM 2619 C C . GLU A 1 374 ? 8.115 69.123 64.951 1.00 35.16 362 GLU A C 1
ATOM 2620 O O . GLU A 1 374 ? 8.071 68.222 64.127 1.00 33.73 362 GLU A O 1
ATOM 2623 N N . GLU A 1 375 ? 9.243 69.493 65.543 1.00 35.66 363 GLU A N 1
ATOM 2624 C CA . GLU A 1 375 ? 10.497 68.775 65.343 1.00 37.67 363 GLU A CA 1
ATOM 2625 C C . GLU A 1 375 ? 10.748 67.835 66.515 1.00 37.22 363 GLU A C 1
ATOM 2626 O O . GLU A 1 375 ? 10.571 68.226 67.677 1.00 38.25 363 GLU A O 1
ATOM 2632 N N . VAL A 1 376 ? 11.145 66.601 66.212 1.00 35.93 364 VAL A N 1
ATOM 2633 C CA . VAL A 1 376 ? 11.569 65.645 67.238 1.00 34.25 364 VAL A CA 1
ATOM 2634 C C . VAL A 1 376 ? 13.082 65.479 67.244 1.00 34.10 364 VAL A C 1
ATOM 2635 O O . VAL A 1 376 ? 13.713 65.478 66.188 1.00 35.14 364 VAL A O 1
ATOM 2639 N N . ASN A 1 377 ? 13.651 65.370 68.447 1.00 32.88 365 ASN A N 1
ATOM 2640 C CA . ASN A 1 377 ? 15.066 65.082 68.645 1.00 32.42 365 ASN A CA 1
ATOM 2641 C C . ASN A 1 377 ? 15.326 63.685 68.091 1.00 31.51 365 ASN A C 1
ATOM 2642 O O . ASN A 1 377 ? 14.728 62.715 68.562 1.00 32.03 365 ASN A O 1
ATOM 2647 N N . ALA A 1 378 ? 16.178 63.592 67.075 1.00 29.50 366 ALA A N 1
ATOM 2648 C CA . ALA A 1 378 ? 16.536 62.299 66.479 1.00 30.19 366 ALA A CA 1
ATOM 2649 C C . ALA A 1 378 ? 17.282 61.409 67.466 1.00 31.23 366 ALA A C 1
ATOM 2650 O O . ALA A 1 378 ? 17.022 60.208 67.538 1.00 30.60 366 ALA A O 1
ATOM 2652 N N . ARG A 1 379 ? 18.211 62.009 68.214 1.00 32.58 367 ARG A N 1
ATOM 2653 C CA . ARG A 1 379 ? 19.058 61.288 69.156 1.00 33.48 367 ARG A CA 1
ATOM 2654 C C . ARG A 1 379 ? 18.231 60.771 70.325 1.00 33.91 367 ARG A C 1
ATOM 2655 O O . ARG A 1 379 ? 18.459 59.656 70.791 1.00 35.05 367 ARG A O 1
ATOM 2660 N N . GLU A 1 380 ? 17.260 61.568 70.779 1.00 33.17 368 GLU A N 1
ATOM 2661 C CA . GLU A 1 380 ? 16.315 61.131 71.809 1.00 32.32 368 GLU A CA 1
ATOM 2662 C C . GLU A 1 380 ? 15.431 59.977 71.342 1.00 32.52 368 GLU A C 1
ATOM 2663 O O . GLU A 1 380 ? 15.303 58.973 72.044 1.00 32.36 368 GLU A O 1
ATOM 2669 N N . VAL A 1 381 ? 14.817 60.125 70.164 1.00 30.91 369 VAL A N 1
ATOM 2670 C CA . VAL A 1 381 ? 13.896 59.111 69.624 1.00 29.02 369 VAL A CA 1
ATOM 2671 C C . VAL A 1 381 ? 14.576 57.745 69.396 1.00 26.99 369 VAL A C 1
ATOM 2672 O O . VAL A 1 381 ? 14.049 56.704 69.784 1.00 24.69 369 VAL A O 1
ATOM 2676 N N . PHE A 1 382 ? 15.761 57.773 68.797 1.00 25.93 370 PHE A N 1
ATOM 2677 C CA . PHE A 1 382 ? 16.477 56.561 68.454 1.00 26.59 370 PHE A CA 1
ATOM 2678 C C . PHE A 1 382 ? 17.092 55.854 69.651 1.00 28.06 370 PHE A C 1
ATOM 2679 O O . PHE A 1 382 ? 17.193 54.625 69.655 1.00 27.90 370 PHE A O 1
ATOM 2687 N N . GLU A 1 383 ? 17.499 56.637 70.652 1.00 29.82 371 GLU A N 1
ATOM 2688 C CA . GLU A 1 383 ? 18.093 56.118 71.877 1.00 33.01 371 GLU A CA 1
ATOM 2689 C C . GLU A 1 383 ? 17.211 55.049 72.528 1.00 32.68 371 GLU A C 1
ATOM 2690 O O . GLU A 1 383 ? 17.723 54.133 73.181 1.00 32.71 371 GLU A O 1
ATOM 2696 N N . GLN A 1 384 ? 15.896 55.162 72.340 1.00 31.57 372 GLN A N 1
ATOM 2697 C CA . GLN A 1 384 ? 14.943 54.189 72.900 1.00 29.98 372 GLN A CA 1
ATOM 2698 C C . GLN A 1 384 ? 15.020 52.812 72.213 1.00 29.13 372 GLN A C 1
ATOM 2699 O O . GLN A 1 384 ? 14.639 51.792 72.811 1.00 28.52 372 GLN A O 1
ATOM 2701 N N . TYR A 1 385 ? 15.526 52.783 70.973 1.00 27.22 373 TYR A N 1
ATOM 2702 C CA . TYR A 1 385 ? 15.750 51.521 70.250 1.00 26.86 373 TYR A CA 1
ATOM 2703 C C . TYR A 1 385 ? 17.230 51.132 70.216 1.00 27.89 373 TYR A C 1
ATOM 2704 O O . TYR A 1 385 ? 17.715 50.531 69.247 1.00 25.79 373 TYR A O 1
ATOM 2713 N N . ASP A 1 386 ? 17.917 51.485 71.311 1.00 28.60 374 ASP A N 1
ATOM 2714 C CA . ASP A 1 386 ? 19.353 51.255 71.520 1.00 29.03 374 ASP A CA 1
ATOM 2715 C C . ASP A 1 386 ? 20.161 51.635 70.293 1.00 28.41 374 ASP A C 1
ATOM 2716 O O . ASP A 1 386 ? 20.965 50.845 69.781 1.00 28.69 374 ASP A O 1
ATOM 2721 N N . HIS A 1 387 ? 19.938 52.861 69.833 1.00 27.03 375 HIS A N 1
ATOM 2722 C CA . HIS A 1 387 ? 20.499 53.308 68.578 1.00 27.57 375 HIS A CA 1
ATOM 2723 C C . HIS A 1 387 ? 21.049 54.724 68.731 1.00 29.84 375 HIS A C 1
ATOM 2724 O O . HIS A 1 387 ? 20.299 55.660 69.021 1.00 30.21 375 HIS A O 1
ATOM 2739 N N . VAL A 1 389 ? 22.955 58.298 67.488 1.00 28.10 377 VAL A N 1
ATOM 2740 C CA . VAL A 1 389 ? 22.978 59.208 66.358 1.00 25.72 377 VAL A CA 1
ATOM 2741 C C . VAL A 1 389 ? 24.158 60.172 66.487 1.00 25.15 377 VAL A C 1
ATOM 2742 O O . VAL A 1 389 ? 24.265 60.880 67.476 1.00 21.58 377 VAL A O 1
ATOM 2746 N N . GLY A 1 390 ? 25.049 60.162 65.494 1.00 23.47 378 GLY A N 1
ATOM 2747 C CA . GLY A 1 390 ? 26.123 61.138 65.403 1.00 21.72 378 GLY A CA 1
ATOM 2748 C C . GLY A 1 390 ? 27.304 60.964 66.343 1.00 20.82 378 GLY A C 1
ATOM 2749 O O . GLY A 1 390 ? 28.036 61.919 66.588 1.00 20.18 378 GLY A O 1
ATOM 2750 N N . THR A 1 391 ? 27.533 59.757 66.834 1.00 19.94 379 THR A N 1
ATOM 2751 C CA . THR A 1 391 ? 28.591 59.550 67.831 1.00 23.13 379 THR A CA 1
ATOM 2752 C C . THR A 1 391 ? 30.030 59.822 67.331 1.00 23.23 379 THR A C 1
ATOM 2753 O O . THR A 1 391 ? 30.827 60.438 68.052 1.00 25.95 379 THR A O 1
ATOM 2757 N N . ASP A 1 392 ? 30.357 59.405 66.113 1.00 22.21 380 ASP A N 1
ATOM 2758 C CA . ASP A 1 392 ? 31.683 59.682 65.533 1.00 24.42 380 ASP A CA 1
ATOM 2759 C C . ASP A 1 392 ? 31.660 60.903 64.596 1.00 23.63 380 ASP A C 1
ATOM 2760 O O . ASP A 1 392 ? 32.031 60.802 63.428 1.00 22.96 380 ASP A O 1
ATOM 2765 N N . THR A 1 393 ? 31.195 62.040 65.111 1.00 23.00 381 THR A N 1
ATOM 2766 C CA . THR A 1 393 ? 31.131 63.295 64.349 1.00 22.08 381 THR A CA 1
ATOM 2767 C C . THR A 1 393 ? 31.982 64.340 65.068 1.00 21.16 381 THR A C 1
ATOM 2768 O O . THR A 1 393 ? 32.191 64.239 66.273 1.00 23.17 381 THR A O 1
ATOM 2772 N N . VAL A 1 394 ? 32.485 65.328 64.341 1.00 19.53 382 VAL A N 1
ATOM 2773 C CA . VAL A 1 394 ? 33.293 66.377 64.953 1.00 19.13 382 VAL A CA 1
ATOM 2774 C C . VAL A 1 394 ? 32.521 67.202 66.009 1.00 20.55 382 VAL A C 1
ATOM 2775 O O . VAL A 1 394 ? 33.053 67.506 67.081 1.00 20.72 382 VAL A O 1
ATOM 2779 N N . VAL A 1 395 ? 31.278 67.572 65.693 1.00 22.07 383 VAL A N 1
ATOM 2780 C CA . VAL A 1 395 ? 30.391 68.309 66.616 1.00 22.15 383 VAL A CA 1
ATOM 2781 C C . VAL A 1 395 ? 29.064 67.573 66.510 1.00 22.29 383 VAL A C 1
ATOM 2782 O O . VAL A 1 395 ? 28.819 66.952 65.470 1.00 24.68 383 VAL A O 1
ATOM 2786 N N . PRO A 1 396 ? 28.227 67.600 67.554 1.00 22.96 384 PRO A N 1
ATOM 2787 C CA . PRO A 1 396 ? 26.909 66.960 67.498 1.00 23.28 384 PRO A CA 1
ATOM 2788 C C . PRO A 1 396 ? 26.024 67.481 66.368 1.00 24.75 384 PRO A C 1
ATOM 2789 O O . PRO A 1 396 ? 25.971 68.690 66.138 1.00 26.62 384 PRO A O 1
ATOM 2793 N N . PRO A 1 397 ? 25.343 66.570 65.669 1.00 25.66 385 PRO A N 1
ATOM 2794 C CA . PRO A 1 397 ? 24.400 66.939 64.601 1.00 24.63 385 PRO A CA 1
ATOM 2795 C C . PRO A 1 397 ? 23.147 67.669 65.112 1.00 26.57 385 PRO A C 1
ATOM 2796 O O . PRO A 1 397 ? 22.452 68.340 64.323 1.00 25.92 385 PRO A O 1
ATOM 2800 N N . GLY A 1 398 ? 22.867 67.544 66.417 1.00 26.75 386 GLY A N 1
ATOM 2801 C CA . GLY A 1 398 ? 21.814 68.325 67.056 1.00 25.32 386 GLY A CA 1
ATOM 2802 C C . GLY A 1 398 ? 21.976 69.824 66.806 1.00 27.13 386 GLY A C 1
ATOM 2803 O O . GLY A 1 398 ? 21.012 70.585 66.881 1.00 28.29 386 GLY A O 1
ATOM 2804 N N . PHE A 1 399 ? 23.192 70.259 66.495 1.00 24.57 387 PHE A N 1
ATOM 2805 C CA . PHE A 1 399 ? 23.401 71.661 66.201 1.00 22.37 387 PHE A CA 1
ATOM 2806 C C . PHE A 1 399 ? 23.090 72.023 64.765 1.00 25.30 387 PHE A C 1
ATOM 2807 O O . PHE A 1 399 ? 23.032 73.209 64.419 1.00 27.42 387 PHE A O 1
ATOM 2815 N N . GLY A 1 400 ? 22.885 71.025 63.913 1.00 26.44 388 GLY A N 1
ATOM 2816 C CA . GLY A 1 400 ? 22.404 71.320 62.564 1.00 27.93 388 GLY A CA 1
ATOM 2817 C C . GLY A 1 400 ? 23.008 70.611 61.364 1.00 30.52 388 GLY A C 1
ATOM 2818 O O . GLY A 1 400 ? 22.341 70.482 60.321 1.00 33.29 388 GLY A O 1
ATOM 2819 N N . ALA A 1 401 ? 24.263 70.175 61.470 1.00 27.76 389 ALA A N 1
ATOM 2820 C CA . ALA A 1 401 ? 24.895 69.456 60.356 1.00 25.09 389 ALA A CA 1
ATOM 2821 C C . ALA A 1 401 ? 25.789 68.333 60.873 1.00 24.34 389 ALA A C 1
ATOM 2822 O O . ALA A 1 401 ? 26.424 68.451 61.928 1.00 25.86 389 ALA A O 1
ATOM 2824 N N . ALA A 1 402 ? 25.808 67.226 60.156 1.00 21.52 390 ALA A N 1
ATOM 2825 C CA . ALA A 1 402 ? 26.679 66.131 60.531 1.00 21.81 390 ALA A CA 1
ATOM 2826 C C . ALA A 1 402 ? 28.058 66.398 59.940 1.00 20.70 390 ALA A C 1
ATOM 2827 O O . ALA A 1 402 ? 28.186 66.603 58.746 1.00 21.32 390 ALA A O 1
ATOM 2829 N N . VAL A 1 403 ? 29.079 66.435 60.787 1.00 21.50 391 VAL A N 1
ATOM 2830 C CA . VAL A 1 403 ? 30.433 66.686 60.324 1.00 20.78 391 VAL A CA 1
ATOM 2831 C C . VAL A 1 403 ? 31.260 65.431 60.551 1.00 21.61 391 VAL A C 1
ATOM 2832 O O . VAL A 1 403 ? 31.302 64.929 61.660 1.00 19.41 391 VAL A O 1
ATOM 2844 N N . ARG A 1 405 ? 34.958 63.262 59.999 1.00 23.88 393 ARG A N 1
ATOM 2845 C CA . ARG A 1 405 ? 36.392 63.345 59.862 1.00 24.61 393 ARG A CA 1
ATOM 2846 C C . ARG A 1 405 ? 36.837 62.223 58.931 1.00 25.75 393 ARG A C 1
ATOM 2847 O O . ARG A 1 405 ? 36.471 61.065 59.146 1.00 27.64 393 ARG A O 1
ATOM 2855 N N . ILE A 1 406 ? 37.571 62.578 57.875 1.00 26.22 394 ILE A N 1
ATOM 2856 C CA . ILE A 1 406 ? 38.176 61.610 56.940 1.00 27.75 394 ILE A CA 1
ATOM 2857 C C . ILE A 1 406 ? 39.679 61.499 57.194 1.00 28.57 394 ILE A C 1
ATOM 2858 O O . ILE A 1 406 ? 40.259 60.400 57.239 1.00 26.26 394 ILE A O 1
ATOM 2863 N N . LYS A 1 407 ? 40.298 62.663 57.346 1.00 28.68 395 LYS A N 1
ATOM 2864 C CA . LYS A 1 407 ? 41.700 62.781 57.709 1.00 28.70 395 LYS A CA 1
ATOM 2865 C C . LYS A 1 407 ? 41.789 63.875 58.754 1.00 27.35 395 LYS A C 1
ATOM 2866 O O . LYS A 1 407 ? 40.770 64.459 59.127 1.00 27.43 395 LYS A O 1
ATOM 2869 N N . ARG A 1 408 ? 42.998 64.144 59.229 1.00 26.65 396 ARG A N 1
ATOM 2870 C CA . ARG A 1 408 ? 43.235 65.155 60.255 1.00 27.01 396 ARG A CA 1
ATOM 2871 C C . ARG A 1 408 ? 42.720 66.535 59.819 1.00 24.59 396 ARG A C 1
ATOM 2872 O O . ARG A 1 408 ? 41.973 67.176 60.564 1.00 23.94 396 ARG A O 1
ATOM 2880 N N . ASP A 1 409 ? 43.102 66.977 58.616 1.00 22.20 397 ASP A N 1
ATOM 2881 C CA . ASP A 1 409 ? 42.635 68.266 58.083 1.00 21.74 397 ASP A CA 1
ATOM 2882 C C . ASP A 1 409 ? 41.593 68.127 56.981 1.00 20.33 397 ASP A C 1
ATOM 2883 O O . ASP A 1 409 ? 41.361 69.062 56.221 1.00 22.19 397 ASP A O 1
ATOM 2888 N N . GLY A 1 410 ? 40.938 66.981 56.911 1.00 18.09 398 GLY A N 1
ATOM 2889 C CA . GLY A 1 410 ? 39.935 66.760 55.870 1.00 16.45 398 GLY A CA 1
ATOM 2890 C C . GLY A 1 410 ? 38.658 66.088 56.362 1.00 16.54 398 GLY A C 1
ATOM 2891 O O . GLY A 1 410 ? 38.686 65.155 57.169 1.00 14.29 398 GLY A O 1
ATOM 2892 N N . GLY A 1 411 ? 37.528 66.562 55.864 1.00 13.30 399 GLY A N 1
ATOM 2893 C CA . GLY A 1 411 ? 36.268 65.982 56.242 1.00 15.03 399 GLY A CA 1
ATOM 2894 C C . GLY A 1 411 ? 35.205 66.477 55.309 1.00 14.95 399 GLY A C 1
ATOM 2895 O O . GLY A 1 411 ? 35.502 67.166 54.325 1.00 14.43 399 GLY A O 1
ATOM 2896 N N . TYR A 1 412 ? 33.970 66.106 55.617 1.00 15.49 400 TYR A N 1
ATOM 2897 C CA . TYR A 1 412 ? 32.814 66.552 54.859 1.00 16.81 400 TYR A CA 1
ATOM 2898 C C . TYR A 1 412 ? 31.629 66.724 55.808 1.00 18.11 400 TYR A C 1
ATOM 2899 O O . TYR A 1 412 ? 31.683 66.305 56.970 1.00 19.01 400 TYR A O 1
ATOM 2908 N N . SER A 1 413 ? 30.573 67.351 55.298 1.00 17.57 401 SER A N 1
ATOM 2909 C CA . SER A 1 413 ? 29.379 67.622 56.052 1.00 16.57 401 SER A CA 1
ATOM 2910 C C . SER A 1 413 ? 28.171 67.153 55.278 1.00 17.87 401 SER A C 1
ATOM 2911 O O . SER A 1 413 ? 28.186 67.093 54.047 1.00 19.93 401 SER A O 1
ATOM 2914 N N . LEU A 1 414 ? 27.142 66.783 56.030 1.00 16.65 402 LEU A N 1
ATOM 2915 C CA . LEU A 1 414 ? 25.884 66.343 55.490 1.00 18.11 402 LEU A CA 1
ATOM 2916 C C . LEU A 1 414 ? 24.779 67.054 56.248 1.00 18.79 402 LEU A C 1
ATOM 2917 O O . LEU A 1 414 ? 24.759 67.089 57.486 1.00 15.61 402 LEU A O 1
ATOM 2922 N N . VAL A 1 415 ? 23.880 67.629 55.463 1.00 20.98 403 VAL A N 1
ATOM 2923 C CA . VAL A 1 415 ? 22.731 68.396 55.931 1.00 23.57 403 VAL A CA 1
ATOM 2924 C C . VAL A 1 415 ? 21.553 67.841 55.144 1.00 23.72 403 VAL A C 1
ATOM 2925 O O . VAL A 1 415 ? 21.633 67.703 53.916 1.00 19.63 403 VAL A O 1
ATOM 2929 N N . THR A 1 416 ? 20.480 67.519 55.860 1.00 23.39 404 THR A N 1
ATOM 2930 C CA . THR A 1 416 ? 19.195 67.191 55.274 1.00 22.47 404 THR A CA 1
ATOM 2931 C C . THR A 1 416 ? 18.190 68.209 55.796 1.00 20.28 404 THR A C 1
ATOM 2932 O O . THR A 1 416 ? 18.077 68.411 57.004 1.00 18.45 404 THR A O 1
ATOM 2936 N N . HIS A 1 417 ? 17.487 68.870 54.877 1.00 18.10 405 HIS A N 1
ATOM 2937 C CA . HIS A 1 417 ? 16.557 69.947 55.232 1.00 17.26 405 HIS A CA 1
ATOM 2938 C C . HIS A 1 417 ? 15.389 70.019 54.264 1.00 16.64 405 HIS A C 1
ATOM 2939 O O . HIS A 1 417 ? 15.511 69.701 53.078 1.00 12.78 405 HIS A O 1
ATOM 2946 N N . SER A 1 418 ? 14.260 70.480 54.784 1.00 17.04 406 SER A N 1
ATOM 2947 C CA . SER A 1 418 ? 13.071 70.705 53.974 1.00 17.56 406 SER A CA 1
ATOM 2948 C C . SER A 1 418 ? 12.195 71.776 54.621 1.00 16.05 406 SER A C 1
ATOM 2949 O O . SER A 1 418 ? 12.342 72.081 55.824 1.00 16.47 406 SER A O 1
ATOM 2952 N N . ARG A 1 419 ? 11.298 72.377 53.848 1.00 14.58 407 ARG A N 1
ATOM 2953 C CA . ARG A 1 419 ? 10.317 73.317 54.461 1.00 14.81 407 ARG A CA 1
ATOM 2954 C C . ARG A 1 419 ? 8.926 73.137 53.877 1.00 14.57 407 ARG A C 1
ATOM 2955 O O . ARG A 1 419 ? 8.378 74.044 53.243 1.00 13.25 407 ARG A O 1
ATOM 2963 N N . ALA A 1 420 ? 8.362 71.960 54.111 1.00 15.48 408 ALA A N 1
ATOM 2964 C CA . ALA A 1 420 ? 7.022 71.630 53.640 1.00 16.54 408 ALA A CA 1
ATOM 2965 C C . ALA A 1 420 ? 5.979 72.588 54.237 1.00 16.78 408 ALA A C 1
ATOM 2966 O O . ALA A 1 420 ? 4.935 72.838 53.629 1.00 17.00 408 ALA A O 1
ATOM 2968 N N . ASP A 1 421 ? 6.278 73.144 55.410 1.00 14.88 409 ASP A N 1
ATOM 2969 C CA . ASP A 1 421 ? 5.349 74.063 56.071 1.00 15.06 409 ASP A CA 1
ATOM 2970 C C . ASP A 1 421 ? 5.141 75.342 55.240 1.00 15.77 409 ASP A C 1
ATOM 2971 O O . ASP A 1 421 ? 4.046 75.945 55.251 1.00 15.58 409 ASP A O 1
ATOM 2976 N N . LEU A 1 422 ? 6.179 75.695 54.476 1.00 15.00 410 LEU A N 1
ATOM 2977 C CA . LEU A 1 422 ? 6.183 76.853 53.566 1.00 15.58 410 LEU A CA 1
ATOM 2978 C C . LEU A 1 422 ? 5.730 76.475 52.170 1.00 16.58 410 LEU A C 1
ATOM 2979 O O . LEU A 1 422 ? 4.961 77.203 51.566 1.00 16.32 410 LEU A O 1
ATOM 2984 N N . ALA A 1 423 ? 6.241 75.352 51.653 1.00 18.19 411 ALA A N 1
ATOM 2985 C CA . ALA A 1 423 ? 5.870 74.845 50.332 1.00 19.77 411 ALA A CA 1
ATOM 2986 C C . ALA A 1 423 ? 4.376 74.525 50.225 1.00 20.48 411 ALA A C 1
ATOM 2987 O O . ALA A 1 423 ? 3.807 74.576 49.141 1.00 20.33 411 ALA A O 1
ATOM 2989 N N . LEU A 1 424 ? 3.754 74.208 51.358 1.00 22.32 412 LEU A N 1
ATOM 2990 C CA . LEU A 1 424 ? 2.290 74.158 51.494 1.00 23.43 412 LEU A CA 1
ATOM 2991 C C . LEU A 1 424 ? 1.544 75.372 50.954 1.00 23.09 412 LEU A C 1
ATOM 2992 O O . LEU A 1 424 ? 0.516 75.232 50.282 1.00 24.24 412 LEU A O 1
ATOM 2997 N N . GLN A 1 425 ? 2.051 76.554 51.299 1.00 21.37 413 GLN A N 1
ATOM 2998 C CA . GLN A 1 425 ? 1.429 77.827 50.973 1.00 20.15 413 GLN A CA 1
ATOM 2999 C C . GLN A 1 425 ? 1.919 78.341 49.634 1.00 20.47 413 GLN A C 1
ATOM 3000 O O . GLN A 1 425 ? 1.134 78.811 48.812 1.00 20.35 413 GLN A O 1
ATOM 3006 N N . ASP A 1 426 ? 3.227 78.265 49.425 1.00 20.18 414 ASP A N 1
ATOM 3007 C CA . ASP A 1 426 ? 3.792 78.577 48.138 1.00 19.72 414 ASP A CA 1
ATOM 3008 C C . ASP A 1 426 ? 4.847 77.553 47.876 1.00 19.80 414 ASP A C 1
ATOM 3009 O O . ASP A 1 426 ? 5.868 77.536 48.560 1.00 19.86 414 ASP A O 1
ATOM 3014 N N . THR A 1 427 ? 4.588 76.708 46.877 1.00 20.82 415 THR A N 1
ATOM 3015 C CA . THR A 1 427 ? 5.441 75.573 46.540 1.00 20.86 415 THR A CA 1
ATOM 3016 C C . THR A 1 427 ? 6.819 76.025 46.039 1.00 20.90 415 THR A C 1
ATOM 3017 O O . THR A 1 427 ? 7.844 75.525 46.514 1.00 22.95 415 THR A O 1
ATOM 3021 N N . TYR A 1 428 ? 6.847 76.983 45.113 1.00 19.35 416 TYR A N 1
ATOM 3022 C CA . TYR A 1 428 ? 8.124 77.532 44.610 1.00 17.58 416 TYR A CA 1
ATOM 3023 C C . TYR A 1 428 ? 8.989 78.118 45.717 1.00 17.33 416 TYR A C 1
ATOM 3024 O O . TYR A 1 428 ? 10.085 77.630 45.949 1.00 18.08 416 TYR A O 1
ATOM 3033 N N . TRP A 1 429 ? 8.480 79.149 46.399 1.00 17.00 417 TRP A N 1
ATOM 3034 C CA . TRP A 1 429 ? 9.255 79.891 47.392 1.00 18.08 417 TRP A CA 1
ATOM 3035 C C . TRP A 1 429 ? 9.601 79.052 48.594 1.00 18.38 417 TRP A C 1
ATOM 3036 O O . TRP A 1 429 ? 10.710 79.152 49.112 1.00 19.15 417 TRP A O 1
ATOM 3047 N N . GLY A 1 430 ? 8.656 78.218 49.022 1.00 19.29 418 GLY A N 1
ATOM 3048 C CA . GLY A 1 430 ? 8.888 77.270 50.110 1.00 20.97 418 GLY A CA 1
ATOM 3049 C C . GLY A 1 430 ? 10.028 76.323 49.780 1.00 20.48 418 GLY A C 1
ATOM 3050 O O . GLY A 1 430 ? 10.960 76.122 50.578 1.00 20.24 418 GLY A O 1
ATOM 3051 N N . THR A 1 431 ? 9.957 75.757 48.586 1.00 18.26 419 THR A N 1
ATOM 3052 C CA . 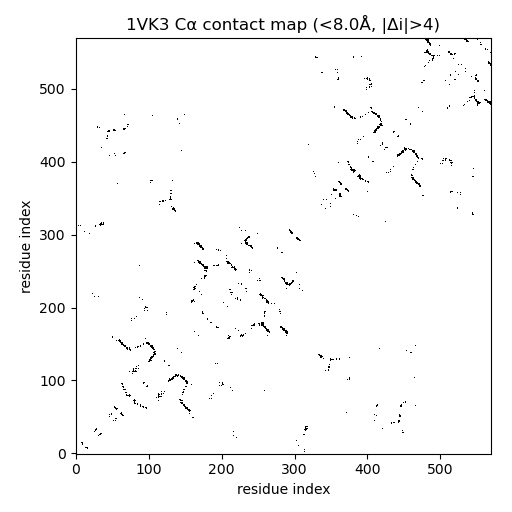THR A 1 431 ? 11.010 74.886 48.097 1.00 21.43 419 THR A CA 1
ATOM 3053 C C . THR A 1 431 ? 12.357 75.591 47.909 1.00 20.68 419 THR A C 1
ATOM 3054 O O . THR A 1 431 ? 13.388 75.055 48.320 1.00 21.77 419 THR A O 1
ATOM 3058 N N . LEU A 1 432 ? 12.351 76.783 47.317 1.00 19.95 420 LEU A N 1
ATOM 3059 C CA . LEU A 1 432 ? 13.596 77.533 47.103 1.00 18.34 420 LEU A CA 1
ATOM 3060 C C . LEU A 1 432 ? 14.304 77.885 48.416 1.00 17.47 420 LEU A C 1
ATOM 3061 O O . LE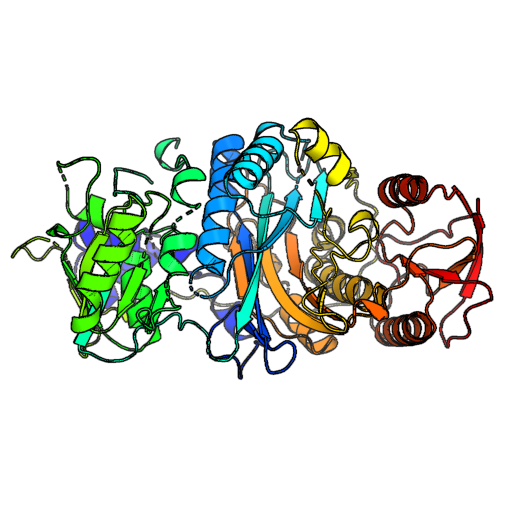U A 1 432 ? 15.531 77.805 48.517 1.00 18.37 420 LEU A O 1
ATOM 3066 N N . ILE A 1 433 ? 13.518 78.231 49.429 1.00 15.55 421 ILE A N 1
ATOM 3067 C CA . ILE A 1 433 ? 14.048 78.619 50.729 1.00 15.86 421 ILE A CA 1
ATOM 3068 C C . ILE A 1 433 ? 14.729 77.431 51.421 1.00 15.89 421 ILE A C 1
ATOM 3069 O O . ILE A 1 433 ? 15.832 77.572 51.947 1.00 17.57 421 ILE A O 1
ATOM 3074 N N . ALA A 1 434 ? 14.079 76.266 51.383 1.00 14.47 422 ALA A N 1
ATOM 3075 C CA . ALA A 1 434 ? 14.635 75.023 51.910 1.00 15.24 422 ALA A CA 1
ATOM 3076 C C . ALA A 1 434 ? 16.069 74.814 51.421 1.00 17.09 422 ALA A C 1
ATOM 3077 O O . ALA A 1 434 ? 16.957 74.495 52.222 1.00 19.57 422 ALA A O 1
ATOM 3079 N N . VAL A 1 435 ? 16.292 74.999 50.115 1.00 15.62 423 VAL A N 1
ATOM 3080 C CA . VAL A 1 435 ? 17.644 74.916 49.549 1.00 14.28 423 VAL A CA 1
ATOM 3081 C C . VAL A 1 435 ? 18.548 76.003 50.122 1.00 14.14 423 VAL A C 1
ATOM 3082 O O . VAL A 1 435 ? 19.668 75.710 50.555 1.00 16.19 423 VAL A O 1
ATOM 3086 N N . LEU A 1 436 ? 18.076 77.253 50.125 1.00 10.43 424 LEU A N 1
ATOM 3087 C CA . LEU A 1 436 ? 18.910 78.346 50.604 1.00 15.12 424 LEU A CA 1
ATOM 3088 C C . LEU A 1 436 ? 19.307 78.144 52.061 1.00 15.31 424 LEU A C 1
ATOM 3089 O O . LEU A 1 436 ? 20.447 78.425 52.436 1.00 14.83 424 LEU A O 1
ATOM 3094 N N . GLU A 1 437 ? 18.356 77.660 52.873 1.00 15.38 425 GLU A N 1
ATOM 3095 C CA . GLU A 1 437 ? 18.614 77.356 54.276 1.00 16.01 425 GLU A CA 1
ATOM 3096 C C . GLU A 1 437 ? 19.569 76.164 54.455 1.00 17.26 425 GLU A C 1
ATOM 3097 O O . GLU A 1 437 ? 20.321 76.116 55.428 1.00 18.65 425 GLU A O 1
ATOM 3103 N N . SER A 1 438 ? 19.582 75.219 53.511 1.00 20.22 426 SER A N 1
ATOM 3104 C CA . SER A 1 438 ? 20.585 74.127 53.565 1.00 19.26 426 SER A CA 1
ATOM 3105 C C . SER A 1 438 ? 21.991 74.683 53.412 1.00 19.04 426 SER A C 1
ATOM 3106 O O . SER A 1 438 ? 22.922 74.189 54.051 1.00 20.57 426 SER A O 1
ATOM 3109 N N . VAL A 1 439 ? 22.135 75.703 52.564 1.00 17.65 427 VAL A N 1
ATOM 3110 C CA . VAL A 1 439 ? 23.412 76.441 52.424 1.00 17.79 427 VAL A CA 1
ATOM 3111 C C . VAL A 1 439 ? 23.823 77.115 53.745 1.00 18.63 427 VAL A C 1
ATOM 3112 O O . VAL A 1 439 ? 24.976 76.995 54.164 1.00 16.51 427 VAL A O 1
ATOM 3116 N N . ARG A 1 440 ? 22.873 77.802 54.390 1.00 16.43 428 ARG A N 1
ATOM 3117 C CA . ARG A 1 440 ? 23.117 78.459 55.672 1.00 18.06 428 ARG A CA 1
ATOM 3118 C C . ARG A 1 440 ? 23.688 77.485 56.692 1.00 17.41 428 ARG A C 1
ATOM 3119 O O . ARG A 1 440 ? 24.681 77.779 57.338 1.00 19.92 428 ARG A O 1
ATOM 3127 N N . LYS A 1 441 ? 23.062 76.320 56.802 1.00 18.04 429 LYS A N 1
ATOM 3128 C CA . LYS A 1 441 ? 23.504 75.262 57.707 1.00 19.17 429 LYS A CA 1
ATOM 3129 C C . LYS A 1 441 ? 24.921 74.721 57.419 1.00 19.10 429 LYS A C 1
ATOM 3130 O O . LYS A 1 441 ? 25.715 74.480 58.349 1.00 20.08 429 LYS A O 1
ATOM 3136 N N . THR A 1 442 ? 25.226 74.537 56.136 1.00 15.14 430 THR A N 1
ATOM 3137 C CA . THR A 1 442 ? 26.535 74.083 55.697 1.00 14.35 430 THR A CA 1
ATOM 3138 C C . THR A 1 442 ? 27.608 75.137 55.982 1.00 15.65 430 THR A C 1
ATOM 3139 O O . THR A 1 442 ? 28.685 74.802 56.488 1.00 15.58 430 THR A O 1
ATOM 3143 N N . LEU A 1 443 ? 27.321 76.405 55.651 1.00 13.24 431 LEU A N 1
ATOM 3144 C CA . LEU A 1 443 ? 28.235 77.492 55.966 1.00 13.94 431 LEU A CA 1
ATOM 3145 C C . LEU A 1 443 ? 28.411 77.648 57.464 1.00 15.21 431 LEU A C 1
ATOM 3146 O O . LEU A 1 443 ? 29.477 78.058 57.918 1.00 18.95 431 LEU A O 1
ATOM 3151 N N . SER A 1 444 ? 27.363 77.320 58.230 1.00 17.43 432 SER A N 1
ATOM 3152 C CA . SER A 1 444 ? 27.346 77.525 59.683 1.00 17.23 432 SER A CA 1
ATOM 3153 C C . SER A 1 444 ? 28.360 76.681 60.459 1.00 18.72 432 SER A C 1
ATOM 3154 O O . SER A 1 444 ? 28.774 77.069 61.566 1.00 17.41 432 SER A O 1
ATOM 3157 N N . VAL A 1 445 ? 28.718 75.522 59.897 1.00 16.81 433 VAL A N 1
ATOM 3158 C CA . VAL A 1 445 ? 29.784 74.695 60.450 1.00 18.72 433 VAL A CA 1
ATOM 3159 C C . VAL A 1 445 ? 31.148 74.955 59.792 1.00 18.47 433 VAL A C 1
ATOM 3160 O O . VAL A 1 445 ? 32.127 74.285 60.106 1.00 22.77 433 VAL A O 1
ATOM 3164 N N . GLY A 1 446 ? 31.221 75.923 58.886 1.00 16.56 434 GLY A N 1
ATOM 3165 C CA . GLY A 1 446 ? 32.494 76.274 58.267 1.00 14.43 434 GLY A CA 1
ATOM 3166 C C . GLY A 1 446 ? 32.783 75.457 57.033 1.00 17.03 434 GLY A C 1
ATOM 3167 O O . GLY A 1 446 ? 33.900 75.449 56.532 1.00 14.71 434 GLY A O 1
ATOM 3168 N N . ALA A 1 447 ? 31.757 74.786 56.524 1.00 19.33 435 ALA A N 1
ATOM 3169 C CA . ALA A 1 447 ? 31.875 73.958 55.336 1.00 18.22 435 ALA A CA 1
ATOM 3170 C C . ALA A 1 447 ? 31.435 74.738 54.116 1.00 20.41 435 ALA A C 1
ATOM 3171 O O . ALA A 1 447 ? 30.564 75.616 54.225 1.00 18.90 435 ALA A O 1
ATOM 3173 N N . GLU A 1 448 ? 32.069 74.425 52.971 1.00 21.53 436 GLU A N 1
ATOM 3174 C CA . GLU A 1 448 ? 31.661 74.900 51.637 1.00 22.40 436 GLU A CA 1
ATOM 3175 C C . GLU A 1 448 ? 30.802 73.894 50.846 1.00 20.79 436 GLU A C 1
ATOM 3176 O O . GLU A 1 448 ? 31.210 72.744 50.601 1.00 17.48 436 GLU A O 1
ATOM 3182 N N . PRO A 1 449 ? 29.616 74.340 50.438 1.00 19.24 437 PRO A N 1
ATOM 3183 C CA . PRO A 1 449 ? 28.672 73.475 49.717 1.00 17.72 437 PRO A CA 1
ATOM 3184 C C . PRO A 1 449 ? 29.339 72.895 48.484 1.00 17.75 437 PRO A C 1
ATOM 3185 O O . PRO A 1 449 ? 29.999 73.632 47.736 1.00 14.61 437 PRO A O 1
ATOM 3189 N N . LEU A 1 450 ? 29.228 71.581 48.318 1.00 16.99 438 LEU A N 1
ATOM 3190 C CA . LEU A 1 450 ? 29.724 70.939 47.110 1.00 19.29 438 LEU A CA 1
ATOM 3191 C C . LEU A 1 450 ? 28.612 70.478 46.176 1.00 18.59 438 LEU A C 1
ATOM 3192 O O . LEU A 1 450 ? 28.721 70.621 44.965 1.00 18.92 438 LEU A O 1
ATOM 3197 N N . ALA A 1 451 ? 27.561 69.888 46.730 1.00 17.53 439 ALA A N 1
ATOM 3198 C CA . ALA A 1 451 ? 26.525 69.283 45.903 1.00 16.54 439 ALA A CA 1
ATOM 3199 C C . ALA A 1 451 ? 25.295 68.921 46.705 1.00 16.73 439 ALA A C 1
ATOM 3200 O O . ALA A 1 451 ? 25.316 68.842 47.948 1.00 15.31 439 ALA A O 1
ATOM 3202 N N . ILE A 1 452 ? 24.227 68.682 45.957 1.00 17.66 440 ILE A N 1
ATOM 3203 C CA . ILE A 1 452 ? 22.924 68.340 46.484 1.00 19.71 440 ILE A CA 1
ATOM 3204 C C . ILE A 1 452 ? 22.526 66.956 45.984 1.00 21.01 440 ILE A C 1
ATOM 3205 O O . ILE A 1 452 ? 22.757 66.597 44.815 1.00 20.45 440 ILE A O 1
ATOM 3210 N N . THR A 1 453 ? 21.962 66.177 46.893 1.00 19.15 441 THR A N 1
ATOM 3211 C CA . THR A 1 453 ? 21.158 65.054 46.500 1.00 19.65 441 THR A CA 1
ATOM 3212 C C . THR A 1 453 ? 19.769 65.452 46.932 1.00 20.32 441 THR A C 1
ATOM 3213 O O . THR A 1 453 ? 19.619 66.122 47.947 1.00 22.49 441 THR A O 1
ATOM 3217 N N . ASN A 1 454 ? 18.765 65.111 46.124 1.00 20.02 442 ASN A N 1
ATOM 3218 C CA . ASN A 1 454 ? 17.413 65.533 46.444 1.00 21.16 442 ASN A CA 1
ATOM 3219 C C . ASN A 1 454 ? 16.346 64.463 46.330 1.00 19.47 442 ASN A C 1
ATOM 3220 O O . ASN A 1 454 ? 16.362 63.626 45.418 1.00 14.10 442 ASN A O 1
ATOM 3225 N N . CYS A 1 455 ? 15.419 64.511 47.283 1.00 20.44 443 CYS A N 1
ATOM 3226 C CA . CYS A 1 455 ? 14.245 63.686 47.204 1.00 19.60 443 CYS A CA 1
ATOM 3227 C C . CYS A 1 455 ? 13.008 64.546 47.044 1.00 18.23 443 CYS A C 1
ATOM 3228 O O . CYS A 1 455 ? 12.618 65.272 47.951 1.00 18.53 443 CYS A O 1
ATOM 3231 N N . VAL A 1 456 ? 12.409 64.450 45.863 1.00 17.41 444 VAL A N 1
ATOM 3232 C CA . VAL A 1 456 ? 11.100 65.033 45.543 1.00 16.97 444 VAL A CA 1
ATOM 3233 C C . VAL A 1 456 ? 9.984 64.144 46.113 1.00 17.82 444 VAL A C 1
ATOM 3234 O O . VAL A 1 456 ? 9.801 63.010 45.673 1.00 21.07 444 VAL A O 1
ATOM 3238 N N . ASN A 1 457 ? 9.250 64.639 47.102 1.00 18.80 445 ASN A N 1
ATOM 3239 C CA . ASN A 1 457 ? 8.066 63.946 47.599 1.00 15.86 445 ASN A CA 1
ATOM 3240 C C . ASN A 1 457 ? 6.835 64.785 47.246 1.00 16.27 445 ASN A C 1
ATOM 3241 O O . ASN A 1 457 ? 6.700 65.912 47.724 1.00 19.44 445 ASN A O 1
ATOM 3246 N N . TYR A 1 458 ? 5.959 64.247 46.396 1.00 16.67 446 TYR A N 1
ATOM 3247 C CA . TYR A 1 458 ? 4.825 64.998 45.839 1.00 16.20 446 TYR A CA 1
ATOM 3248 C C . TYR A 1 458 ? 3.595 64.121 45.721 1.00 16.34 446 TYR A C 1
ATOM 3249 O O . TYR A 1 458 ? 3.699 62.896 45.640 1.00 14.24 446 TYR A O 1
ATOM 3258 N N . GLY A 1 459 ? 2.423 64.756 45.699 1.00 17.56 447 GLY A N 1
ATOM 3259 C CA . GLY A 1 459 ? 1.186 64.063 45.336 1.00 16.71 447 GLY A CA 1
ATOM 3260 C C . GLY A 1 459 ? 1.072 63.741 43.853 1.00 18.33 447 GLY A C 1
ATOM 3261 O O . GLY A 1 459 ? 2.056 63.367 43.194 1.00 19.11 447 GLY A O 1
ATOM 3262 N N . ASP A 1 460 ? -0.137 63.921 43.325 1.00 20.47 448 ASP A N 1
ATOM 3263 C CA . ASP A 1 460 ? -0.511 63.463 41.984 1.00 20.88 448 ASP A CA 1
ATOM 3264 C C . ASP A 1 460 ? -0.262 64.548 40.947 1.00 19.09 448 ASP A C 1
ATOM 3265 O O . ASP A 1 460 ? -0.896 65.604 40.995 1.00 18.45 448 ASP A O 1
ATOM 3270 N N . PRO A 1 461 ? 0.672 64.297 40.028 1.00 19.50 449 PRO A N 1
ATOM 3271 C CA . PRO A 1 461 ? 1.091 65.295 39.047 1.00 20.23 449 PRO A CA 1
ATOM 3272 C C . PRO A 1 461 ? 0.112 65.488 37.887 1.00 20.48 449 PRO A C 1
ATOM 3273 O O . PRO A 1 461 ? 0.201 66.487 37.178 1.00 17.94 449 PRO A O 1
ATOM 3277 N N . ASP A 1 462 ? -0.778 64.525 37.678 1.00 20.48 450 ASP A N 1
ATOM 3278 C CA . ASP A 1 462 ? -1.814 64.637 36.642 1.00 22.78 450 ASP A CA 1
ATOM 3279 C C . ASP A 1 462 ? -2.887 65.607 37.109 1.00 23.62 450 ASP A C 1
ATOM 3280 O O . ASP A 1 462 ? -3.372 66.448 36.333 1.00 23.54 450 ASP A O 1
ATOM 3285 N N . VAL A 1 463 ? -3.249 65.477 38.388 1.00 23.16 451 VAL A N 1
ATOM 3286 C CA . VAL A 1 463 ? -4.221 66.351 39.033 1.00 21.71 451 VAL A CA 1
ATOM 3287 C C . VAL A 1 463 ? -3.638 67.762 39.202 1.00 22.10 451 VAL A C 1
ATOM 3288 O O . VAL A 1 463 ? -4.297 68.768 38.903 1.00 21.57 451 VAL A O 1
ATOM 3292 N N . ASP A 1 464 ? -2.385 67.826 39.638 1.00 22.71 452 ASP A N 1
ATOM 3293 C CA . ASP A 1 464 ? -1.748 69.088 39.965 1.00 23.05 452 ASP A CA 1
ATOM 3294 C C . ASP A 1 464 ? -0.384 69.157 39.279 1.00 21.89 452 ASP A C 1
ATOM 3295 O O . ASP A 1 464 ? 0.633 68.900 39.919 1.00 24.74 452 ASP A O 1
ATOM 3300 N N . PRO A 1 465 ? -0.343 69.478 37.987 1.00 21.13 453 PRO A N 1
ATOM 3301 C CA . PRO A 1 465 ? 0.955 69.649 37.290 1.00 20.96 453 PRO A CA 1
ATOM 3302 C C . PRO A 1 465 ? 1.820 70.833 37.771 1.00 20.04 453 PRO A C 1
ATOM 3303 O O . PRO A 1 465 ? 3.041 70.715 37.817 1.00 21.08 453 PRO A O 1
ATOM 3307 N N . VAL A 1 466 ? 1.188 71.943 38.125 1.00 19.93 454 VAL A N 1
ATOM 3308 C CA . VAL A 1 466 ? 1.882 73.187 38.478 1.00 20.54 454 VAL A CA 1
ATOM 3309 C C . VAL A 1 466 ? 2.704 73.090 39.773 1.00 21.35 454 VAL A C 1
ATOM 3310 O O . VAL A 1 466 ? 3.796 73.653 39.870 1.00 22.23 454 VAL A O 1
ATOM 3314 N N . GLY A 1 467 ? 2.184 72.365 40.757 1.00 20.44 455 GLY A N 1
ATOM 3315 C CA . GLY A 1 467 ? 2.925 72.121 41.984 1.00 21.31 455 GLY A CA 1
ATOM 3316 C C . GLY A 1 467 ? 4.221 71.401 41.695 1.00 20.32 455 GLY A C 1
ATOM 3317 O O . GLY A 1 467 ? 5.240 71.759 42.256 1.00 20.65 455 GLY A O 1
ATOM 3318 N N . LEU A 1 468 ? 4.196 70.404 40.804 1.00 19.23 456 LEU A N 1
ATOM 3319 C CA . LEU A 1 468 ? 5.412 69.644 40.532 1.00 19.92 456 LEU A CA 1
ATOM 3320 C C . LEU A 1 468 ? 6.360 70.580 39.828 1.00 21.06 456 LEU A C 1
ATOM 3321 O O . LEU A 1 468 ? 7.536 70.681 40.187 1.00 22.14 456 LEU A O 1
ATOM 3326 N N . SER A 1 469 ? 5.827 71.288 38.841 1.00 19.48 457 SER A N 1
ATOM 3327 C CA . SER A 1 469 ? 6.598 72.289 38.135 1.00 19.78 457 SER A CA 1
ATOM 3328 C C . SER A 1 469 ? 7.270 73.308 39.072 1.00 18.32 457 SER A C 1
ATOM 3329 O O . SER A 1 469 ? 8.425 73.650 38.871 1.00 18.69 457 SER A O 1
ATOM 3332 N N . ALA A 1 470 ? 6.529 73.788 40.068 1.00 16.17 458 ALA A N 1
ATOM 3333 C CA . ALA A 1 470 ? 7.006 74.802 40.993 1.00 17.67 458 ALA A CA 1
ATOM 3334 C C . ALA A 1 470 ? 8.209 74.304 41.827 1.00 18.73 458 ALA A C 1
ATOM 3335 O O . ALA A 1 470 ? 9.190 75.029 42.021 1.00 20.96 458 ALA A O 1
ATOM 3353 N N . THR A 1 473 ? 11.362 73.730 39.412 1.00 13.92 461 THR A N 1
ATOM 3354 C CA . THR A 1 473 ? 11.905 75.010 38.958 1.00 13.76 461 THR A CA 1
ATOM 3355 C C . THR A 1 473 ? 12.617 75.710 40.098 1.00 15.80 461 THR A C 1
ATOM 3356 O O . THR A 1 473 ? 13.656 76.332 39.866 1.00 16.61 461 THR A O 1
ATOM 3360 N N . ALA A 1 474 ? 12.057 75.614 41.315 1.00 13.59 462 ALA A N 1
ATOM 3361 C CA . ALA A 1 474 ? 12.712 76.136 42.535 1.00 14.86 462 ALA A CA 1
ATOM 3362 C C . ALA A 1 474 ? 14.042 75.470 42.827 1.00 14.96 462 ALA A C 1
ATOM 3363 O O . ALA A 1 474 ? 15.005 76.119 43.306 1.00 14.72 462 ALA A O 1
ATOM 3365 N N . LEU A 1 475 ? 14.083 74.155 42.616 1.00 15.31 463 LEU A N 1
ATOM 3366 C CA . LEU A 1 475 ? 15.344 73.445 42.757 1.00 13.13 463 LEU A CA 1
ATOM 3367 C C . LEU A 1 475 ? 16.321 73.958 41.688 1.00 13.87 463 LEU A C 1
ATOM 3368 O O . LEU A 1 475 ? 17.464 74.247 41.996 1.00 13.88 463 LEU A O 1
ATOM 3373 N N . LYS A 1 476 ? 15.850 74.066 40.442 1.00 12.88 464 LYS A N 1
ATOM 3374 C CA . LYS A 1 476 ? 16.644 74.588 39.335 1.00 14.35 464 LYS A CA 1
ATOM 3375 C C . LYS A 1 476 ? 17.189 76.003 39.600 1.00 17.78 464 LYS A C 1
ATOM 3376 O O . LYS A 1 476 ? 18.363 76.272 39.310 1.00 17.34 464 LYS A O 1
ATOM 3382 N N . ASN A 1 477 ? 16.340 76.889 40.143 1.00 17.52 465 ASN A N 1
ATOM 3383 C CA . ASN A 1 477 ? 16.724 78.274 40.365 1.00 18.22 465 ASN A CA 1
ATOM 3384 C C . ASN A 1 477 ? 17.598 78.464 41.607 1.00 18.06 465 ASN A C 1
ATOM 3385 O O . ASN A 1 477 ? 18.459 79.326 41.613 1.00 17.69 465 ASN A O 1
ATOM 3390 N N . ALA A 1 478 ? 17.360 77.674 42.653 1.00 17.03 466 ALA A N 1
ATOM 3391 C CA . ALA A 1 478 ? 18.177 77.746 43.880 1.00 17.50 466 ALA A CA 1
ATOM 3392 C C . ALA A 1 478 ? 19.577 77.168 43.662 1.00 19.73 466 ALA A C 1
ATOM 3393 O O . ALA A 1 478 ? 20.556 77.619 44.274 1.00 21.29 466 ALA A O 1
ATOM 3395 N N . CYS A 1 479 ? 19.674 76.161 42.796 1.00 20.46 467 CYS A N 1
ATOM 3396 C CA . CYS A 1 479 ? 20.975 75.620 42.411 1.00 20.50 467 CYS A CA 1
ATOM 3397 C C . CYS A 1 479 ? 21.720 76.650 41.614 1.00 19.13 467 CYS A C 1
ATOM 3398 O O . CYS A 1 479 ? 22.939 76.787 41.741 1.00 19.20 467 CYS A O 1
ATOM 3401 N N . GLU A 1 480 ? 20.972 77.376 40.794 1.00 19.55 468 GLU A N 1
ATOM 3402 C CA . GLU A 1 480 ? 21.525 78.447 39.970 1.00 17.73 468 GLU A CA 1
ATOM 3403 C C . GLU A 1 480 ? 21.964 79.648 40.793 1.00 18.35 468 GLU A C 1
ATOM 3404 O O . GLU A 1 480 ? 23.059 80.215 40.572 1.00 17.88 468 GLU A O 1
ATOM 3410 N N . PHE A 1 481 ? 21.107 80.032 41.740 1.00 16.88 469 PHE A N 1
ATOM 3411 C CA . PHE A 1 481 ? 21.356 81.186 42.587 1.00 16.57 469 PHE A CA 1
ATOM 3412 C C . PHE A 1 481 ? 22.546 80.907 43.490 1.00 15.66 469 PHE A C 1
ATOM 3413 O O . PHE A 1 481 ? 23.378 81.784 43.727 1.00 15.13 469 PHE A O 1
ATOM 3421 N N . SER A 1 482 ? 22.618 79.678 43.990 1.00 15.89 470 SER A N 1
ATOM 3422 C CA . SER A 1 482 ? 23.633 79.311 44.970 1.00 17.13 470 SER A CA 1
ATOM 3423 C C . SER A 1 482 ? 24.950 78.806 44.356 1.00 16.73 470 SER A C 1
ATOM 3424 O O . SER A 1 482 ? 25.985 78.860 45.016 1.00 15.59 470 SER A O 1
ATOM 3427 N N . GLY A 1 483 ? 24.920 78.314 43.117 1.00 16.35 471 GLY A N 1
ATOM 3428 C CA . GLY A 1 483 ? 26.142 77.799 42.481 1.00 14.25 471 GLY A CA 1
ATOM 3429 C C . GLY A 1 483 ? 26.375 76.328 42.825 1.00 16.99 471 GLY A C 1
ATOM 3430 O O . GLY A 1 483 ? 27.391 75.762 42.449 1.00 19.61 471 GLY A O 1
ATOM 3431 N N . VAL A 1 484 ? 25.430 75.704 43.528 1.00 17.05 472 VAL A N 1
ATOM 3432 C CA . VAL A 1 484 ? 25.572 74.319 43.983 1.00 18.77 472 VAL A CA 1
ATOM 3433 C C . VAL A 1 484 ? 24.823 73.384 43.030 1.00 20.58 472 VAL A C 1
ATOM 3434 O O . VAL A 1 484 ? 23.630 73.569 42.815 1.00 21.36 472 VAL A O 1
ATOM 3438 N N . PRO A 1 485 ? 25.515 72.402 42.436 1.00 20.91 473 PRO A N 1
ATOM 3439 C CA . PRO A 1 485 ? 24.883 71.471 41.493 1.00 20.44 473 PRO A CA 1
ATOM 3440 C C . PRO A 1 485 ? 24.159 70.282 42.134 1.00 19.71 473 PRO A C 1
ATOM 3441 O O . PRO A 1 485 ? 24.463 69.893 43.267 1.00 18.12 473 PRO A O 1
ATOM 3445 N N . VAL A 1 486 ? 23.236 69.694 41.376 1.00 18.30 474 VAL A N 1
ATOM 3446 C CA . VAL A 1 486 ? 22.638 68.397 41.709 1.00 18.37 474 VAL A CA 1
ATOM 3447 C C . VAL A 1 486 ? 23.517 67.187 41.315 1.00 18.63 474 VAL A C 1
ATOM 3448 O O . VAL A 1 486 ? 23.967 67.054 40.159 1.00 18.19 474 VAL A O 1
ATOM 3452 N N . ALA A 1 487 ? 23.785 66.322 42.290 1.00 17.45 475 ALA A N 1
ATOM 3453 C CA . ALA A 1 487 ? 24.644 65.162 42.057 1.00 19.56 475 ALA A CA 1
ATOM 3454 C C . ALA A 1 487 ? 23.819 63.901 41.801 1.00 20.16 475 ALA A C 1
ATOM 3455 O O . ALA A 1 487 ? 24.172 63.090 40.959 1.00 19.97 475 ALA A O 1
ATOM 3457 N N . SER A 1 488 ? 22.730 63.751 42.559 1.00 20.19 476 SER A N 1
ATOM 3458 C CA . SER A 1 488 ? 21.863 62.591 42.511 1.00 21.34 476 SER A CA 1
ATOM 3459 C C . SER A 1 488 ? 20.510 62.969 43.112 1.00 23.65 476 SER A C 1
ATOM 3460 O O . SER A 1 488 ? 20.308 64.100 43.572 1.00 23.76 476 SER A O 1
ATOM 3463 N N . GLY A 1 489 ? 19.585 62.020 43.108 1.00 23.93 477 GLY A N 1
ATOM 3464 C CA . GLY A 1 489 ? 18.259 62.277 43.632 1.00 24.69 477 GLY A CA 1
ATOM 3465 C C . GLY A 1 489 ? 17.249 61.192 43.346 1.00 24.56 477 GLY A C 1
ATOM 3466 O O . GLY A 1 489 ? 17.558 60.159 42.775 1.00 24.57 477 GLY A O 1
ATOM 3467 N N . ASN A 1 490 ? 16.018 61.473 43.731 1.00 24.49 478 ASN A N 1
ATOM 3468 C CA . ASN A 1 490 ? 14.956 60.507 43.777 1.00 23.84 478 ASN A CA 1
ATOM 3469 C C . ASN A 1 490 ? 13.685 61.346 43.635 1.00 22.65 478 ASN A C 1
ATOM 3470 O O . ASN A 1 490 ? 13.639 62.493 44.081 1.00 23.13 478 ASN A O 1
ATOM 3475 N N . ALA A 1 491 ? 12.672 60.804 42.972 1.00 22.92 479 ALA A N 1
ATOM 3476 C CA . ALA A 1 491 ? 11.344 61.405 42.990 1.00 20.01 479 ALA A CA 1
ATOM 3477 C C . ALA A 1 491 ? 10.350 60.355 43.427 1.00 20.20 479 ALA A C 1
ATOM 3478 O O . ALA A 1 491 ? 10.323 59.249 42.884 1.00 19.87 479 ALA A O 1
ATOM 3480 N N . SER A 1 492 ? 9.544 60.698 44.419 1.00 19.19 480 SER A N 1
ATOM 3481 C CA . SER A 1 492 ? 8.449 59.865 44.825 1.00 19.50 480 SER A CA 1
ATOM 3482 C C . SER A 1 492 ? 7.175 60.637 44.609 1.00 18.76 480 SER A C 1
ATOM 3483 O O . SER A 1 492 ? 6.900 61.578 45.356 1.00 17.83 480 SER A O 1
ATOM 3486 N N . LEU A 1 493 ? 6.375 60.193 43.637 1.00 19.07 481 LEU A N 1
ATOM 3487 C CA . LEU A 1 493 ? 5.107 60.826 43.296 1.00 19.16 481 LEU A CA 1
ATOM 3488 C C . LEU A 1 493 ? 3.870 59.979 43.656 1.00 21.45 481 LEU A C 1
ATOM 3489 O O . LEU A 1 493 ? 3.982 58.803 44.032 1.00 21.23 481 LEU A O 1
ATOM 3494 N N . TYR A 1 494 ? 2.690 60.592 43.532 1.00 19.74 482 TYR A N 1
ATOM 3495 C CA . TYR A 1 494 ? 1.423 59.945 43.859 1.00 20.92 482 TYR A CA 1
ATOM 3496 C C . TYR A 1 494 ? 1.253 59.598 45.338 1.00 21.62 482 TYR A C 1
ATOM 3497 O O . TYR A 1 494 ? 0.620 58.597 45.684 1.00 23.19 482 TYR A O 1
ATOM 3506 N N . ASN A 1 495 ? 1.837 60.425 46.199 1.00 20.89 483 ASN A N 1
ATOM 3507 C CA . ASN A 1 495 ? 1.646 60.328 47.630 1.00 20.64 483 ASN A CA 1
ATOM 3508 C C . ASN A 1 495 ? 0.329 61.045 48.023 1.00 21.79 483 ASN A C 1
ATOM 3509 O O . ASN A 1 495 ? 0.310 62.266 48.288 1.00 19.84 483 ASN A O 1
ATOM 3514 N N . THR A 1 496 ? -0.771 60.284 48.007 1.00 21.64 484 THR A N 1
ATOM 3515 C CA . THR A 1 496 ? -2.096 60.801 48.358 1.00 23.07 484 THR A CA 1
ATOM 3516 C C . THR A 1 496 ? -2.907 59.789 49.178 1.00 24.63 484 THR A C 1
ATOM 3517 O O . THR A 1 496 ? -2.532 58.623 49.290 1.00 24.64 484 THR A O 1
ATOM 3521 N N . TYR A 1 497 ? -4.018 60.252 49.751 1.00 26.35 485 TYR A N 1
ATOM 3522 C CA . TYR A 1 497 ? -5.013 59.386 50.392 1.00 29.53 485 TYR A CA 1
ATOM 3523 C C . TYR A 1 497 ? -6.367 59.924 49.959 1.00 30.52 485 TYR A C 1
ATOM 3524 O O . TYR A 1 497 ? -6.690 61.087 50.216 1.00 30.14 485 TYR A O 1
ATOM 3533 N N . GLN A 1 498 ? -7.143 59.104 49.256 1.00 31.85 486 GLN A N 1
ATOM 3534 C CA . GLN A 1 498 ? -8.426 59.555 48.733 1.00 32.77 486 GLN A CA 1
ATOM 3535 C C . GLN A 1 498 ? -8.263 60.924 48.061 1.00 34.00 486 GLN A C 1
ATOM 3536 O O . GLN A 1 498 ? -9.014 61.869 48.337 1.00 33.25 486 GLN A O 1
ATOM 3538 N N . GLY A 1 499 ? -7.242 61.025 47.210 1.00 35.41 487 GLY A N 1
ATOM 3539 C CA . GLY A 1 499 ? -7.028 62.194 46.366 1.00 36.40 487 GLY A CA 1
ATOM 3540 C C . GLY A 1 499 ? -6.564 63.453 47.075 1.00 37.71 487 GLY A C 1
ATOM 3541 O O . GLY A 1 499 ? -6.413 64.503 46.441 1.00 38.05 487 GLY A O 1
ATOM 3542 N N . LYS A 1 500 ? -6.349 63.368 48.387 1.00 36.75 488 LYS A N 1
ATOM 3543 C CA . LYS A 1 500 ? -5.748 64.482 49.106 1.00 36.61 488 LYS A CA 1
ATOM 3544 C C . LYS A 1 500 ? -4.238 64.305 49.076 1.00 32.53 488 LYS A C 1
ATOM 3545 O O . LYS A 1 500 ? -3.711 63.329 49.608 1.00 31.56 488 LYS A O 1
ATOM 3551 N N . PRO A 1 501 ? -3.545 65.255 48.465 1.00 30.15 489 PRO A N 1
ATOM 3552 C CA . PRO A 1 501 ? -2.114 65.154 48.312 1.00 29.22 489 PRO A CA 1
ATOM 3553 C C . PRO A 1 501 ? -1.390 65.581 49.582 1.00 28.50 489 PRO A C 1
ATOM 3554 O O . PRO A 1 501 ? -1.887 66.389 50.367 1.00 28.17 489 PRO A O 1
ATOM 3558 N N . ILE A 1 502 ? -0.222 64.999 49.769 1.00 27.60 490 ILE A N 1
ATOM 3559 C CA . ILE A 1 502 ? 0.684 65.330 50.845 1.00 25.73 490 ILE A CA 1
ATOM 3560 C C . ILE A 1 502 ? 1.206 66.771 50.627 1.00 23.91 490 ILE A C 1
ATOM 3561 O O . ILE A 1 502 ? 1.119 67.275 49.505 1.00 21.44 490 ILE A O 1
ATOM 3566 N N . PRO A 1 503 ? 1.705 67.452 51.669 1.00 22.48 491 PRO A N 1
ATOM 3567 C CA . PRO A 1 503 ? 2.459 68.698 51.450 1.00 20.99 491 PRO A CA 1
ATOM 3568 C C . PRO A 1 503 ? 3.650 68.427 50.525 1.00 20.87 491 PRO A C 1
ATOM 3569 O O . PRO A 1 503 ? 4.335 67.409 50.703 1.00 19.81 491 PRO A O 1
ATOM 3573 N N . PRO A 1 504 ? 3.883 69.307 49.542 1.00 20.39 492 PRO A N 1
ATOM 3574 C CA . PRO A 1 504 ? 4.987 69.122 48.586 1.00 19.76 492 PRO A CA 1
ATOM 3575 C C . PRO A 1 504 ? 6.311 69.259 49.317 1.00 20.41 492 PRO A C 1
ATOM 3576 O O . PRO A 1 504 ? 6.662 70.350 49.756 1.00 20.52 492 PRO A O 1
ATOM 3580 N N . THR A 1 505 ? 7.021 68.137 49.467 1.00 20.41 493 THR A N 1
ATOM 3581 C CA . THR A 1 505 ? 8.200 68.069 50.332 1.00 16.62 493 THR A CA 1
ATOM 3582 C C . THR A 1 505 ? 9.470 67.673 49.569 1.00 17.95 493 THR A C 1
ATOM 3583 O O . THR A 1 505 ? 9.714 66.481 49.298 1.00 18.46 493 THR A O 1
ATOM 3587 N N . LEU A 1 506 ? 10.262 68.677 49.202 1.00 17.85 494 LEU A N 1
ATOM 3588 C CA . LEU A 1 506 ? 11.565 68.442 48.592 1.00 19.31 494 LEU A CA 1
ATOM 3589 C C . LEU A 1 506 ? 12.555 68.300 49.731 1.00 19.18 494 LEU A C 1
ATOM 3590 O O . LEU A 1 506 ? 12.784 69.269 50.438 1.00 21.15 494 LEU A O 1
ATOM 3595 N N . VAL A 1 507 ? 13.117 67.101 49.923 1.00 17.10 495 VAL A N 1
ATOM 3596 C CA . VAL A 1 507 ? 14.173 66.946 50.903 1.00 15.45 495 VAL A CA 1
ATOM 3597 C C . VAL A 1 507 ? 15.501 67.196 50.218 1.00 18.42 495 VAL A C 1
ATOM 3598 O O . VAL A 1 507 ? 15.844 66.553 49.219 1.00 20.20 495 VAL A O 1
ATOM 3602 N N . VAL A 1 508 ? 16.221 68.164 50.768 1.00 19.05 496 VAL A N 1
ATOM 3603 C CA . VAL A 1 508 ? 17.515 68.571 50.283 1.00 21.20 496 VAL A CA 1
ATOM 3604 C C . VAL A 1 508 ? 18.599 67.983 51.172 1.00 21.67 496 VAL A C 1
ATOM 3605 O O . VAL A 1 508 ? 18.635 68.232 52.374 1.00 18.86 496 VAL A O 1
ATOM 3609 N N . GLY A 1 509 ? 19.489 67.206 50.563 1.00 22.23 497 GLY A N 1
ATOM 3610 C CA . GLY A 1 509 ? 20.659 66.666 51.277 1.00 21.77 497 GLY A CA 1
ATOM 3611 C C . GLY A 1 509 ? 21.931 67.264 50.698 1.00 19.87 497 GLY A C 1
ATOM 3612 O O . GLY A 1 509 ? 22.355 66.905 49.598 1.00 23.02 497 GLY A O 1
ATOM 3621 N N . LEU A 1 511 ? 25.904 68.100 50.558 1.00 18.46 499 LEU A N 1
ATOM 3622 C CA . LEU A 1 511 ? 27.276 67.694 50.811 1.00 16.94 499 LEU A CA 1
ATOM 3623 C C . LEU A 1 511 ? 28.148 68.944 50.901 1.00 17.49 499 LEU A C 1
ATOM 3624 O O . LEU A 1 511 ? 28.141 69.782 49.991 1.00 16.26 499 LEU A O 1
ATOM 3629 N N . GLY A 1 512 ? 28.918 69.066 51.984 1.00 16.08 500 GLY A N 1
ATOM 3630 C CA . GLY A 1 512 ? 29.882 70.137 52.087 1.00 13.89 500 GLY A CA 1
ATOM 3631 C C . GLY A 1 512 ? 31.289 69.655 52.417 1.00 15.92 500 GLY A C 1
ATOM 3632 O O . GLY A 1 512 ? 31.491 68.538 52.921 1.00 15.01 500 GLY A O 1
ATOM 3633 N N . LYS A 1 513 ? 32.261 70.523 52.156 1.00 12.54 501 LYS A N 1
ATOM 3634 C CA . LYS A 1 513 ? 33.653 70.233 52.427 1.00 17.51 501 LYS A CA 1
ATOM 3635 C C . LYS A 1 513 ? 34.122 71.111 53.585 1.00 15.90 501 LYS A C 1
ATOM 3636 O O . LYS A 1 513 ? 33.819 72.300 53.605 1.00 15.29 501 LYS A O 1
ATOM 3642 N N . VAL A 1 514 ? 34.854 70.533 54.544 1.00 16.10 502 VAL A N 1
ATOM 3643 C CA . VAL A 1 514 ? 35.308 71.277 55.735 1.00 15.86 502 VAL A CA 1
ATOM 3644 C C . VAL A 1 514 ? 36.539 70.638 56.352 1.00 17.82 502 VAL A C 1
ATOM 3645 O O . VAL A 1 514 ? 36.675 69.419 56.338 1.00 21.14 502 VAL A O 1
ATOM 3649 N N . ASN A 1 515 ? 37.427 71.465 56.895 1.00 17.68 503 ASN A N 1
ATOM 3650 C CA . ASN A 1 515 ? 38.540 71.010 57.729 1.00 18.05 503 ASN A CA 1
ATOM 3651 C C . ASN A 1 515 ? 38.042 70.846 59.171 1.00 20.25 503 ASN A C 1
ATOM 3652 O O . ASN A 1 515 ? 37.637 71.832 59.799 1.00 23.53 503 ASN A O 1
ATOM 3657 N N . PRO A 1 516 ? 38.054 69.618 59.699 1.00 20.15 504 PRO A N 1
ATOM 3658 C CA . PRO A 1 516 ? 37.519 69.367 61.042 1.00 20.87 504 PRO A CA 1
ATOM 3659 C C . PRO A 1 516 ? 38.284 70.159 62.098 1.00 21.88 504 PRO A C 1
ATOM 3660 O O . PRO A 1 516 ? 37.725 70.465 63.164 1.00 22.75 504 PRO A O 1
ATOM 3664 N N . GLN A 1 517 ? 39.539 70.504 61.796 1.00 20.90 505 GLN A N 1
ATOM 3665 C CA . GLN A 1 517 ? 40.375 71.285 62.734 1.00 23.40 505 GLN A CA 1
ATOM 3666 C C . GLN A 1 517 ? 39.811 72.681 62.891 1.00 22.10 505 GLN A C 1
ATOM 3667 O O . GLN A 1 517 ? 40.123 73.370 63.844 1.00 22.76 505 GLN A O 1
ATOM 3673 N N . LYS A 1 518 ? 38.994 73.102 61.933 1.00 21.92 506 LYS A N 1
ATOM 3674 C CA . LYS A 1 518 ? 38.452 74.451 61.959 1.00 23.78 506 LYS A CA 1
ATOM 3675 C C . LYS A 1 518 ? 37.013 74.524 62.492 1.00 22.98 506 LYS A C 1
ATOM 3676 O O . LYS A 1 518 ? 36.427 75.612 62.544 1.00 21.98 506 LYS A O 1
ATOM 3682 N N . VAL A 1 519 ? 36.453 73.380 62.902 1.00 21.63 507 VAL A N 1
ATOM 3683 C CA . VAL A 1 519 ? 35.065 73.354 63.374 1.00 19.62 507 VAL A CA 1
ATOM 3684 C C . VAL A 1 519 ? 34.950 73.851 64.816 1.00 21.74 507 VAL A C 1
ATOM 3685 O O . VAL A 1 519 ? 35.659 73.387 65.712 1.00 21.83 507 VAL A O 1
ATOM 3689 N N . ALA A 1 520 ? 34.048 74.813 65.003 1.00 22.91 508 ALA A N 1
ATOM 3690 C CA . ALA A 1 520 ? 33.763 75.407 66.296 1.00 23.67 508 ALA A CA 1
ATOM 3691 C C . ALA A 1 520 ? 32.946 74.464 67.161 1.00 23.78 508 ALA A C 1
ATOM 3692 O O . ALA A 1 520 ? 31.966 73.862 66.696 1.00 22.98 508 ALA A O 1
ATOM 3694 N N . LYS A 1 521 ? 33.404 74.317 68.399 1.00 24.86 509 LYS A N 1
ATOM 3695 C CA . LYS A 1 521 ? 32.640 73.714 69.499 1.00 28.01 509 LYS A CA 1
ATOM 3696 C C . LYS A 1 521 ? 31.972 74.846 70.321 1.00 25.61 509 LYS A C 1
ATOM 3697 O O . LYS A 1 521 ? 32.462 75.977 70.325 1.00 25.48 509 LYS A O 1
ATOM 3703 N N . PRO A 1 522 ? 30.855 74.557 70.994 1.00 23.59 510 PRO A N 1
ATOM 3704 C CA . PRO A 1 522 ? 30.219 75.541 71.890 1.00 23.88 510 PRO A CA 1
ATOM 3705 C C . PRO A 1 522 ? 31.051 75.841 73.155 1.00 24.57 510 PRO A C 1
ATOM 3706 O O . PRO A 1 522 ? 31.590 74.929 73.784 1.00 24.82 510 PRO A O 1
ATOM 3710 N N . LYS A 1 523 ? 31.144 77.126 73.491 1.00 25.01 511 LYS A N 1
ATOM 3711 C CA . LYS A 1 523 ? 31.980 77.649 74.574 1.00 27.55 511 LYS A CA 1
ATOM 3712 C C . LYS A 1 523 ? 31.158 78.687 75.329 1.00 25.95 511 LYS A C 1
ATOM 3713 O O . LYS A 1 523 ? 30.213 79.243 74.759 1.00 25.74 511 LYS A O 1
ATOM 3719 N N . PRO A 1 524 ? 31.485 78.956 76.593 1.00 24.93 512 PRO A N 1
ATOM 3720 C CA . PRO A 1 524 ? 30.915 80.111 77.274 1.00 24.08 512 PRO A CA 1
ATOM 3721 C C . PRO A 1 524 ? 31.141 81.363 76.440 1.00 24.79 512 PRO A C 1
ATOM 3722 O O . PRO A 1 524 ? 32.280 81.671 76.060 1.00 24.98 512 PRO A O 1
ATOM 3726 N N . SER A 1 525 ? 30.052 82.056 76.123 1.00 24.11 513 SER A N 1
ATOM 3727 C CA . SER A 1 525 ? 30.105 83.158 75.166 1.00 23.74 513 SER A CA 1
ATOM 3728 C C . SER A 1 525 ? 28.893 84.081 75.228 1.00 21.73 513 SER A C 1
ATOM 3729 O O . SER A 1 525 ? 27.962 83.860 76.012 1.00 16.11 513 SER A O 1
ATOM 3732 N N . LYS A 1 526 ? 28.920 85.127 74.402 1.00 22.13 514 LYS A N 1
ATOM 3733 C CA . LYS A 1 526 ? 27.740 85.976 74.221 1.00 22.56 514 LYS A CA 1
ATOM 3734 C C . LYS A 1 526 ? 26.986 85.467 73.006 1.00 22.92 514 LYS A C 1
ATOM 3735 O O . LYS A 1 526 ? 27.578 84.839 72.136 1.00 23.60 514 LYS A O 1
ATOM 3741 N N . VAL A 1 527 ? 25.676 85.696 72.975 1.00 23.18 515 VAL A N 1
ATOM 3742 C CA . VAL A 1 527 ? 24.834 85.250 71.868 1.00 20.81 515 VAL A CA 1
ATOM 3743 C C . VAL A 1 527 ? 24.304 86.489 71.151 1.00 22.78 515 VAL A C 1
ATOM 3744 O O . VAL A 1 527 ? 23.945 87.485 71.792 1.00 23.39 515 VAL A O 1
ATOM 3748 N N . PHE A 1 528 ? 24.281 86.418 69.824 1.00 23.19 516 PHE A N 1
ATOM 3749 C CA . PHE A 1 528 ? 23.854 87.510 68.977 1.00 23.35 516 PHE A CA 1
ATOM 3750 C C . PHE A 1 528 ? 22.891 86.993 67.900 1.00 23.34 516 PHE A C 1
ATOM 3751 O O . PHE A 1 528 ? 23.111 85.938 67.331 1.00 24.64 516 PHE A O 1
ATOM 3759 N N . ALA A 1 529 ? 21.818 87.724 67.628 1.00 23.53 517 ALA A N 1
ATOM 3760 C CA . ALA A 1 529 ? 20.997 87.419 66.451 1.00 22.57 517 ALA A CA 1
ATOM 3761 C C . ALA A 1 529 ? 21.563 88.213 65.279 1.00 23.46 517 ALA A C 1
ATOM 3762 O O . ALA A 1 529 ? 21.588 89.452 65.293 1.00 23.29 517 ALA A O 1
ATOM 3764 N N . VAL A 1 530 ? 22.068 87.497 64.285 1.00 22.36 518 VAL A N 1
ATOM 3765 C CA . VAL A 1 530 ? 22.716 88.146 63.154 1.00 21.54 518 VAL A CA 1
ATOM 3766 C C . VAL A 1 530 ? 21.819 87.967 61.933 1.00 22.39 518 VAL A C 1
ATOM 3767 O O . VAL A 1 530 ? 21.496 86.841 61.556 1.00 21.62 518 VAL A O 1
ATOM 3771 N N . GLY A 1 531 ? 21.389 89.091 61.357 1.00 24.28 519 GLY A N 1
ATOM 3772 C CA . GLY A 1 531 ? 20.564 89.094 60.142 1.00 22.90 519 GLY A CA 1
ATOM 3773 C C . GLY A 1 531 ? 19.255 89.848 60.285 1.00 23.75 519 GLY A C 1
ATOM 3774 O O . GLY A 1 531 ? 19.166 90.817 61.039 1.00 24.17 519 GLY A O 1
ATOM 3775 N N . TRP A 1 532 ? 18.243 89.390 59.556 1.00 23.10 520 TRP A N 1
ATOM 3776 C CA . TRP A 1 532 ? 16.934 90.035 59.534 1.00 23.84 520 TRP A CA 1
ATOM 3777 C C . TRP A 1 532 ? 15.828 89.055 59.904 1.00 23.23 520 TRP A C 1
ATOM 3778 O O . TRP A 1 532 ? 15.906 87.869 59.587 1.00 24.21 520 TRP A O 1
ATOM 3789 N N . ASN A 1 533 ? 14.771 89.549 60.533 1.00 23.16 521 ASN A N 1
ATOM 3790 C CA . ASN A 1 533 ? 13.683 88.661 60.969 1.00 23.24 521 ASN A CA 1
ATOM 3791 C C . ASN A 1 533 ? 12.666 88.253 59.863 1.00 21.56 521 ASN A C 1
ATOM 3792 O O . ASN A 1 533 ? 11.667 87.571 60.133 1.00 19.10 521 ASN A O 1
ATOM 3797 N N . ASP A 1 534 ? 12.950 88.649 58.625 1.00 19.03 522 ASP A N 1
ATOM 3798 C CA . ASP A 1 534 ? 12.100 88.326 57.493 1.00 20.28 522 ASP A CA 1
ATOM 3799 C C . ASP A 1 534 ? 12.981 88.024 56.281 1.00 21.77 522 ASP A C 1
ATOM 3800 O O . ASP A 1 534 ? 14.210 87.998 56.381 1.00 23.20 522 ASP A O 1
ATOM 3805 N N . PHE A 1 535 ? 12.369 87.804 55.130 1.00 20.76 523 PHE A N 1
ATOM 3806 C CA . PHE A 1 535 ? 13.115 87.301 54.008 1.00 20.33 523 PHE A CA 1
ATOM 3807 C C . PHE A 1 535 ? 13.011 88.202 52.786 1.00 21.30 523 PHE A C 1
ATOM 3808 O O . PHE A 1 535 ? 11.914 88.633 52.393 1.00 20.05 523 PHE A O 1
ATOM 3816 N N . GLU A 1 536 ? 14.170 88.472 52.188 1.00 20.51 524 GLU A N 1
ATOM 3817 C CA . GLU A 1 536 ? 14.258 89.114 50.882 1.00 22.41 524 GLU A CA 1
ATOM 3818 C C . GLU A 1 536 ? 15.416 88.424 50.164 1.00 21.51 524 GLU A C 1
ATOM 3819 O O . GLU A 1 536 ? 16.537 88.417 50.667 1.00 22.37 524 GLU A O 1
ATOM 3825 N N . LEU A 1 537 ? 15.137 87.815 49.014 1.00 21.58 525 LEU A N 1
ATOM 3826 C CA . LEU A 1 537 ? 16.152 87.046 48.247 1.00 22.40 525 LEU A CA 1
ATOM 3827 C C . LEU A 1 537 ? 17.455 87.815 47.985 1.00 22.55 525 LEU A C 1
ATOM 3828 O O . LEU A 1 537 ? 18.536 87.241 47.987 1.00 21.79 525 LEU A O 1
ATOM 3833 N N . GLU A 1 538 ? 17.324 89.119 47.766 1.00 23.30 526 GLU A N 1
ATOM 3834 C CA . GLU A 1 538 ? 18.430 89.986 47.406 1.00 26.90 526 GLU A CA 1
ATOM 3835 C C . GLU A 1 538 ? 19.394 90.230 48.577 1.00 28.27 526 GLU A C 1
ATOM 3836 O O . GLU A 1 538 ? 20.416 90.889 48.408 1.00 31.77 526 GLU A O 1
ATOM 3842 N N . ARG A 1 539 ? 19.093 89.710 49.760 1.00 26.35 527 ARG A N 1
ATOM 3843 C CA . ARG A 1 539 ? 20.065 89.838 50.848 1.00 28.02 527 ARG A CA 1
ATOM 3844 C C . ARG A 1 539 ? 20.626 88.528 51.422 1.00 25.60 527 ARG A C 1
ATOM 3845 O O . ARG A 1 539 ? 21.536 88.553 52.251 1.00 26.90 527 ARG A O 1
ATOM 3853 N N . GLU A 1 540 ? 20.108 87.403 50.937 1.00 22.88 528 GLU A N 1
ATOM 3854 C CA . GLU A 1 540 ? 20.592 86.078 51.302 1.00 21.76 528 GLU A CA 1
ATOM 3855 C C . GLU A 1 540 ? 22.104 85.932 51.160 1.00 21.04 528 GLU A C 1
ATOM 3856 O O . GLU A 1 540 ? 22.775 85.433 52.078 1.00 21.26 528 GLU A O 1
ATOM 3862 N N . LYS A 1 541 ? 22.643 86.377 50.030 1.00 19.74 529 LYS A N 1
ATOM 3863 C CA . LYS A 1 541 ? 24.079 86.229 49.798 1.00 20.87 529 LYS A CA 1
ATOM 3864 C C . LYS A 1 541 ? 24.936 87.044 50.765 1.00 22.06 529 LYS A C 1
ATOM 3865 O O . LYS A 1 541 ? 26.017 86.601 51.153 1.00 22.92 529 LYS A O 1
ATOM 3871 N N . GLU A 1 542 ? 24.420 88.201 51.190 1.00 22.93 530 GLU A N 1
ATOM 3872 C CA . GLU A 1 542 ? 25.037 88.993 52.239 1.00 23.71 530 GLU A CA 1
ATOM 3873 C C . GLU A 1 542 ? 25.031 88.310 53.599 1.00 23.64 530 GLU A C 1
ATOM 3874 O O . GLU A 1 542 ? 25.959 88.476 54.393 1.00 22.26 530 GLU A O 1
ATOM 3880 N N . LEU A 1 543 ? 23.988 87.545 53.876 1.00 23.55 531 LEU A N 1
ATOM 3881 C CA . LEU A 1 543 ? 23.968 86.748 55.105 1.00 24.72 531 LEU A CA 1
ATOM 3882 C C . LEU A 1 543 ? 25.046 85.651 55.031 1.00 24.08 531 LEU A C 1
ATOM 3883 O O . LEU A 1 543 ? 25.840 85.446 55.972 1.00 23.89 531 LEU A O 1
ATOM 3888 N N . TRP A 1 544 ? 25.084 84.976 53.888 1.00 20.99 532 TRP A N 1
ATOM 3889 C CA . TRP A 1 544 ? 26.084 83.955 53.635 1.00 21.23 532 TRP A CA 1
ATOM 3890 C C . TRP A 1 544 ? 27.496 84.510 53.843 1.00 22.77 532 TRP A C 1
ATOM 3891 O O . TRP A 1 544 ? 28.343 83.849 54.466 1.00 19.85 532 TRP A O 1
ATOM 3902 N N . ARG A 1 545 ? 27.740 85.726 53.338 1.00 23.79 533 ARG A N 1
ATOM 3903 C CA . ARG A 1 545 ? 29.056 86.353 53.464 1.00 23.46 533 ARG A CA 1
ATOM 3904 C C . ARG A 1 545 ? 29.396 86.643 54.935 1.00 21.58 533 ARG A C 1
ATOM 3905 O O . ARG A 1 545 ? 30.552 86.465 55.373 1.00 20.48 533 ARG A O 1
ATOM 3913 N N . ALA A 1 546 ? 28.382 87.069 55.688 1.00 19.56 534 ALA A N 1
ATOM 3914 C CA . ALA A 1 546 ? 28.488 87.287 57.128 1.00 20.68 534 ALA A CA 1
ATOM 3915 C C . ALA A 1 546 ? 28.757 85.996 57.882 1.00 21.47 534 ALA A C 1
ATOM 3916 O O . ALA A 1 546 ? 29.610 85.969 58.759 1.00 23.16 534 ALA A O 1
ATOM 3918 N N . ILE A 1 547 ? 28.022 84.928 57.566 1.00 21.76 535 ILE A N 1
ATOM 3919 C CA . ILE A 1 547 ? 28.270 83.625 58.224 1.00 21.73 535 ILE A CA 1
ATOM 3920 C C . ILE A 1 547 ? 29.685 83.129 57.954 1.00 23.33 535 ILE A C 1
ATOM 3921 O O . ILE A 1 547 ? 30.391 82.699 58.876 1.00 25.43 535 ILE A O 1
ATOM 3926 N N . ARG A 1 548 ? 30.095 83.210 56.687 1.00 23.12 536 ARG A N 1
ATOM 3927 C CA . ARG A 1 548 ? 31.422 82.793 56.271 1.00 24.89 536 ARG A CA 1
ATOM 3928 C C . ARG A 1 548 ? 32.509 83.529 57.056 1.00 23.42 536 ARG A C 1
ATOM 3929 O O . ARG A 1 548 ? 33.433 82.911 57.587 1.00 22.76 536 ARG A O 1
ATOM 3937 N N . LYS A 1 549 ? 32.372 84.849 57.135 1.00 21.48 537 LYS A N 1
ATOM 3938 C CA . LYS A 1 549 ? 33.343 85.678 57.818 1.00 21.27 537 LYS A CA 1
ATOM 3939 C C . LYS A 1 549 ? 33.426 85.285 59.279 1.00 20.64 537 LYS A C 1
ATOM 3940 O O . LYS A 1 549 ? 34.512 85.104 59.801 1.00 18.67 537 LYS A O 1
ATOM 3946 N N . LEU A 1 550 ? 32.268 85.162 59.926 1.00 20.54 538 LEU A N 1
ATOM 3947 C CA . LEU A 1 550 ? 32.220 84.873 61.345 1.00 21.84 538 LEU A CA 1
ATOM 3948 C C . LEU A 1 550 ? 32.708 83.449 61.648 1.00 22.79 538 LEU A C 1
ATOM 3949 O O . LEU A 1 550 ? 33.393 83.214 62.654 1.00 20.42 538 LEU A O 1
ATOM 3954 N N . SER A 1 551 ? 32.343 82.513 60.774 1.00 22.11 539 SER A N 1
ATOM 3955 C CA . SER A 1 551 ? 32.844 81.151 60.864 1.00 24.26 539 SER A CA 1
ATOM 3956 C C . SER A 1 551 ? 34.372 81.095 60.778 1.00 25.41 539 SER A C 1
ATOM 3957 O O . SER A 1 551 ? 34.995 80.358 61.547 1.00 26.09 539 SER A O 1
ATOM 3960 N N . GLU A 1 552 ? 34.966 81.882 59.869 1.00 25.64 540 GLU A N 1
ATOM 3961 C CA . GLU A 1 552 ? 36.418 81.886 59.667 1.00 28.61 540 GLU A CA 1
ATOM 3962 C C . GLU A 1 552 ? 37.143 82.319 60.951 1.00 28.03 540 GLU A C 1
ATOM 3963 O O . GLU A 1 552 ? 38.282 81.892 61.213 1.00 25.68 540 GLU A O 1
ATOM 3969 N N . GLU A 1 553 ? 36.476 83.160 61.747 1.00 28.72 541 GLU A N 1
ATOM 3970 C CA . GLU A 1 553 ? 37.039 83.679 63.008 1.00 29.44 541 GLU A CA 1
ATOM 3971 C C . GLU A 1 553 ? 36.736 82.775 64.230 1.00 28.76 541 GLU A C 1
ATOM 3972 O O . GLU A 1 553 ? 36.999 83.165 65.374 1.00 26.88 541 GLU A O 1
ATOM 3978 N N . GLY A 1 554 ? 36.166 81.590 63.985 1.00 28.07 542 GLY A N 1
ATOM 3979 C CA . GLY A 1 554 ? 35.960 80.589 65.039 1.00 24.98 542 GLY A CA 1
ATOM 3980 C C . GLY A 1 554 ? 34.669 80.707 65.828 1.00 24.14 542 GLY A C 1
ATOM 3981 O O . GLY A 1 554 ? 34.515 80.058 66.865 1.00 24.34 542 GLY A O 1
ATOM 3982 N N . ALA A 1 555 ? 33.729 81.510 65.334 1.00 24.31 543 ALA A N 1
ATOM 3983 C CA . ALA A 1 555 ? 32.431 81.681 65.993 1.00 24.08 543 ALA A CA 1
ATOM 3984 C C . ALA A 1 555 ? 31.595 80.413 65.866 1.00 24.75 543 ALA A C 1
ATOM 3985 O O . ALA A 1 555 ? 31.703 79.692 64.874 1.00 23.55 543 ALA A O 1
ATOM 3987 N N . PHE A 1 556 ? 30.790 80.129 66.888 1.00 24.57 544 PHE A N 1
ATOM 3988 C CA . PHE A 1 556 ? 29.866 79.009 66.836 1.00 23.14 544 PHE A CA 1
ATOM 3989 C C . PHE A 1 556 ? 28.518 79.533 66.342 1.00 24.73 544 PHE A C 1
ATOM 3990 O O . PHE A 1 556 ? 28.027 80.529 66.861 1.00 26.97 544 PHE A O 1
ATOM 3998 N N . ILE A 1 557 ? 27.925 78.881 65.335 1.00 24.73 545 ILE A N 1
ATOM 3999 C CA . ILE A 1 557 ? 26.750 79.445 64.651 1.00 23.67 545 ILE A CA 1
ATOM 4000 C C . ILE A 1 557 ? 25.604 78.430 64.508 1.00 23.96 545 ILE A C 1
ATOM 4001 O O . ILE A 1 557 ? 25.797 77.353 63.953 1.00 25.82 545 ILE A O 1
ATOM 4006 N N . LEU A 1 558 ? 24.424 78.782 65.021 1.00 22.71 546 LEU A N 1
ATOM 4007 C CA . LEU A 1 558 ? 23.199 78.004 64.790 1.00 21.88 546 LEU A CA 1
ATOM 4008 C C . LEU A 1 558 ? 22.341 78.652 63.705 1.00 22.12 546 LEU A C 1
ATOM 4009 O O . LEU A 1 558 ? 22.094 79.854 63.739 1.00 22.79 546 LEU A O 1
ATOM 4014 N N . SER A 1 559 ? 21.871 77.843 62.765 1.00 23.21 547 SER A N 1
ATOM 4015 C CA . SER A 1 559 ? 20.968 78.308 61.706 1.00 25.34 547 SER A CA 1
ATOM 4016 C C . SER A 1 559 ? 19.747 77.394 61.649 1.00 26.17 547 SER A C 1
ATOM 4017 O O . SER A 1 559 ? 19.815 76.270 61.152 1.00 28.78 547 SER A O 1
ATOM 4020 N N . SER A 1 560 ? 18.631 77.895 62.162 1.00 27.13 548 SER A N 1
ATOM 4021 C CA . SER A 1 560 ? 17.415 77.111 62.312 1.00 27.42 548 SER A CA 1
ATOM 4022 C C . SER A 1 560 ? 16.180 77.997 62.168 1.00 26.61 548 SER A C 1
ATOM 4023 O O . SER A 1 560 ? 16.207 79.181 62.505 1.00 25.61 548 SER A O 1
ATOM 4026 N N . SER A 1 561 ? 15.119 77.414 61.616 1.00 27.82 549 SER A N 1
ATOM 4027 C CA . SER A 1 561 ? 13.875 78.130 61.324 1.00 29.56 549 SER A CA 1
ATOM 4028 C C . SER A 1 561 ? 13.376 78.784 62.579 1.00 28.96 549 SER A C 1
ATOM 4029 O O . SER A 1 561 ? 12.988 79.951 62.571 1.00 28.88 549 SER A O 1
ATOM 4032 N N . GLN A 1 562 ? 13.406 78.019 63.663 1.00 29.80 550 GLN A N 1
ATOM 4033 C CA . GLN A 1 562 ? 12.902 78.478 64.953 1.00 30.66 550 GLN A CA 1
ATOM 4034 C C . GLN A 1 562 ? 13.920 79.298 65.736 1.00 29.14 550 GLN A C 1
ATOM 4035 O O . GLN A 1 562 ? 13.642 79.696 66.876 1.00 30.64 550 GLN A O 1
ATOM 4041 N N . LEU A 1 563 ? 15.084 79.545 65.130 1.00 25.14 551 LEU A N 1
ATOM 4042 C CA . LEU A 1 563 ? 16.239 80.189 65.807 1.00 27.75 551 LEU A CA 1
ATOM 4043 C C . LEU A 1 563 ? 16.935 79.342 66.875 1.00 25.00 551 LEU A C 1
ATOM 4044 O O . LEU A 1 563 ? 18.099 79.006 66.725 1.00 25.11 551 LEU A O 1
ATOM 4049 N N . LEU A 1 564 ? 16.232 79.032 67.962 1.00 25.03 552 LEU A N 1
ATOM 4050 C CA . LEU A 1 564 ? 16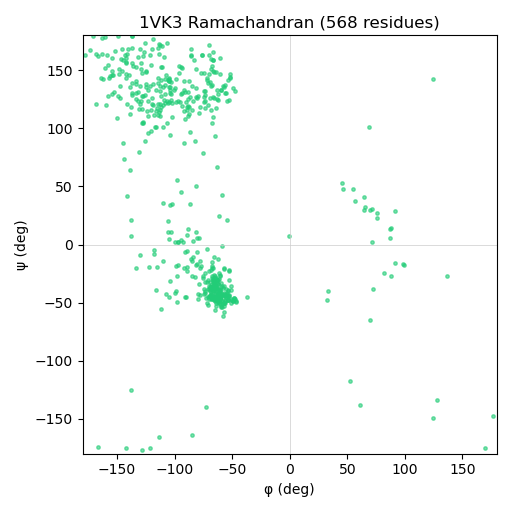.731 78.108 68.980 1.00 26.31 552 LEU A CA 1
ATOM 4051 C C . LEU A 1 564 ? 15.667 77.070 69.273 1.00 26.00 552 LEU A C 1
ATOM 4052 O O . LEU A 1 564 ? 14.500 77.419 69.405 1.00 24.84 552 LEU A O 1
ATOM 4057 N N . THR A 1 565 ? 16.071 75.806 69.383 1.00 25.57 553 THR A N 1
ATOM 4058 C CA . THR A 1 565 ? 15.131 74.714 69.657 1.00 27.12 553 THR A CA 1
ATOM 4059 C C . THR A 1 565 ? 15.469 73.987 70.962 1.00 28.63 553 THR A C 1
ATOM 4060 O O . THR A 1 565 ? 16.545 74.189 71.536 1.00 30.40 553 THR A O 1
ATOM 4064 N N . ARG A 1 566 ? 14.536 73.148 71.418 1.00 28.14 554 ARG A N 1
ATOM 4065 C CA . ARG A 1 566 ? 14.763 72.236 72.519 1.00 26.62 554 ARG A CA 1
ATOM 4066 C C . ARG A 1 566 ? 15.964 71.370 72.196 1.00 24.63 554 ARG A C 1
ATOM 4067 O O . ARG A 1 566 ? 16.845 71.194 73.035 1.00 23.99 554 ARG A O 1
ATOM 4069 N N . THR A 1 567 ? 16.029 70.865 70.969 1.00 24.04 555 THR A N 1
ATOM 4070 C CA . THR A 1 567 ? 17.205 70.084 70.524 1.00 24.06 555 THR A CA 1
ATOM 4071 C C . THR A 1 567 ? 18.547 70.817 70.754 1.00 24.78 555 THR A C 1
ATOM 4072 O O . THR A 1 567 ? 19.506 70.214 71.244 1.00 25.25 555 THR A O 1
ATOM 4076 N N . HIS A 1 568 ? 18.594 72.113 70.436 1.00 23.73 556 HIS A N 1
ATOM 4077 C CA . HIS A 1 568 ? 19.762 72.939 70.688 1.00 23.30 556 HIS A CA 1
ATOM 4078 C C . HIS A 1 568 ? 20.064 73.001 72.168 1.00 26.03 556 HIS A C 1
ATOM 4079 O O . HIS A 1 568 ? 21.203 72.765 72.585 1.00 27.39 556 HIS A O 1
ATOM 4086 N N . VAL A 1 569 ? 19.027 73.313 72.952 1.00 25.93 557 VAL A N 1
ATOM 4087 C CA . VAL A 1 569 ? 19.105 73.403 74.404 1.00 24.59 557 VAL A CA 1
ATOM 4088 C C . VAL A 1 569 ? 19.616 72.117 75.060 1.00 24.90 557 VAL A C 1
ATOM 4089 O O . VAL A 1 569 ? 20.535 72.158 75.884 1.00 26.69 557 VAL A O 1
ATOM 4093 N N . GLU A 1 570 ? 19.039 70.982 74.676 1.00 26.89 558 GLU A N 1
ATOM 4094 C CA . GLU A 1 570 ? 19.458 69.679 75.196 1.00 28.88 558 GLU A CA 1
ATOM 4095 C C . GLU A 1 570 ? 20.881 69.293 74.746 1.00 29.32 558 GLU A C 1
ATOM 4096 O O . GLU A 1 570 ? 21.617 68.627 75.488 1.00 30.31 558 GLU A O 1
ATOM 4099 N N . THR A 1 571 ? 21.272 69.734 73.551 1.00 29.08 559 THR A N 1
ATOM 4100 C CA . THR A 1 571 ? 22.632 69.476 73.047 1.00 28.16 559 THR A CA 1
ATOM 4101 C C . THR A 1 571 ? 23.675 70.290 73.806 1.00 27.83 559 THR A C 1
ATOM 4102 O O . THR A 1 571 ? 24.744 69.771 74.111 1.00 28.28 559 THR A O 1
ATOM 4106 N N . PHE A 1 572 ? 23.339 71.540 74.146 1.00 27.35 560 PHE A N 1
ATOM 4107 C CA . PHE A 1 572 ? 24.195 72.386 74.990 1.00 27.20 560 PHE A CA 1
ATOM 4108 C C . PHE A 1 572 ? 24.450 71.775 76.356 1.00 28.01 560 PHE A C 1
ATOM 4109 O O . PHE A 1 572 ? 25.523 71.981 76.917 1.00 27.85 560 PHE A O 1
ATOM 4117 N N . ARG A 1 573 ? 23.465 71.039 76.880 1.00 30.14 561 ARG A N 1
ATOM 4118 C CA . ARG A 1 573 ? 23.586 70.369 78.190 1.00 33.91 561 ARG A CA 1
ATOM 4119 C C . ARG A 1 573 ? 24.610 69.238 78.203 1.00 33.69 561 ARG A C 1
ATOM 4120 O O . ARG A 1 573 ? 25.176 68.930 79.251 1.00 33.48 561 ARG A O 1
ATOM 4128 N N . GLU A 1 574 ? 24.840 68.628 77.036 1.00 36.16 562 GLU A N 1
ATOM 4129 C CA . GLU A 1 574 ? 25.902 67.627 76.853 1.00 35.97 562 GLU A CA 1
ATOM 4130 C C . GLU A 1 574 ? 27.274 68.248 77.089 1.00 34.51 562 GLU A C 1
ATOM 4131 O O . GLU A 1 574 ? 28.198 67.579 77.559 1.00 34.81 562 GLU A O 1
ATOM 4137 N N . TYR A 1 575 ? 27.377 69.541 76.783 1.00 32.07 563 TYR A N 1
ATOM 4138 C CA . TYR A 1 575 ? 28.578 70.326 77.021 1.00 29.65 563 TYR A CA 1
ATOM 4139 C C . TYR A 1 575 ? 28.547 71.027 78.376 1.00 30.04 563 TYR A C 1
ATOM 4140 O O . TYR A 1 575 ? 29.467 71.775 78.710 1.00 30.27 563 TYR A O 1
ATOM 4149 N N . GLY A 1 576 ? 27.486 70.802 79.147 1.00 29.63 564 GLY A N 1
ATOM 4150 C CA . GLY A 1 576 ? 27.334 71.439 80.458 1.00 28.65 564 GLY A CA 1
ATOM 4151 C C . GLY A 1 576 ? 27.079 72.937 80.369 1.00 29.55 564 GLY A C 1
ATOM 4152 O O . GLY A 1 576 ? 27.454 73.690 81.269 1.00 29.26 564 GLY A O 1
ATOM 4153 N N . LEU A 1 577 ? 26.438 73.375 79.286 1.00 28.61 565 LEU A N 1
ATOM 4154 C CA . LEU A 1 577 ? 26.248 74.809 79.041 1.00 27.93 565 LEU A CA 1
ATOM 4155 C C . LEU A 1 577 ? 24.771 75.204 79.103 1.00 27.94 565 LEU A C 1
ATOM 4156 O O . LEU A 1 577 ? 23.893 74.433 78.701 1.00 29.51 565 LEU A O 1
ATOM 4161 N N . LYS A 1 578 ? 24.515 76.394 79.640 1.00 27.09 566 LYS A N 1
ATOM 4162 C CA . LYS A 1 578 ? 23.163 76.926 79.796 1.00 27.53 566 LYS A CA 1
ATOM 4163 C C . LYS A 1 578 ? 23.012 78.168 78.942 1.00 26.87 566 LYS A C 1
ATOM 4164 O O . LYS A 1 578 ? 23.865 79.052 78.972 1.00 28.12 566 LYS A O 1
ATOM 4166 N N . ILE A 1 579 ? 21.917 78.230 78.191 1.00 26.73 567 ILE A N 1
ATOM 4167 C CA . ILE A 1 579 ? 21.601 79.392 77.376 1.00 27.32 567 ILE A CA 1
ATOM 4168 C C . ILE A 1 579 ? 20.511 80.218 78.068 1.00 27.57 567 ILE A C 1
ATOM 4169 O O . ILE A 1 579 ? 19.491 79.676 78.496 1.00 28.39 567 ILE A O 1
ATOM 4174 N N . GLU A 1 580 ? 20.746 81.521 78.199 1.00 26.12 568 GLU A N 1
ATOM 4175 C CA . GLU A 1 580 ? 19.714 82.437 78.663 1.00 26.75 568 GLU A CA 1
ATOM 4176 C C . GLU A 1 580 ? 19.625 83.556 77.640 1.00 27.66 568 GLU A C 1
ATOM 4177 O O . GLU A 1 580 ? 20.507 84.414 77.574 1.00 28.85 568 GLU A O 1
ATOM 4179 N N . VAL A 1 581 ? 18.573 83.526 76.826 1.00 28.46 569 VAL A N 1
ATOM 4180 C CA . VAL A 1 581 ? 18.410 84.488 75.738 1.00 29.07 569 VAL A CA 1
ATOM 4181 C C . VAL A 1 581 ? 17.027 85.124 75.665 1.00 30.89 569 VAL A C 1
ATOM 4182 O O . VAL A 1 581 ? 16.070 84.623 76.245 1.00 31.81 569 VAL A O 1
ATOM 4186 N N . LYS A 1 582 ? 16.952 86.251 74.966 1.00 31.58 570 LYS A N 1
ATOM 4187 C CA . LYS A 1 582 ? 15.692 86.872 74.616 1.00 31.17 570 LYS A CA 1
ATOM 4188 C C . LYS A 1 582 ? 15.620 86.822 73.098 1.00 30.32 570 LYS A C 1
ATOM 4189 O O . LYS A 1 582 ? 16.257 87.631 72.415 1.00 28.97 570 LYS A O 1
ATOM 4193 N N . LEU A 1 583 ? 14.861 85.861 72.574 1.00 28.32 571 LEU A N 1
ATOM 4194 C CA . LEU A 1 583 ? 14.782 85.665 71.125 1.00 28.83 571 LEU A CA 1
ATOM 4195 C C . LEU A 1 583 ? 13.961 86.744 70.426 1.00 29.68 571 LEU A C 1
ATOM 4196 O O . LEU A 1 583 ? 12.844 87.057 70.855 1.00 30.91 571 LEU A O 1
ATOM 4201 N N . PRO A 1 584 ? 14.507 87.294 69.344 1.00 29.27 572 PRO A N 1
ATOM 4202 C CA . PRO A 1 584 ? 13.778 88.244 68.510 1.00 28.94 572 PRO A CA 1
ATOM 4203 C C . PRO A 1 584 ? 12.610 87.567 67.827 1.00 27.72 572 PRO A C 1
ATOM 4204 O O . PRO A 1 584 ? 12.683 86.374 67.543 1.00 28.40 572 PRO A O 1
ATOM 4208 N N . GLU A 1 585 ? 11.534 88.320 67.591 1.00 30.36 573 GLU A N 1
ATOM 4209 C CA . GLU A 1 585 ? 10.383 87.820 66.822 1.00 30.41 573 GLU A CA 1
ATOM 4210 C C . GLU A 1 585 ? 10.743 87.627 65.363 1.00 30.03 573 GLU A C 1
ATOM 4211 O O . GLU A 1 585 ? 11.213 88.550 64.685 1.00 31.79 573 GLU A O 1
ATOM 4217 N N . VAL A 1 586 ? 10.482 86.424 64.883 1.00 27.60 574 VAL A N 1
ATOM 4218 C CA . VAL A 1 586 ? 10.911 86.024 63.572 1.00 24.63 574 VAL A CA 1
ATOM 4219 C C . VAL A 1 586 ? 9.730 85.530 62.730 1.00 21.72 574 VAL A C 1
ATOM 4220 O O . VAL A 1 586 ? 8.859 84.822 63.226 1.00 21.44 574 VAL A O 1
ATOM 4224 N N . ARG A 1 587 ? 9.703 85.922 61.461 1.00 18.99 575 ARG A N 1
ATOM 4225 C CA . ARG A 1 587 ? 8.703 85.439 60.486 1.00 19.80 575 ARG A CA 1
ATOM 4226 C C . ARG A 1 587 ? 8.862 83.925 60.159 1.00 19.57 575 ARG A C 1
ATOM 4227 O O . ARG A 1 587 ? 9.902 83.333 60.484 1.00 18.15 575 ARG A O 1
ATOM 4235 N N . PRO A 1 588 ? 7.867 83.283 59.527 1.00 17.16 576 PRO A N 1
ATOM 4236 C CA . PRO A 1 588 ? 8.023 81.874 59.151 1.00 17.19 576 PRO A CA 1
ATOM 4237 C C . PRO A 1 588 ? 9.232 81.665 58.212 1.00 17.77 576 PRO A C 1
ATOM 4238 O O . PRO A 1 588 ? 9.936 80.644 58.318 1.00 12.13 576 PRO A O 1
ATOM 4242 N N . ALA A 1 589 ? 9.474 82.642 57.329 1.00 16.89 577 ALA A N 1
ATOM 4243 C CA . ALA A 1 589 ? 10.695 82.691 56.526 1.00 18.24 577 ALA A CA 1
ATOM 4244 C C . ALA A 1 589 ? 11.582 83.886 56.931 1.00 19.58 577 ALA A C 1
ATOM 4245 O O . ALA A 1 589 ? 11.240 85.043 56.671 1.00 19.66 577 ALA A O 1
ATOM 4247 N N . HIS A 1 590 ? 12.729 83.608 57.542 1.00 21.92 578 HIS A N 1
ATOM 4248 C CA . HIS A 1 590 ? 13.615 84.684 57.987 1.00 24.29 578 HIS A CA 1
ATOM 4249 C C . HIS A 1 590 ? 15.058 84.579 57.467 1.00 25.15 578 HIS A C 1
ATOM 4250 O O . HIS A 1 590 ? 15.431 83.583 56.843 1.00 25.95 578 HIS A O 1
ATOM 4257 N N . GLN A 1 591 ? 15.857 85.617 57.736 1.00 24.07 579 GLN A N 1
ATOM 4258 C CA . GLN A 1 591 ? 17.266 85.638 57.355 1.00 23.89 579 GLN A CA 1
ATOM 4259 C C . GLN A 1 591 ? 18.159 85.923 58.564 1.00 25.80 579 GLN A C 1
ATOM 4260 O O . GLN A 1 591 ? 19.031 86.801 58.531 1.00 24.24 579 GLN A O 1
ATOM 4274 N N . VAL A 1 593 ? 20.470 84.122 62.004 1.00 26.99 581 VAL A N 1
ATOM 4275 C CA . VAL A 1 593 ? 21.179 83.007 62.644 1.00 22.95 581 VAL A CA 1
ATOM 4276 C C . VAL A 1 593 ? 21.636 83.436 64.041 1.00 22.52 581 VAL A C 1
ATOM 4277 O O . VAL A 1 593 ? 21.671 84.632 64.358 1.00 22.94 581 VAL A O 1
ATOM 4281 N N . LEU A 1 594 ? 21.979 82.459 64.871 1.00 23.29 582 LEU A N 1
ATOM 4282 C CA . LEU A 1 594 ? 22.545 82.745 66.196 1.00 24.51 582 LEU A CA 1
ATOM 4283 C C . LEU A 1 594 ? 24.028 82.479 66.225 1.00 24.16 582 LEU A C 1
ATOM 4284 O O . LEU A 1 594 ? 24.484 81.371 65.927 1.00 26.88 582 LEU A O 1
ATOM 4289 N N . VAL A 1 595 ? 24.765 83.525 66.575 1.00 24.31 583 VAL A N 1
ATOM 4290 C CA . VAL A 1 595 ? 26.220 83.525 66.570 1.00 23.17 583 VAL A CA 1
ATOM 4291 C C . VAL A 1 595 ? 26.729 83.613 68.009 1.00 23.44 583 VAL A C 1
ATOM 4292 O O . VAL A 1 595 ? 26.318 84.483 68.757 1.00 25.87 583 VAL A O 1
ATOM 4296 N N . PHE A 1 596 ? 27.610 82.693 68.384 1.00 22.59 584 PHE A N 1
ATOM 4297 C CA . PHE A 1 596 ? 28.095 82.574 69.752 1.00 22.77 584 PHE A CA 1
ATOM 4298 C C . PHE A 1 596 ? 29.560 82.921 69.702 1.00 25.38 584 PHE A C 1
ATOM 4299 O O . PHE A 1 596 ? 30.356 82.215 69.052 1.00 25.77 584 PHE A O 1
ATOM 4307 N N . SER A 1 597 ? 29.911 84.035 70.347 1.00 26.97 585 SER A N 1
ATOM 4308 C CA . SER A 1 597 ? 31.281 84.578 70.304 1.00 26.61 585 SER A CA 1
ATOM 4309 C C . SER A 1 597 ? 31.597 85.366 71.558 1.00 25.23 585 SER A C 1
ATOM 4310 O O . SER A 1 597 ? 30.696 85.702 72.327 1.00 26.07 585 SER A O 1
ATOM 4313 N N . GLU A 1 598 ? 32.878 85.659 71.765 1.00 25.30 586 GLU A N 1
ATOM 4314 C CA . GLU A 1 598 ? 33.312 86.420 72.930 1.00 25.49 586 GLU A CA 1
ATOM 4315 C C . GLU A 1 598 ? 32.849 87.862 72.832 1.00 24.68 586 GLU A C 1
ATOM 4316 O O . GLU A 1 598 ? 32.427 88.459 73.838 1.00 24.35 586 GLU A O 1
ATOM 4319 N N . ARG A 1 599 ? 32.925 88.401 71.613 1.00 23.56 587 ARG A N 1
ATOM 4320 C CA . ARG A 1 599 ? 32.637 89.804 71.332 1.00 23.81 587 ARG A CA 1
ATOM 4321 C C . ARG A 1 599 ? 31.660 89.960 70.162 1.00 22.95 587 ARG A C 1
ATOM 4322 O O . ARG A 1 599 ? 31.369 89.003 69.441 1.00 22.72 587 ARG A O 1
ATOM 4330 N N . THR A 1 600 ? 31.157 91.177 69.981 1.00 24.28 588 THR A N 1
ATOM 4331 C CA . THR A 1 600 ? 30.148 91.464 68.964 1.00 24.18 588 THR A CA 1
ATOM 4332 C C . THR A 1 600 ? 30.674 91.202 67.539 1.00 25.93 588 THR A C 1
ATOM 4333 O O . THR A 1 600 ? 31.724 91.716 67.146 1.00 27.00 588 THR A O 1
ATOM 4337 N N . PRO A 1 601 ? 29.961 90.364 66.786 1.00 24.51 589 PRO A N 1
ATOM 4338 C CA . PRO A 1 601 ? 30.193 90.222 65.346 1.00 24.34 589 PRO A CA 1
ATOM 4339 C C . PRO A 1 601 ? 30.281 91.574 64.632 1.00 23.69 589 PRO A C 1
ATOM 4340 O O . PRO A 1 601 ? 29.433 92.440 64.846 1.00 22.93 589 PRO A O 1
ATOM 4344 N N . VAL A 1 602 ? 31.307 91.748 63.801 1.00 24.52 590 VAL A N 1
ATOM 4345 C CA . VAL A 1 602 ? 31.401 92.916 62.922 1.00 24.00 590 VAL A CA 1
ATOM 4346 C C . VAL A 1 602 ? 31.199 92.476 61.461 1.00 25.62 590 VAL A C 1
ATOM 4347 O O . VAL A 1 602 ? 32.100 91.928 60.802 1.00 25.17 590 VAL A O 1
ATOM 4351 N N . VAL A 1 603 ? 29.985 92.708 60.978 1.00 26.25 591 VAL A N 1
ATOM 4352 C CA . VAL A 1 603 ? 29.557 92.253 59.649 1.00 23.89 591 VAL A CA 1
ATOM 4353 C C . VAL A 1 603 ? 28.655 93.315 59.027 1.00 24.30 591 VAL A C 1
ATOM 4354 O O . VAL A 1 603 ? 28.155 94.171 59.743 1.00 26.26 591 VAL A O 1
ATOM 4358 N N . ASP A 1 604 ? 28.451 93.250 57.710 1.00 23.95 592 ASP A N 1
ATOM 4359 C CA . ASP A 1 604 ? 27.607 94.201 56.981 1.00 25.10 592 ASP A CA 1
ATOM 4360 C C . ASP A 1 604 ? 26.159 93.748 57.000 1.00 24.42 592 ASP A C 1
ATOM 4361 O O . ASP A 1 604 ? 25.414 93.960 56.055 1.00 26.15 592 ASP A O 1
ATOM 4366 N N . VAL A 1 605 ? 25.770 93.141 58.107 1.00 22.88 593 VAL A N 1
ATOM 4367 C CA . VAL A 1 605 ? 24.441 92.604 58.301 1.00 23.60 593 VAL A CA 1
ATOM 4368 C C . VAL A 1 605 ? 24.054 93.046 59.725 1.00 22.61 593 VAL A C 1
ATOM 4369 O O . VAL A 1 605 ? 24.947 93.289 60.526 1.00 22.27 593 VAL A O 1
ATOM 4373 N N . PRO A 1 606 ? 22.765 93.200 60.052 1.00 25.00 594 PRO A N 1
ATOM 4374 C CA . PRO A 1 606 ? 22.391 93.646 61.417 1.00 24.43 594 PRO A CA 1
ATOM 4375 C C . PRO A 1 606 ? 22.772 92.659 62.510 1.00 24.94 594 PRO A C 1
ATOM 4376 O O . PRO A 1 606 ? 22.827 91.441 62.273 1.00 28.15 594 PRO A O 1
ATOM 4380 N N . VAL A 1 607 ? 23.074 93.194 63.689 1.00 25.55 595 VAL A N 1
ATOM 4381 C CA . VAL A 1 607 ? 23.558 92.404 64.823 1.00 24.55 595 VAL A CA 1
ATOM 4382 C C . VAL A 1 607 ? 22.855 92.889 66.102 1.00 24.09 595 VAL A C 1
ATOM 4383 O O . VAL A 1 607 ? 22.845 94.075 66.404 1.00 23.63 595 VAL A O 1
ATOM 4387 N N . LYS A 1 608 ? 22.276 91.962 66.851 1.00 24.16 596 LYS A N 1
ATOM 4388 C CA . LYS A 1 608 ? 21.687 92.294 68.130 1.00 25.24 596 LYS A CA 1
ATOM 4389 C C . LYS A 1 608 ? 22.112 91.298 69.204 1.00 24.98 596 LYS A C 1
ATOM 4390 O O . LYS A 1 608 ? 21.932 90.097 69.035 1.00 26.62 596 LYS A O 1
ATOM 4396 N N . GLU A 1 609 ? 22.671 91.811 70.303 1.00 23.52 597 GLU A N 1
ATOM 4397 C CA . GLU A 1 609 ? 23.073 90.990 71.440 1.00 24.18 597 GLU A CA 1
ATOM 4398 C C . GLU A 1 609 ? 21.833 90.560 72.210 1.00 24.33 597 GLU A C 1
ATOM 4399 O O . GLU A 1 609 ? 21.005 91.400 72.586 1.00 21.89 597 GLU A O 1
ATOM 4405 N N . ILE A 1 610 ? 21.692 89.254 72.428 1.00 25.31 598 ILE A N 1
ATOM 4406 C CA . ILE A 1 610 ? 20.441 88.723 72.980 1.00 25.92 598 ILE A CA 1
ATOM 4407 C C . ILE A 1 610 ? 20.544 87.926 74.282 1.00 27.17 598 ILE A C 1
ATOM 4408 O O . ILE A 1 610 ? 19.533 87.740 74.979 1.00 26.82 598 ILE A O 1
ATOM 4413 N N . GLY A 1 611 ? 21.741 87.440 74.602 1.00 26.78 599 GLY A N 1
ATOM 4414 C CA . GLY A 1 611 ? 21.933 86.711 75.854 1.00 24.34 599 GLY A CA 1
ATOM 4415 C C . GLY A 1 611 ? 23.319 86.140 76.043 1.00 22.71 599 GLY A C 1
ATOM 4416 O O . GLY A 1 611 ? 24.298 86.721 75.577 1.00 21.77 599 GLY A O 1
ATOM 4417 N N . THR A 1 612 ? 23.389 84.995 76.729 1.00 22.16 600 THR A N 1
ATOM 4418 C CA . THR A 1 612 ? 24.662 84.363 77.096 1.00 22.87 600 THR A CA 1
ATOM 4419 C C . THR A 1 612 ? 24.641 82.831 77.004 1.00 24.15 600 THR A C 1
ATOM 4420 O O . THR A 1 612 ? 23.582 82.196 77.075 1.00 24.87 600 THR A O 1
ATOM 4424 N N . LEU A 1 613 ? 25.825 82.249 76.846 1.00 24.26 601 LEU A N 1
ATOM 4425 C CA . LEU A 1 613 ? 26.004 80.816 77.004 1.00 25.92 601 LEU A CA 1
ATOM 4426 C C . LEU A 1 613 ? 27.088 80.594 78.051 1.00 27.54 601 LEU A C 1
ATOM 4427 O O . LEU A 1 613 ? 28.238 80.974 77.848 1.00 27.54 601 LEU A O 1
ATOM 4432 N N . SER A 1 614 ? 26.719 79.998 79.183 1.00 28.09 602 SER A N 1
ATOM 4433 C CA . SER A 1 614 ? 27.645 79.911 80.303 1.00 27.86 602 SER A CA 1
ATOM 4434 C C . SER A 1 614 ? 27.665 78.557 80.991 1.00 29.42 602 SER A C 1
ATOM 4435 O O . SER A 1 614 ? 26.806 77.707 80.738 1.00 25.94 602 SER A O 1
ATOM 4438 N N . ARG A 1 615 ? 28.670 78.407 81.865 1.00 33.19 603 ARG A N 1
ATOM 4439 C CA . ARG A 1 615 ? 28.914 77.264 82.768 1.00 36.08 603 ARG A CA 1
ATOM 4440 C C . ARG A 1 615 ? 29.985 76.292 82.254 1.00 38.43 603 ARG A C 1
ATOM 4441 O O . ARG A 1 615 ? 30.516 76.444 81.151 1.00 39.09 603 ARG A O 1
#

InterPro domains:
  IPR010074 Phosphoribosylformylglycinamidine subunit PurL [MF_00420] (1-603)
  IPR010074 Phosphoribosylformylglycinamidine subunit PurL [PTHR43555] (2-523)
  IPR010074 Phosphoribosylformylglycinamidine subunit PurL [TIGR01736] (6-509)
  IPR010918 PurM-like, C-terminal domain [PF02769] (170-324)
  IPR016188 PurM-like, N-terminal domain [PF00586] (53-158)
  IPR016188 PurM-like, N-terminal domain [PF00586] (389-501)
  IPR031652 Phosphoribosylformylglycinamidine subunit PurL, C-terminal [PF16904] (507-598)
  IPR036676 PurM-like, C-terminal domain superfamily [G3DSA:3.90.650.10] (12-324)
  IPR036676 PurM-like, C-terminal domain superfamily [SSF56042] (169-343)
  IPR036676 PurM-like, C-terminal domain superfamily [SSF56042] (508-603)
  IPR036921 PurM-like, N-terminal domain superfamily [G3DSA:3.30.1330.10] (27-161)
  IPR036921 PurM-like, N-terminal domain superfamily [G3DSA:3.30.1330.10] (361-507)
  IPR036921 PurM-like, N-terminal domain superfamily [SSF55326] (3-163)
  IPR036921 PurM-like, N-terminal domain superfamily [SSF55326] (367-503)
  IPR038411 PurL, C-terminal domain superfamily [G3DSA:3.30.70.1670] (508-603)
  IPR041609 Phosphoribosylformylglycinamidine synthase, linker domain [PF18072] (9-35)

GO terms:
  GO:0000287 magnesium ion binding (F, IDA)
  GO:0004642 phosphoribosylformylglycinamidine synthase activity (F, IDA)
  GO:0005524 ATP binding (F, IDA)
  GO:0006164 purine nucleotide biosynthetic process (P, IMP)

Nearest PDB structures (foldseek):
  1vk3-assembly1_A  TM=1.001E+00  e=0.000E+00  Thermotoga maritima
  2hs3-assembly1_A  TM=9.957E-01  e=4.349E-104  Thermotoga maritima
  2hs0-assembly1_A  TM=9.839E-01  e=2.555E-100  Thermotoga maritima
  2hru-assembly1_A  TM=9.814E-01  e=7.269E-99  Thermotoga maritima
  2hry-assembly1_A  TM=9.726E-01  e=1.843E-99  Thermotoga maritima